Protein AF-0000000085753564 (afdb_homodimer)

Radius of gyration: 23.54 Å; Cα contacts (8 Å, |Δi|>4): 814; chains: 2; bounding box: 68×68×61 Å

Structure (mmCIF, N/CA/C/O backbone):
data_AF-0000000085753564-model_v1
#
loop_
_entity.id
_entity.type
_entity.pdbx_description
1 polymer 'Sterol 24-C-methyltransferase'
#
loop_
_atom_site.group_PDB
_atom_site.id
_atom_site.type_symbol
_atom_site.label_atom_id
_atom_site.label_alt_id
_atom_site.label_comp_id
_atom_site.label_asym_id
_atom_site.label_entity_id
_atom_site.label_seq_id
_atom_site.pdbx_PDB_ins_code
_atom_site.Cartn_x
_atom_site.Cartn_y
_atom_site.Cartn_z
_atom_site.occupancy
_atom_site.B_iso_or_equiv
_atom_site.auth_seq_id
_atom_site.auth_comp_id
_atom_site.auth_asym_id
_atom_site.auth_atom_id
_atom_site.pdbx_PDB_model_num
ATOM 1 N N . MET A 1 1 ? 31.875 -12.172 -30.953 1 32.84 1 MET A N 1
ATOM 2 C CA . MET A 1 1 ? 31.484 -10.766 -31 1 32.84 1 MET A CA 1
ATOM 3 C C . MET A 1 1 ? 29.969 -10.633 -31.016 1 32.84 1 MET A C 1
ATOM 5 O O . MET A 1 1 ? 29.422 -9.602 -30.609 1 32.84 1 MET A O 1
ATOM 9 N N . SER A 1 2 ? 29.219 -11.531 -31.719 1 37.88 2 SER A N 1
ATOM 10 C CA . SER A 1 2 ? 27.766 -11.594 -31.875 1 37.88 2 SER A CA 1
ATOM 11 C C . SER A 1 2 ? 27.078 -11.992 -30.578 1 37.88 2 SER A C 1
ATOM 13 O O . SER A 1 2 ? 25.906 -11.695 -30.391 1 37.88 2 SER A O 1
ATOM 15 N N . SER A 1 3 ? 27.625 -12.836 -29.781 1 43.25 3 SER A N 1
ATOM 16 C CA . SER A 1 3 ? 27.031 -13.406 -28.578 1 43.25 3 SER A CA 1
ATOM 17 C C . SER A 1 3 ? 26.922 -12.359 -27.469 1 43.25 3 SER A C 1
ATOM 19 O O . SER A 1 3 ? 26.016 -12.43 -26.625 1 43.25 3 SER A O 1
ATOM 21 N N . THR A 1 4 ? 27.844 -11.43 -27.359 1 41.12 4 THR A N 1
ATOM 22 C CA . THR A 1 4 ? 27.859 -10.398 -26.328 1 41.12 4 THR A CA 1
ATOM 23 C C . THR A 1 4 ? 26.766 -9.375 -26.578 1 41.12 4 THR A C 1
ATOM 25 O O . THR A 1 4 ? 26.141 -8.891 -25.625 1 41.12 4 THR A O 1
ATOM 28 N N . ILE A 1 5 ? 26.5 -9.016 -27.844 1 38.34 5 ILE A N 1
ATOM 29 C CA . ILE A 1 5 ? 25.469 -8.031 -28.172 1 38.34 5 ILE A CA 1
ATOM 30 C C . ILE A 1 5 ? 24.094 -8.594 -27.859 1 38.34 5 ILE A C 1
ATOM 32 O O . ILE A 1 5 ? 23.219 -7.867 -27.359 1 38.34 5 ILE A O 1
ATOM 36 N N . MET A 1 6 ? 23.875 -9.867 -28.094 1 36.28 6 MET A N 1
ATOM 37 C CA . MET A 1 6 ? 22.578 -10.469 -27.797 1 36.28 6 MET A CA 1
ATOM 38 C C . MET A 1 6 ? 22.297 -10.469 -26.297 1 36.28 6 MET A C 1
ATOM 40 O O . MET A 1 6 ? 21.156 -10.359 -25.875 1 36.28 6 MET A O 1
ATOM 44 N N . SER A 1 7 ? 23.344 -10.617 -25.531 1 43.12 7 SER A N 1
ATOM 45 C CA . SER A 1 7 ? 23.172 -10.648 -24.078 1 43.12 7 SER A CA 1
ATOM 46 C C . SER A 1 7 ? 22.781 -9.273 -23.547 1 43.12 7 SER A C 1
ATOM 48 O O . SER A 1 7 ? 21.953 -9.172 -22.625 1 43.12 7 SER A O 1
ATOM 50 N N . SER A 1 8 ? 23.375 -8.25 -24.156 1 41.47 8 SER A N 1
ATOM 51 C CA . SER A 1 8 ? 23.031 -6.906 -23.703 1 41.47 8 SER A CA 1
ATOM 52 C C . SER A 1 8 ? 21.594 -6.543 -24.094 1 41.47 8 SER A C 1
ATOM 54 O O . SER A 1 8 ? 20.875 -5.918 -23.328 1 41.47 8 SER A O 1
ATOM 56 N N . TYR A 1 9 ? 21.172 -6.906 -25.281 1 37.84 9 TYR A N 1
ATOM 57 C CA . TYR A 1 9 ? 19.828 -6.629 -25.766 1 37.84 9 TYR A CA 1
ATOM 58 C C . TYR A 1 9 ? 18.781 -7.445 -25.016 1 37.84 9 TYR A C 1
ATOM 60 O O . TYR A 1 9 ? 17.734 -6.93 -24.641 1 37.84 9 TYR A O 1
ATOM 68 N N . ALA A 1 10 ? 19.078 -8.727 -24.703 1 33.72 10 ALA A N 1
ATOM 69 C CA . ALA A 1 10 ? 18.156 -9.531 -23.906 1 33.72 10 ALA A CA 1
ATOM 70 C C . ALA A 1 10 ? 18 -8.953 -22.516 1 33.72 10 ALA A C 1
ATOM 72 O O . ALA A 1 10 ? 16.891 -8.953 -21.953 1 33.72 10 ALA A O 1
ATOM 73 N N . ARG A 1 11 ? 19.062 -8.445 -21.984 1 41.88 11 ARG A N 1
ATOM 74 C CA . ARG A 1 11 ? 18.953 -7.809 -20.672 1 41.88 11 ARG A CA 1
ATOM 75 C C . ARG A 1 11 ? 18.109 -6.543 -20.75 1 41.88 11 ARG A C 1
ATOM 77 O O . ARG A 1 11 ? 17.312 -6.27 -19.844 1 41.88 11 ARG A O 1
ATOM 84 N N . SER A 1 12 ? 18.344 -5.883 -21.906 1 41.09 12 SER A N 1
ATOM 85 C CA . SER A 1 12 ? 17.516 -4.695 -22.109 1 41.09 12 SER A CA 1
ATOM 86 C C . SER A 1 12 ? 16.047 -5.066 -22.312 1 41.09 12 SER A C 1
ATOM 88 O O . SER A 1 12 ? 15.164 -4.414 -21.766 1 41.09 12 SER A O 1
ATOM 90 N N . ILE A 1 13 ? 15.773 -6.133 -23.047 1 41.16 13 ILE A N 1
ATOM 91 C CA . ILE A 1 13 ? 14.398 -6.59 -23.25 1 41.16 13 ILE A CA 1
ATOM 92 C C . ILE A 1 13 ? 13.836 -7.117 -21.922 1 41.16 13 ILE A C 1
ATOM 94 O O . ILE A 1 13 ? 12.695 -6.816 -21.562 1 41.16 13 ILE A O 1
ATOM 98 N N . GLY A 1 14 ? 14.469 -7.992 -21.281 1 40.22 14 GLY A N 1
ATOM 99 C CA . GLY A 1 14 ? 14.078 -8.438 -19.953 1 40.22 14 GLY A CA 1
ATOM 100 C C . GLY A 1 14 ? 13.828 -7.289 -19 1 40.22 14 GLY A C 1
ATOM 101 O O . GLY A 1 14 ? 12.867 -7.32 -18.219 1 40.22 14 GLY A O 1
ATOM 102 N N . ASP A 1 15 ? 14.711 -6.285 -19.141 1 41.31 15 ASP A N 1
ATOM 103 C CA . ASP A 1 15 ? 14.469 -5.047 -18.406 1 41.31 15 ASP A CA 1
ATOM 104 C C . ASP A 1 15 ? 13.188 -4.363 -18.875 1 41.31 15 ASP A C 1
ATOM 106 O O . ASP A 1 15 ? 12.477 -3.748 -18.094 1 41.31 15 ASP A O 1
ATOM 110 N N . HIS A 1 16 ? 12.961 -4.438 -20.219 1 40.84 16 HIS A N 1
ATOM 111 C CA . HIS A 1 16 ? 11.758 -3.832 -20.797 1 40.84 16 HIS A CA 1
ATOM 112 C C . HIS A 1 16 ? 10.516 -4.637 -20.453 1 40.84 16 HIS A C 1
ATOM 114 O O . HIS A 1 16 ? 9.438 -4.066 -20.281 1 40.84 16 HIS A O 1
ATOM 120 N N . LEU A 1 17 ? 10.539 -5.938 -20.578 1 43.28 17 LEU A N 1
ATOM 121 C CA . LEU A 1 17 ? 9.438 -6.73 -20.047 1 43.28 17 LEU A CA 1
ATOM 122 C C . LEU A 1 17 ? 9.156 -6.359 -18.594 1 43.28 17 LEU A C 1
ATOM 124 O O . LEU A 1 17 ? 8.016 -6.445 -18.141 1 43.28 17 LEU A O 1
ATOM 128 N N . ARG A 1 18 ? 10.156 -5.953 -17.812 1 41.66 18 ARG A N 1
ATOM 129 C CA . ARG A 1 18 ? 10.078 -5.371 -16.484 1 41.66 18 ARG A CA 1
ATOM 130 C C . ARG A 1 18 ? 9.523 -3.951 -16.531 1 41.66 18 ARG A C 1
ATOM 132 O O . ARG A 1 18 ? 8.875 -3.496 -15.594 1 41.66 18 ARG A O 1
ATOM 139 N N . LYS A 1 19 ? 9.938 -3.027 -17.719 1 40.69 19 LYS A N 1
ATOM 140 C CA . LYS A 1 19 ? 9.383 -1.695 -17.953 1 40.69 19 LYS A CA 1
ATOM 141 C C . LYS A 1 19 ? 8.812 -1.58 -19.359 1 40.69 19 LYS A C 1
ATOM 143 O O . LYS A 1 19 ? 9.531 -1.268 -20.312 1 40.69 19 LYS A O 1
ATOM 148 N N . PRO A 1 20 ? 7.621 -2.041 -19.75 1 42.22 20 PRO A N 1
ATOM 149 C CA . PRO A 1 20 ? 7.051 -1.981 -21.094 1 42.22 20 PRO A CA 1
ATOM 150 C C . PRO A 1 20 ? 7.168 -0.594 -21.734 1 42.22 20 PRO A C 1
ATOM 152 O O . PRO A 1 20 ? 6.867 0.409 -21.078 1 42.22 20 PRO A O 1
ATOM 155 N N . GLY A 1 21 ? 8.016 -0.386 -22.656 1 43.03 21 GLY A N 1
ATOM 156 C CA . GLY A 1 21 ? 8.172 0.875 -23.359 1 43.03 21 GLY A CA 1
ATOM 157 C C . GLY A 1 21 ? 6.918 1.304 -24.094 1 43.03 21 GLY A C 1
ATOM 158 O O . GLY A 1 21 ? 5.973 0.524 -24.234 1 43.03 21 GLY A O 1
ATOM 159 N N . GLY A 1 22 ? 6.742 2.58 -24.484 1 48.38 22 GLY A N 1
ATOM 160 C CA . GLY A 1 22 ? 5.867 3.436 -25.266 1 48.38 22 GLY A CA 1
ATOM 161 C C . GLY A 1 22 ? 5.875 3.1 -26.75 1 48.38 22 GLY A C 1
ATOM 162 O O . GLY A 1 22 ? 6.707 2.318 -27.219 1 48.38 22 GLY A O 1
ATOM 163 N N . GLY A 1 23 ? 4.848 2.736 -27.484 1 51.34 23 GLY A N 1
ATOM 164 C CA . GLY A 1 23 ? 4.434 2.656 -28.875 1 51.34 23 GLY A CA 1
ATOM 165 C C . GLY A 1 23 ? 3.348 1.628 -29.109 1 51.34 23 GLY A C 1
ATOM 166 O O . GLY A 1 23 ? 2.912 0.946 -28.188 1 51.34 23 GLY A O 1
ATOM 167 N N . ILE A 1 24 ? 2.898 1.66 -30.359 1 52 24 ILE A N 1
ATOM 168 C CA . ILE A 1 24 ? 1.771 0.832 -30.766 1 52 24 ILE A CA 1
ATOM 169 C C . ILE A 1 24 ? 2.131 -0.645 -30.625 1 52 24 ILE A C 1
ATOM 171 O O . ILE A 1 24 ? 1.3 -1.451 -30.203 1 52 24 ILE A O 1
ATOM 175 N N . TYR A 1 25 ? 3.318 -0.95 -30.984 1 48.97 25 TYR A N 1
ATOM 176 C CA . TYR A 1 25 ? 3.766 -2.334 -30.875 1 48.97 25 TYR A CA 1
ATOM 177 C C . TYR A 1 25 ? 3.869 -2.758 -29.406 1 48.97 25 TYR A C 1
ATOM 179 O O . TYR A 1 25 ? 3.488 -3.875 -29.047 1 48.97 25 TYR A O 1
ATOM 187 N N . GLY A 1 26 ? 4.387 -1.974 -28.594 1 56.22 26 GLY A N 1
ATOM 188 C CA . GLY A 1 26 ? 4.473 -2.244 -27.172 1 56.22 26 GLY A CA 1
ATOM 189 C C . GLY A 1 26 ? 3.117 -2.434 -26.516 1 56.22 26 GLY A C 1
ATOM 190 O O . GLY A 1 26 ? 2.941 -3.328 -25.688 1 56.22 26 GLY A O 1
ATOM 191 N N . TRP A 1 27 ? 2.227 -1.659 -27.125 1 56.72 27 TRP A N 1
ATOM 192 C CA . TRP A 1 27 ? 0.856 -1.768 -26.641 1 56.72 27 TRP A CA 1
ATOM 193 C C . TRP A 1 27 ? 0.25 -3.115 -27.016 1 56.72 27 TRP A C 1
ATOM 195 O O . TRP A 1 27 ? -0.379 -3.773 -26.188 1 56.72 27 TRP A O 1
ATOM 205 N N . MET A 1 28 ? 0.503 -3.537 -28.266 1 51.75 28 MET A N 1
ATOM 206 C CA . MET A 1 28 ? -0.034 -4.816 -28.734 1 51.75 28 MET A CA 1
ATOM 207 C C . MET A 1 28 ? 0.563 -5.973 -27.938 1 51.75 28 MET A C 1
ATOM 209 O O . MET A 1 28 ? -0.151 -6.898 -27.547 1 51.75 28 MET A O 1
ATOM 213 N N . VAL A 1 29 ? 1.79 -5.984 -27.766 1 57.38 29 VAL A N 1
ATOM 214 C CA . VAL A 1 29 ? 2.467 -7.027 -27 1 57.38 29 VAL A CA 1
ATOM 215 C C . VAL A 1 29 ? 1.932 -7.051 -25.562 1 57.38 29 VAL A C 1
ATOM 217 O O . VAL A 1 29 ? 1.662 -8.117 -25.016 1 57.38 29 VAL A O 1
ATOM 220 N N . LYS A 1 30 ? 1.688 -5.848 -25.156 1 62.5 30 LYS A N 1
ATOM 221 C CA . LYS A 1 30 ? 1.134 -5.754 -23.797 1 62.5 30 LYS A CA 1
ATOM 222 C C . LYS A 1 30 ? -0.265 -6.359 -23.734 1 62.5 30 LYS A C 1
ATOM 224 O O . LYS A 1 30 ? -0.587 -7.098 -22.812 1 62.5 30 LYS A O 1
ATOM 229 N N . ARG A 1 31 ? -1.043 -6.02 -24.719 1 59.53 31 ARG A N 1
ATOM 230 C CA . ARG A 1 31 ? -2.412 -6.523 -24.766 1 59.53 31 ARG A CA 1
ATOM 231 C C . ARG A 1 31 ? -2.432 -8.039 -24.922 1 59.53 31 ARG A C 1
ATOM 233 O O . ARG A 1 31 ? -3.252 -8.727 -24.312 1 59.53 31 ARG A O 1
ATOM 240 N N . PHE A 1 32 ? -1.509 -8.523 -25.812 1 56.34 32 PHE A N 1
ATOM 241 C CA . PHE A 1 32 ? -1.398 -9.961 -26.031 1 56.34 32 PHE A CA 1
ATOM 242 C C . PHE A 1 32 ? -0.993 -10.68 -24.766 1 56.34 32 PHE A C 1
ATOM 244 O O . PHE A 1 32 ? -1.576 -11.703 -24.406 1 56.34 32 PHE A O 1
ATOM 251 N N . PHE A 1 33 ? -0.117 -10.086 -24.094 1 63.22 33 PHE A N 1
ATOM 252 C CA . PHE A 1 33 ? 0.328 -10.695 -22.844 1 63.22 33 PHE A CA 1
ATOM 253 C C . PHE A 1 33 ? -0.775 -10.641 -21.797 1 63.22 33 PHE A C 1
ATOM 255 O O . PHE A 1 33 ? -0.967 -11.602 -21.047 1 63.22 33 PHE A O 1
ATOM 262 N N . LYS A 1 34 ? -1.556 -9.586 -22.016 1 66.06 34 LYS A N 1
ATOM 263 C CA . LYS A 1 34 ? -2.684 -9.445 -21.094 1 66.06 34 LYS A CA 1
ATOM 264 C C . LYS A 1 34 ? -3.729 -10.531 -21.344 1 66.06 34 LYS A C 1
ATOM 266 O O . LYS A 1 34 ? -4.234 -11.141 -20.391 1 66.06 34 LYS A O 1
ATOM 271 N N . LYS A 1 35 ? -3.982 -10.75 -22.531 1 63.03 35 LYS A N 1
ATOM 272 C CA . LYS A 1 35 ? -4.988 -11.742 -22.906 1 63.03 35 LYS A CA 1
ATOM 273 C C . LYS A 1 35 ? -4.539 -13.148 -22.5 1 63.03 35 LYS A C 1
ATOM 275 O O . LYS A 1 35 ? -5.359 -13.977 -22.109 1 63.03 35 LYS A O 1
ATOM 280 N N . GLN A 1 36 ? -3.41 -13.352 -22.562 1 68.31 36 GLN A N 1
ATOM 281 C CA . GLN A 1 36 ? -2.906 -14.688 -22.266 1 68.31 36 GLN A CA 1
ATOM 282 C C . GLN A 1 36 ? -2.807 -14.93 -20.766 1 68.31 36 GLN A C 1
ATOM 284 O O . GLN A 1 36 ? -2.809 -16.078 -20.312 1 68.31 36 GLN A O 1
ATOM 289 N N . SER A 1 37 ? -2.955 -13.859 -20.109 1 83.75 37 SER A N 1
ATOM 290 C CA . SER A 1 37 ? -2.732 -14.016 -18.672 1 83.75 37 SER A CA 1
ATOM 291 C C . SER A 1 37 ? -4.047 -14.227 -17.938 1 83.75 37 SER A C 1
ATOM 293 O O . SER A 1 37 ? -4.062 -14.805 -16.844 1 83.75 37 SER A O 1
ATOM 295 N N . ARG A 1 38 ? -5.18 -13.906 -18.562 1 89.62 38 ARG A N 1
ATOM 296 C CA . ARG A 1 38 ? -6.449 -13.852 -17.844 1 89.62 38 ARG A CA 1
ATOM 297 C C . ARG A 1 38 ? -6.887 -15.25 -17.406 1 89.62 38 ARG A C 1
ATOM 299 O O . ARG A 1 38 ? -7.227 -15.453 -16.234 1 89.62 38 ARG A O 1
ATOM 306 N N . PRO A 1 39 ? -6.766 -16.328 -18.328 1 89.56 39 PRO A N 1
ATOM 307 C CA . PRO A 1 39 ? -7.176 -17.656 -17.875 1 89.56 39 PRO A CA 1
ATOM 308 C C . PRO A 1 39 ? -6.297 -18.203 -16.75 1 89.56 39 PRO A C 1
ATOM 310 O O . PRO A 1 39 ? -6.793 -18.891 -15.852 1 89.56 39 PRO A O 1
ATOM 313 N N . LEU A 1 40 ? -5.082 -17.906 -16.844 1 92.88 40 LEU A N 1
ATOM 314 C CA . LEU A 1 40 ? -4.168 -18.375 -15.805 1 92.88 40 LEU A CA 1
ATOM 315 C C . LEU A 1 40 ? -4.477 -17.703 -14.469 1 92.88 40 LEU A C 1
ATOM 317 O O . LEU A 1 40 ? -4.449 -18.359 -13.422 1 92.88 40 LEU A O 1
ATOM 321 N N . GLU A 1 41 ? -4.75 -16.422 -14.477 1 95.25 41 GLU A N 1
ATOM 322 C CA . GLU A 1 41 ? -5.117 -15.688 -13.273 1 95.25 41 GLU A CA 1
ATOM 323 C C . GLU A 1 41 ? -6.41 -16.219 -12.664 1 95.25 41 GLU A C 1
ATOM 325 O O . GLU A 1 41 ? -6.52 -16.375 -11.445 1 95.25 41 GLU A O 1
ATOM 330 N N . LYS A 1 42 ? -7.371 -16.469 -13.523 1 95.19 42 LYS A N 1
ATOM 331 C CA . LYS A 1 42 ? -8.625 -17.047 -13.047 1 95.19 42 LYS A CA 1
ATOM 332 C C . LYS A 1 42 ? -8.398 -18.406 -12.375 1 95.19 42 LYS A C 1
ATOM 334 O O . LYS A 1 42 ? -8.938 -18.656 -11.297 1 95.19 42 LYS A O 1
ATOM 339 N N . ALA A 1 43 ? -7.602 -19.25 -13.055 1 94.5 43 ALA A N 1
ATOM 340 C CA . ALA A 1 43 ? -7.281 -20.547 -12.484 1 94.5 43 ALA A CA 1
ATOM 341 C C . ALA A 1 43 ? -6.602 -20.422 -11.125 1 94.5 43 ALA A C 1
ATOM 343 O O . ALA A 1 43 ? -6.914 -21.156 -10.195 1 94.5 43 ALA A O 1
ATOM 344 N N . THR A 1 44 ? -5.691 -19.469 -11.016 1 96.75 44 THR A N 1
ATOM 345 C CA . THR A 1 44 ? -4.977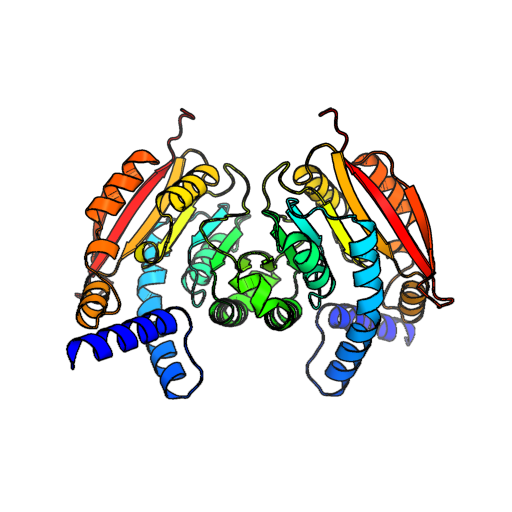 -19.25 -9.766 1 96.75 44 THR A CA 1
ATOM 346 C C . THR A 1 44 ? -5.953 -18.922 -8.641 1 96.75 44 THR A C 1
ATOM 348 O O . THR A 1 44 ? -5.887 -19.531 -7.566 1 96.75 44 THR A O 1
ATOM 351 N N . VAL A 1 45 ? -6.875 -18.031 -8.883 1 98.25 45 VAL A N 1
ATOM 352 C CA . VAL A 1 45 ? -7.832 -17.594 -7.871 1 98.25 45 VAL A CA 1
ATOM 353 C C . VAL A 1 45 ? -8.758 -18.75 -7.496 1 98.25 45 VAL A C 1
ATOM 355 O O . VAL A 1 45 ? -9.094 -18.922 -6.324 1 98.25 45 VAL A O 1
ATOM 358 N N . MET A 1 46 ? -9.109 -19.547 -8.477 1 97.12 46 MET A N 1
ATOM 359 C CA . MET A 1 46 ? -9.938 -20.719 -8.203 1 97.12 46 MET A CA 1
ATOM 360 C C . MET A 1 46 ? -9.25 -21.656 -7.23 1 97.12 46 MET A C 1
ATOM 362 O O . MET A 1 46 ? -9.883 -22.203 -6.32 1 97.12 46 MET A O 1
ATOM 366 N N . HIS A 1 47 ? -7.98 -21.859 -7.383 1 97.62 47 HIS A N 1
ATOM 367 C CA . HIS A 1 47 ? -7.234 -22.797 -6.539 1 97.62 47 HIS A CA 1
ATOM 368 C C . HIS A 1 47 ? -7.066 -22.234 -5.129 1 97.62 47 HIS A C 1
ATOM 370 O O . HIS A 1 47 ? -6.777 -22.984 -4.191 1 97.62 47 HIS A O 1
ATOM 376 N N . CYS A 1 48 ? -7.203 -20.938 -4.961 1 98.38 48 CYS A N 1
ATOM 377 C CA . CYS A 1 48 ? -7.066 -20.328 -3.643 1 98.38 48 CYS A CA 1
ATOM 378 C C . CYS A 1 48 ? -8.266 -20.641 -2.764 1 98.38 48 CYS A C 1
ATOM 380 O O . CYS A 1 48 ? -8.188 -20.562 -1.537 1 98.38 48 CYS A O 1
ATOM 382 N N . LYS A 1 49 ? -9.43 -20.938 -3.367 1 98.25 49 LYS A N 1
ATOM 383 C CA . LYS A 1 49 ? -10.656 -21.234 -2.635 1 98.25 49 LYS A CA 1
ATOM 384 C C . LYS A 1 49 ? -10.969 -20.125 -1.619 1 98.25 49 LYS A C 1
ATOM 386 O O . LYS A 1 49 ? -11.203 -20.422 -0.443 1 98.25 49 LYS A O 1
ATOM 391 N N . ILE A 1 50 ? -10.992 -18.953 -2.082 1 98.75 50 ILE A N 1
ATOM 392 C CA . ILE A 1 50 ? -11.164 -17.781 -1.239 1 98.75 50 ILE A CA 1
ATOM 393 C C . ILE A 1 50 ? -12.578 -17.75 -0.666 1 98.75 50 ILE A C 1
ATOM 395 O O . ILE A 1 50 ? -13.555 -18 -1.387 1 98.75 50 ILE A O 1
ATOM 399 N N . GLN A 1 51 ? -12.656 -17.484 0.627 1 98.69 51 GLN A N 1
ATOM 400 C CA . GLN A 1 51 ? -13.938 -17.312 1.293 1 98.69 51 GLN A CA 1
ATOM 401 C C . GLN A 1 51 ? -14.297 -15.828 1.417 1 98.69 51 GLN A C 1
ATOM 403 O O . GLN A 1 51 ? -13.406 -14.977 1.452 1 98.69 51 GLN A O 1
ATOM 408 N N . PRO A 1 52 ? -15.562 -15.492 1.55 1 98.44 52 PRO A N 1
ATOM 409 C CA . PRO A 1 52 ? -16.047 -14.117 1.441 1 98.44 52 PRO A CA 1
ATOM 410 C C . PRO A 1 52 ? -15.461 -13.203 2.521 1 98.44 52 PRO A C 1
ATOM 412 O O . PRO A 1 52 ? -15.383 -11.984 2.33 1 98.44 52 PRO A O 1
ATOM 415 N N . ASN A 1 53 ? -15.055 -13.781 3.637 1 98.62 53 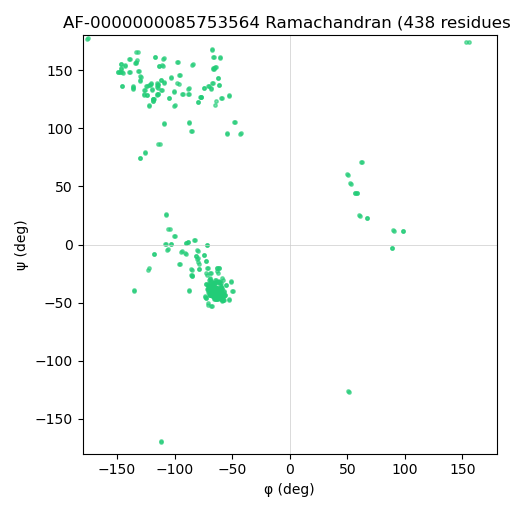ASN A N 1
ATOM 416 C CA . ASN A 1 53 ? -14.617 -12.93 4.742 1 98.62 53 ASN A CA 1
ATOM 417 C C . ASN A 1 53 ? -13.102 -12.922 4.875 1 98.62 53 ASN A C 1
ATOM 419 O O . ASN A 1 53 ? -12.562 -12.391 5.852 1 98.62 53 ASN A O 1
ATOM 423 N N . GLU A 1 54 ? -12.383 -13.422 3.873 1 98.81 54 GLU A N 1
ATOM 424 C CA . GLU A 1 54 ? -10.938 -13.609 3.975 1 98.81 54 GLU A CA 1
ATOM 425 C C . GLU A 1 54 ? -10.188 -12.414 3.383 1 98.81 54 GLU A C 1
ATOM 427 O O . GLU A 1 54 ? -10.672 -11.773 2.451 1 98.81 54 GLU A O 1
ATOM 432 N N . SER A 1 55 ? -9.07 -12.133 3.994 1 98.69 55 SER A N 1
ATOM 433 C CA . SER A 1 55 ? -8.102 -11.203 3.43 1 98.69 55 SER A CA 1
ATOM 434 C C . SER A 1 55 ? -7.121 -11.914 2.502 1 98.69 55 SER A C 1
ATOM 436 O O . SER A 1 55 ? -6.492 -12.898 2.893 1 98.69 55 SER A O 1
ATOM 438 N N . VAL A 1 56 ? -6.961 -11.367 1.3 1 98.88 56 VAL A N 1
ATOM 439 C CA . VAL A 1 56 ? -6.188 -12.023 0.252 1 98.88 56 VAL A CA 1
ATOM 440 C C . VAL A 1 56 ? -5.172 -11.047 -0.332 1 98.88 56 VAL A C 1
ATOM 442 O O . VAL A 1 56 ? -5.457 -9.859 -0.486 1 98.88 56 VAL A O 1
ATOM 445 N N . LEU A 1 57 ? -3.971 -11.578 -0.629 1 98.81 57 LEU A N 1
ATOM 446 C CA . LEU A 1 57 ? -2.932 -10.742 -1.218 1 98.81 57 LEU A CA 1
ATOM 447 C C . LEU A 1 57 ? -2.389 -11.367 -2.498 1 98.81 57 LEU A C 1
ATOM 449 O O . LEU A 1 57 ? -2.021 -12.547 -2.51 1 98.81 57 LEU A O 1
ATOM 453 N N . GLU A 1 58 ? -2.344 -10.594 -3.561 1 98.81 58 GLU A N 1
ATOM 454 C CA . GLU A 1 58 ? -1.592 -10.992 -4.746 1 98.81 58 GLU A CA 1
ATOM 455 C C . GLU A 1 58 ? -0.242 -10.289 -4.809 1 98.81 58 GLU A C 1
ATOM 457 O O . GLU A 1 58 ? -0.16 -9.07 -4.598 1 98.81 58 GLU A O 1
ATOM 462 N N . LEU A 1 59 ? 0.783 -11.055 -5.039 1 98 59 LEU A N 1
ATOM 463 C CA . LEU A 1 59 ? 2.115 -10.523 -5.305 1 98 59 LEU A CA 1
ATOM 464 C C . LEU A 1 59 ? 2.35 -10.367 -6.805 1 98 59 LEU A C 1
ATOM 466 O O . LEU A 1 59 ? 2.166 -11.32 -7.566 1 98 59 LEU A O 1
ATOM 470 N N . GLY A 1 60 ? 2.803 -9.18 -7.199 1 96.31 60 GLY A N 1
ATOM 471 C CA . GLY A 1 60 ? 2.912 -8.938 -8.625 1 96.31 60 GLY A CA 1
ATOM 472 C C . GLY A 1 60 ? 1.576 -8.992 -9.344 1 96.31 60 GLY A C 1
ATOM 473 O O . GLY A 1 60 ? 1.37 -9.844 -10.219 1 96.31 60 GLY A O 1
ATOM 474 N N . PHE A 1 61 ? 0.753 -7.961 -9.086 1 96.31 61 PHE A N 1
ATOM 475 C CA . PHE A 1 61 ? -0.627 -8.086 -9.539 1 96.31 61 PHE A CA 1
ATOM 476 C C . PHE A 1 61 ? -0.747 -7.727 -11.016 1 96.31 61 PHE A C 1
ATOM 478 O O . PHE A 1 61 ? -1.781 -7.977 -11.641 1 96.31 61 PHE A O 1
ATOM 485 N N . GLY A 1 62 ? 0.272 -7.18 -11.664 1 93.44 62 GLY A N 1
ATOM 486 C CA . GLY A 1 62 ? 0.218 -6.863 -13.078 1 93.44 62 GLY A CA 1
ATOM 487 C C . GLY A 1 62 ? -1.005 -6.055 -13.469 1 93.44 62 GLY A C 1
ATOM 488 O O . GLY A 1 62 ? -1.299 -5.031 -12.852 1 93.44 62 GLY A O 1
ATOM 489 N N . SER A 1 63 ? -1.738 -6.531 -14.438 1 93.44 63 SER A N 1
ATOM 490 C CA . SER A 1 63 ? -2.895 -5.797 -14.945 1 93.44 63 SER A CA 1
ATOM 491 C C . SER A 1 63 ? -4.051 -5.836 -13.945 1 93.44 63 SER A C 1
ATOM 493 O O . SER A 1 63 ? -5.023 -5.09 -14.086 1 93.44 63 SER A O 1
ATOM 495 N N . GLY A 1 64 ? -4.016 -6.684 -12.977 1 96.88 64 GLY A N 1
ATOM 496 C CA . GLY A 1 64 ? -5.008 -6.68 -11.914 1 96.88 64 GLY A CA 1
ATOM 497 C C . GLY A 1 64 ? -6.109 -7.703 -12.117 1 96.88 64 GLY A C 1
ATOM 498 O O . GLY A 1 64 ? -7.07 -7.754 -11.344 1 96.88 64 GLY A O 1
ATOM 499 N N . PHE A 1 65 ? -5.949 -8.641 -13.086 1 97.25 65 PHE A N 1
ATOM 500 C CA . PHE A 1 65 ? -7.004 -9.609 -13.375 1 97.25 65 PHE A CA 1
ATOM 501 C C . PHE A 1 65 ? -7.223 -10.539 -12.195 1 97.25 65 PHE A C 1
ATOM 503 O O . PHE A 1 65 ? -8.359 -10.844 -11.836 1 97.25 65 PHE A O 1
ATOM 510 N N . GLY A 1 66 ? -6.117 -11.055 -11.641 1 97.94 66 GLY A N 1
ATOM 511 C CA . GLY A 1 66 ? -6.254 -11.898 -10.469 1 97.94 66 GLY A CA 1
ATOM 512 C C . GLY A 1 66 ? -6.988 -11.219 -9.328 1 97.94 66 GLY A C 1
ATOM 513 O O . GLY A 1 66 ? -7.863 -11.82 -8.703 1 97.94 66 GLY A O 1
ATOM 514 N N . ILE A 1 67 ? -6.656 -9.969 -9.086 1 98.62 67 ILE A N 1
ATOM 515 C CA . ILE A 1 67 ? -7.305 -9.18 -8.039 1 98.62 67 ILE A CA 1
ATOM 516 C C . ILE A 1 67 ? -8.789 -9.031 -8.352 1 98.62 67 ILE A C 1
ATOM 518 O O . ILE A 1 67 ? -9.633 -9.117 -7.457 1 98.62 67 ILE A O 1
ATOM 522 N N . GLN A 1 68 ? -9.117 -8.797 -9.578 1 98.31 68 GLN A N 1
ATOM 523 C CA . GLN A 1 68 ? -10.516 -8.648 -9.984 1 98.31 68 GLN A CA 1
ATOM 524 C C . GLN A 1 68 ? -11.32 -9.898 -9.648 1 98.31 68 GLN A C 1
ATOM 526 O O . GLN A 1 68 ? -12.406 -9.812 -9.062 1 98.31 68 GLN A O 1
ATOM 531 N N . TYR A 1 69 ? -10.773 -11.062 -10.023 1 98.31 69 TYR A N 1
ATOM 532 C CA . TYR A 1 69 ? -11.461 -12.32 -9.742 1 98.31 69 TYR A CA 1
ATOM 533 C C . TYR A 1 69 ? -11.578 -12.555 -8.242 1 98.31 69 TYR A C 1
ATOM 535 O O . TYR A 1 69 ? -12.633 -12.969 -7.754 1 98.31 69 TYR A O 1
ATOM 543 N N . ALA A 1 70 ? -10.547 -12.289 -7.508 1 98.81 70 ALA A N 1
ATOM 544 C CA . ALA A 1 70 ? -10.57 -12.469 -6.059 1 98.81 70 ALA A CA 1
ATOM 545 C C . ALA A 1 70 ? -11.594 -11.539 -5.41 1 98.81 70 ALA A C 1
ATOM 547 O O . ALA A 1 70 ? -12.312 -11.945 -4.492 1 98.81 70 ALA A O 1
ATOM 548 N N . ALA A 1 71 ? -11.648 -10.297 -5.895 1 98.69 71 ALA A N 1
ATOM 549 C CA . ALA A 1 71 ? -12.555 -9.305 -5.324 1 98.69 71 ALA A CA 1
ATOM 550 C C . ALA A 1 71 ? -14.008 -9.734 -5.477 1 98.69 71 ALA A C 1
ATOM 552 O O . ALA A 1 71 ? -14.836 -9.461 -4.605 1 98.69 71 ALA A O 1
ATOM 553 N N . GLN A 1 72 ? -14.305 -10.438 -6.555 1 98.19 72 GLN A N 1
ATOM 554 C CA . GLN A 1 72 ? -15.656 -10.938 -6.77 1 98.19 72 GLN A CA 1
ATOM 555 C C . GLN A 1 72 ? -16.047 -11.938 -5.688 1 98.19 72 GLN A C 1
ATOM 557 O O . GLN A 1 72 ? -17.219 -11.992 -5.281 1 98.19 72 GLN A O 1
ATOM 562 N N . LEU A 1 73 ? -15.109 -12.648 -5.211 1 98.5 73 LEU A N 1
ATOM 563 C CA . LEU A 1 73 ? -15.391 -13.711 -4.25 1 98.5 73 LEU A CA 1
ATOM 564 C C . LEU A 1 73 ? -15.602 -13.133 -2.854 1 98.5 73 LEU A C 1
ATOM 566 O O . LEU A 1 73 ? -16.266 -13.75 -2.016 1 98.5 73 LEU A O 1
ATOM 570 N N . VAL A 1 74 ? -15.102 -11.945 -2.621 1 98.44 74 VAL A N 1
ATOM 571 C CA . VAL A 1 74 ? -15.219 -11.391 -1.278 1 98.44 74 VAL A CA 1
ATOM 572 C C . VAL A 1 74 ? -16.25 -10.258 -1.276 1 98.44 74 VAL A C 1
ATOM 574 O O . VAL A 1 74 ? -16.516 -9.656 -0.236 1 98.44 74 VAL A O 1
ATOM 577 N N . LYS A 1 75 ? -16.828 -9.969 -2.34 1 96.94 75 LYS A N 1
ATOM 578 C CA . LYS A 1 75 ? -17.656 -8.797 -2.568 1 96.94 75 LYS A CA 1
ATOM 579 C C . LYS A 1 75 ? -18.781 -8.719 -1.536 1 96.94 75 LYS A C 1
ATOM 581 O O . LYS A 1 75 ? -19.125 -7.629 -1.062 1 96.94 75 LYS A O 1
ATOM 586 N N . ASN A 1 76 ? -19.328 -9.82 -1.099 1 96.81 76 ASN A N 1
ATOM 587 C CA . ASN A 1 76 ? -20.5 -9.812 -0.223 1 96.81 76 ASN A CA 1
ATOM 588 C C . ASN A 1 76 ? -20.109 -10.109 1.224 1 96.81 76 ASN A C 1
ATOM 590 O O . ASN A 1 76 ? -20.984 -10.258 2.084 1 96.81 76 ASN A O 1
ATOM 594 N N . GLY A 1 77 ? -18.875 -10.305 1.438 1 98 77 GLY A N 1
ATOM 595 C CA . GLY A 1 77 ? -18.391 -10.531 2.787 1 98 77 GLY A CA 1
ATOM 596 C C . GLY A 1 77 ? -17.531 -9.398 3.314 1 98 77 GLY A C 1
ATOM 597 O O . GLY A 1 77 ? -17.516 -8.305 2.74 1 98 77 GLY A O 1
ATOM 598 N N . SER A 1 78 ? -16.891 -9.609 4.418 1 97.38 78 SER A N 1
ATOM 599 C CA . SER A 1 78 ? -16.062 -8.594 5.047 1 97.38 78 SER A CA 1
ATOM 600 C C . SER A 1 78 ? -14.617 -8.68 4.547 1 97.38 78 SER A C 1
ATOM 602 O O . SER A 1 78 ? -13.758 -7.922 4.996 1 97.38 78 SER A O 1
ATOM 604 N N . GLY A 1 79 ? -14.422 -9.609 3.646 1 97.88 79 GLY A N 1
ATOM 605 C CA . GLY A 1 79 ? -13.07 -9.82 3.146 1 97.88 79 GLY A CA 1
ATOM 606 C C . GLY A 1 79 ? -12.555 -8.656 2.318 1 97.88 79 GLY A C 1
ATOM 607 O O . GLY A 1 79 ? -13.32 -7.754 1.962 1 97.88 79 GLY A O 1
ATOM 608 N N . LYS A 1 80 ? -11.281 -8.688 2.059 1 98.12 80 LYS A N 1
ATOM 609 C CA . LYS A 1 80 ? -10.586 -7.645 1.31 1 98.12 80 LYS A CA 1
ATOM 610 C C . LYS A 1 80 ? -9.43 -8.234 0.497 1 98.12 80 LYS A C 1
ATOM 612 O O . LYS A 1 80 ? -8.828 -9.227 0.896 1 98.12 80 LYS A O 1
ATOM 617 N N . VAL A 1 81 ? -9.188 -7.59 -0.634 1 98.81 81 VAL A N 1
ATOM 618 C CA . VAL A 1 81 ? -8.109 -8.039 -1.51 1 98.81 81 VAL A CA 1
ATOM 619 C C . VAL A 1 81 ? -7.023 -6.965 -1.582 1 98.81 81 VAL A C 1
ATOM 621 O O . VAL A 1 81 ? -7.316 -5.789 -1.814 1 98.81 81 VAL A O 1
ATOM 624 N N . TYR A 1 82 ? -5.844 -7.43 -1.35 1 98.75 82 TYR A N 1
ATOM 625 C CA . TYR A 1 82 ? -4.664 -6.578 -1.45 1 98.75 82 TYR A CA 1
ATOM 626 C C . TYR A 1 82 ? -3.807 -6.977 -2.646 1 98.75 82 TYR A C 1
ATOM 628 O O . TYR A 1 82 ? -3.861 -8.117 -3.107 1 98.75 82 TYR A O 1
ATOM 636 N N . GLY A 1 83 ? -3.068 -6.031 -3.141 1 98.62 83 GLY A N 1
ATOM 637 C CA . GLY A 1 83 ? -2.092 -6.281 -4.188 1 98.62 83 GLY A CA 1
ATOM 638 C C . GLY A 1 83 ? -0.85 -5.418 -4.066 1 98.62 83 GLY A C 1
ATOM 639 O O . GLY A 1 83 ? -0.931 -4.262 -3.646 1 98.62 83 GLY A O 1
ATOM 640 N N . ILE A 1 84 ? 0.213 -5.977 -4.484 1 97.94 84 ILE A N 1
ATOM 641 C CA . ILE A 1 84 ? 1.445 -5.195 -4.535 1 97.94 84 ILE A CA 1
ATOM 642 C C . ILE A 1 84 ? 2.174 -5.461 -5.848 1 97.94 84 ILE A C 1
ATOM 644 O O . ILE A 1 84 ? 2.229 -6.602 -6.316 1 97.94 84 ILE A O 1
ATOM 648 N N . ASP A 1 85 ? 2.637 -4.445 -6.504 1 96.31 85 ASP A N 1
ATOM 649 C CA . ASP A 1 85 ? 3.443 -4.48 -7.723 1 96.31 85 ASP A CA 1
ATOM 650 C C . ASP A 1 85 ? 4.445 -3.326 -7.75 1 96.31 85 ASP A C 1
ATOM 652 O O . ASP A 1 85 ? 4.176 -2.252 -7.207 1 96.31 85 ASP A O 1
ATOM 656 N N . PHE A 1 86 ? 5.52 -3.516 -8.383 1 93.06 86 PHE A N 1
ATOM 657 C CA . PHE A 1 86 ? 6.578 -2.512 -8.352 1 93.06 86 PHE A CA 1
ATOM 658 C C . PHE A 1 86 ? 6.465 -1.569 -9.539 1 93.06 86 PHE A C 1
ATOM 660 O O . PHE A 1 86 ? 7.141 -0.542 -9.594 1 93.06 86 PHE A O 1
ATOM 667 N N . SER A 1 87 ? 5.547 -1.826 -10.469 1 92.31 87 SER A N 1
ATOM 668 C CA . SER A 1 87 ? 5.492 -1.11 -11.742 1 92.31 87 SER A CA 1
ATOM 669 C C . SER A 1 87 ? 4.418 -0.03 -11.719 1 92.31 87 SER A C 1
ATOM 671 O O . SER A 1 87 ? 3.225 -0.336 -11.664 1 92.31 87 SER A O 1
ATOM 673 N N . PRO A 1 88 ? 4.824 1.273 -11.914 1 93.31 88 PRO A N 1
ATOM 674 C CA . PRO A 1 88 ? 3.826 2.34 -12.016 1 93.31 88 PRO A CA 1
ATOM 675 C C . PRO A 1 88 ? 2.877 2.15 -13.195 1 93.31 88 PRO A C 1
ATOM 677 O O . PRO A 1 88 ? 1.705 2.529 -13.117 1 93.31 88 PRO A O 1
ATOM 680 N N . VAL A 1 89 ? 3.363 1.582 -14.25 1 91.06 89 VAL A N 1
ATOM 681 C CA . VAL A 1 89 ? 2.537 1.32 -15.422 1 91.06 89 VAL A CA 1
ATOM 682 C C . VAL A 1 89 ? 1.451 0.304 -15.078 1 91.06 89 VAL A C 1
ATOM 684 O O . VAL A 1 89 ? 0.278 0.505 -15.398 1 91.06 89 VAL A O 1
ATOM 687 N N . MET A 1 90 ? 1.857 -0.78 -14.359 1 93.38 90 MET A N 1
ATOM 688 C CA . MET A 1 90 ? 0.886 -1.79 -13.953 1 93.38 90 MET A CA 1
ATOM 689 C C . MET A 1 90 ? -0.092 -1.222 -12.93 1 93.38 90 MET A C 1
ATOM 691 O O . MET A 1 90 ? -1.282 -1.538 -12.961 1 93.38 90 MET A O 1
ATOM 695 N N . MET A 1 91 ? 0.381 -0.382 -12.062 1 96.75 91 MET A N 1
ATOM 696 C CA . MET A 1 91 ? -0.483 0.296 -11.102 1 96.75 91 MET A CA 1
ATOM 697 C C . MET A 1 91 ? -1.576 1.085 -11.812 1 96.75 91 MET A C 1
ATOM 699 O O . MET A 1 91 ? -2.752 0.983 -11.461 1 96.75 91 MET A O 1
ATOM 703 N N . THR A 1 92 ? -1.188 1.836 -12.789 1 94.94 92 THR A N 1
ATOM 704 C CA . THR A 1 92 ? -2.141 2.652 -13.531 1 94.94 92 THR A CA 1
ATOM 705 C C . THR A 1 92 ? -3.178 1.776 -14.227 1 94.94 92 THR A C 1
ATOM 707 O O . THR A 1 92 ? -4.379 2.045 -14.148 1 94.94 92 THR A O 1
ATOM 710 N N . GLU A 1 93 ? -2.678 0.722 -14.844 1 93.81 93 GLU A N 1
ATOM 711 C CA . GLU A 1 93 ? -3.576 -0.2 -15.531 1 93.81 93 GLU A CA 1
ATOM 712 C C . GLU A 1 93 ? -4.543 -0.864 -14.555 1 93.81 93 GLU A C 1
ATOM 714 O O . GLU A 1 93 ? -5.742 -0.946 -14.82 1 93.81 93 GLU A O 1
ATOM 719 N N . ALA A 1 94 ? -4.039 -1.337 -13.477 1 96.88 94 ALA A N 1
ATOM 720 C CA . ALA A 1 94 ? -4.863 -2.021 -12.484 1 96.88 94 ALA A CA 1
ATOM 721 C C . ALA A 1 94 ? -5.895 -1.073 -11.875 1 96.88 94 ALA A C 1
ATOM 723 O O . ALA A 1 94 ? -7.039 -1.462 -11.641 1 96.88 94 ALA A O 1
ATOM 724 N N . MET A 1 95 ? -5.516 0.163 -11.641 1 97.19 95 MET A N 1
ATOM 725 C CA . MET A 1 95 ? -6.438 1.149 -11.086 1 97.19 95 MET A CA 1
ATOM 726 C C . MET A 1 95 ? -7.633 1.361 -12.008 1 97.19 95 MET A C 1
ATOM 728 O O . MET A 1 95 ? -8.758 1.53 -11.539 1 97.19 95 MET A O 1
ATOM 732 N N . GLU A 1 96 ? -7.375 1.361 -13.242 1 95.88 96 GLU A N 1
ATOM 733 C CA . GLU A 1 96 ? -8.445 1.536 -14.211 1 95.88 96 GLU A CA 1
ATOM 734 C C . GLU A 1 96 ? -9.375 0.329 -14.234 1 95.88 96 GLU A C 1
ATOM 736 O O . GLU A 1 96 ? -10.602 0.483 -14.266 1 95.88 96 GLU A O 1
ATOM 741 N N . LEU A 1 97 ? -8.812 -0.845 -14.18 1 95.81 97 LEU A N 1
ATOM 742 C CA . LEU A 1 97 ? -9.602 -2.074 -14.227 1 95.81 97 LEU A CA 1
ATOM 743 C C . LEU A 1 97 ? -10.438 -2.236 -12.961 1 95.81 97 LEU A C 1
ATOM 745 O O . LEU A 1 97 ? -11.562 -2.73 -13.016 1 95.81 97 LEU A O 1
ATOM 749 N N . LEU A 1 98 ? -9.875 -1.799 -11.844 1 97.94 98 LEU A N 1
ATOM 750 C CA . LEU A 1 98 ? -10.43 -2.139 -10.539 1 97.94 98 LEU A CA 1
ATOM 751 C C . LEU A 1 98 ? -11.109 -0.93 -9.906 1 97.94 98 LEU A C 1
ATOM 753 O O . LEU A 1 98 ? -11.172 -0.82 -8.68 1 97.94 98 LEU A O 1
ATOM 757 N N . LYS A 1 99 ? -11.547 -0.039 -10.672 1 95.56 99 LYS A N 1
ATOM 758 C CA . LYS A 1 99 ? -12.117 1.219 -10.195 1 95.56 99 LYS A CA 1
ATOM 759 C C . LYS A 1 99 ? -13.219 0.971 -9.164 1 95.56 99 LYS A C 1
ATOM 761 O O . LYS A 1 99 ? -13.211 1.567 -8.086 1 95.56 99 LYS A O 1
ATOM 766 N N . GLU A 1 100 ? -14.125 0.091 -9.414 1 95.88 100 GLU A N 1
ATOM 767 C CA . GLU A 1 100 ? -15.266 -0.168 -8.539 1 95.88 100 GLU A CA 1
ATOM 768 C C . GLU A 1 100 ? -14.82 -0.827 -7.234 1 95.88 100 GLU A C 1
ATOM 770 O O . GLU A 1 100 ? -15.266 -0.441 -6.152 1 95.88 100 GLU A O 1
ATOM 775 N N . GLU A 1 101 ? -13.938 -1.777 -7.363 1 97.25 101 GLU A N 1
ATOM 776 C CA . GLU A 1 101 ? -13.484 -2.525 -6.195 1 97.25 101 GLU A CA 1
ATOM 777 C C . GLU A 1 101 ? -12.648 -1.645 -5.27 1 97.25 101 GLU A C 1
ATOM 779 O O . GLU A 1 101 ? -12.688 -1.812 -4.047 1 97.25 101 GLU A O 1
ATOM 784 N N . ILE A 1 102 ? -11.945 -0.701 -5.848 1 96.31 102 ILE A N 1
ATOM 785 C CA . ILE A 1 102 ? -11.148 0.247 -5.07 1 96.31 102 ILE A CA 1
ATOM 786 C C . ILE A 1 102 ? -12.078 1.248 -4.379 1 96.31 102 ILE A C 1
ATOM 788 O O . ILE A 1 102 ? -11.945 1.498 -3.18 1 96.31 102 ILE A O 1
ATOM 792 N N . SER A 1 103 ? -13.023 1.745 -5.098 1 92.62 103 SER A N 1
ATOM 793 C CA . SER A 1 103 ? -13.945 2.744 -4.562 1 92.62 103 SER A CA 1
ATOM 794 C C . SER A 1 103 ? -14.781 2.17 -3.428 1 92.62 103 SER A C 1
ATOM 796 O O . SER A 1 103 ? -15.141 2.885 -2.488 1 92.62 103 SER A O 1
ATOM 798 N N . SER A 1 104 ? -15.055 0.888 -3.486 1 93.56 104 SER A N 1
ATOM 799 C CA . SER A 1 104 ? -15.859 0.246 -2.451 1 93.56 104 SER A CA 1
ATOM 800 C C . SER A 1 104 ? -14.992 -0.239 -1.296 1 93.56 104 SER A C 1
ATOM 802 O O . SER A 1 104 ? -15.477 -0.921 -0.391 1 93.56 104 SER A O 1
ATOM 804 N N . ASN A 1 105 ? -13.703 0.021 -1.386 1 93.44 105 ASN A N 1
ATOM 805 C CA . ASN A 1 105 ? -12.727 -0.316 -0.359 1 93.44 105 ASN A CA 1
ATOM 806 C C . ASN A 1 105 ? -12.555 -1.826 -0.221 1 93.44 105 ASN A C 1
ATOM 808 O O . ASN A 1 105 ? -12.156 -2.316 0.837 1 93.44 105 ASN A O 1
ATOM 812 N N . LYS A 1 106 ? -12.891 -2.559 -1.268 1 97.25 106 LYS A N 1
ATOM 813 C CA . LYS A 1 106 ? -12.688 -4.004 -1.29 1 97.25 106 LYS A CA 1
ATOM 814 C C . LYS A 1 106 ? -11.273 -4.352 -1.757 1 97.25 106 LYS A C 1
ATOM 816 O O . LYS A 1 106 ? -10.789 -5.453 -1.5 1 97.25 106 LYS A O 1
ATOM 821 N N . VAL A 1 107 ? -10.672 -3.402 -2.451 1 98.38 107 VAL A N 1
ATOM 822 C CA . VAL A 1 107 ? -9.328 -3.613 -2.982 1 98.38 107 VAL A CA 1
ATOM 823 C C . VAL A 1 107 ? -8.406 -2.482 -2.529 1 98.38 107 VAL A C 1
ATOM 825 O O . VAL A 1 107 ? -8.797 -1.312 -2.549 1 98.38 107 VAL A O 1
ATOM 828 N N . GLN A 1 108 ? -7.324 -2.812 -2.084 1 98.56 108 GLN A N 1
ATOM 829 C CA . GLN A 1 108 ? -6.238 -1.886 -1.777 1 98.56 108 GLN A CA 1
ATOM 830 C C . GLN A 1 108 ? -4.961 -2.271 -2.516 1 98.56 108 GLN A C 1
ATOM 832 O O . GLN A 1 108 ? -4.527 -3.424 -2.455 1 98.56 108 GLN A O 1
ATOM 837 N N . LEU A 1 109 ? -4.324 -1.313 -3.234 1 98.69 109 LEU A N 1
ATOM 838 C CA . LEU A 1 109 ? -3.146 -1.582 -4.055 1 98.69 109 LEU A CA 1
ATOM 839 C C . LEU A 1 109 ? -1.926 -0.846 -3.514 1 98.69 109 LEU A C 1
ATOM 841 O O . LEU A 1 109 ? -2.027 0.31 -3.098 1 98.69 109 LEU A O 1
ATOM 845 N N . THR A 1 110 ? -0.87 -1.497 -3.52 1 98.38 110 THR A N 1
ATOM 846 C CA . THR A 1 110 ? 0.402 -0.931 -3.086 1 98.38 110 THR A CA 1
ATOM 847 C C . THR A 1 110 ? 1.412 -0.929 -4.23 1 98.38 110 THR A C 1
ATOM 849 O O . THR A 1 110 ? 1.601 -1.946 -4.902 1 98.38 110 THR A O 1
ATOM 852 N N . LEU A 1 111 ? 1.93 0.232 -4.488 1 97.94 111 LEU A N 1
ATOM 853 C CA . LEU A 1 111 ? 3.098 0.348 -5.352 1 97.94 111 LEU A CA 1
ATOM 854 C C . LEU A 1 111 ? 4.387 0.201 -4.547 1 97.94 111 LEU A C 1
ATOM 856 O O . LEU A 1 111 ? 4.777 1.118 -3.82 1 97.94 111 LEU A O 1
ATOM 860 N N . GLY A 1 112 ? 5.043 -1.019 -4.695 1 95 112 GLY A N 1
ATOM 861 C CA . GLY A 1 112 ? 6.219 -1.32 -3.895 1 95 112 GLY A CA 1
ATOM 862 C C . GLY A 1 112 ? 6.859 -2.646 -4.258 1 95 112 GLY A C 1
ATOM 863 O O . GLY A 1 112 ? 6.355 -3.373 -5.117 1 95 112 GLY A O 1
ATOM 864 N N . ASP A 1 113 ? 7.949 -2.914 -3.602 1 92.81 113 ASP A N 1
ATOM 865 C CA . ASP A 1 113 ? 8.719 -4.145 -3.795 1 92.81 113 ASP A CA 1
ATOM 866 C C . ASP A 1 113 ? 8.195 -5.262 -2.893 1 92.81 113 ASP A C 1
ATOM 868 O O . ASP A 1 113 ? 7.926 -5.035 -1.712 1 92.81 113 ASP A O 1
ATOM 872 N N . VAL A 1 114 ? 8.023 -6.441 -3.406 1 94.38 114 VAL A N 1
ATOM 873 C CA . VAL A 1 114 ? 7.488 -7.578 -2.664 1 94.38 114 VAL A CA 1
ATOM 874 C C . VAL A 1 114 ? 8.438 -7.941 -1.523 1 94.38 114 VAL A C 1
ATOM 876 O O . VAL A 1 114 ? 8.055 -8.648 -0.587 1 94.38 114 VAL A O 1
ATOM 879 N N . SER A 1 115 ? 9.664 -7.527 -1.606 1 92.81 115 SER A N 1
ATOM 880 C CA . SER A 1 115 ? 10.609 -7.816 -0.537 1 92.81 115 SER A CA 1
ATOM 881 C C . SER A 1 115 ? 10.344 -6.949 0.688 1 92.81 115 SER A C 1
ATOM 883 O O . SER A 1 115 ? 10.906 -7.184 1.76 1 92.81 115 SER A O 1
ATOM 885 N N . ASP A 1 116 ? 9.461 -5.973 0.555 1 91.88 116 ASP A N 1
ATOM 886 C CA . ASP A 1 116 ? 9.094 -5.062 1.635 1 91.88 116 ASP A CA 1
ATOM 887 C C . ASP A 1 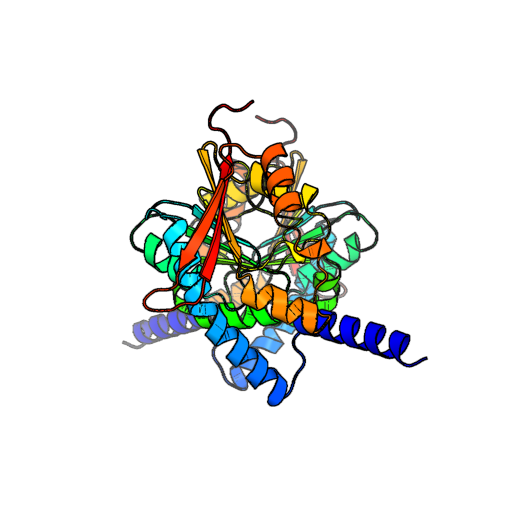116 ? 7.574 -4.973 1.776 1 91.88 116 ASP A C 1
ATOM 889 O O . ASP A 1 116 ? 6.98 -3.932 1.483 1 91.88 116 ASP A O 1
ATOM 893 N N . LEU A 1 117 ? 7.023 -6 2.316 1 95.81 117 LEU A N 1
ATOM 894 C CA . LEU A 1 117 ? 5.57 -6.051 2.465 1 95.81 117 LEU A CA 1
ATOM 895 C C . LEU A 1 117 ? 5.121 -5.234 3.672 1 95.81 117 LEU A C 1
ATOM 897 O O . LEU A 1 117 ? 5.5 -5.535 4.805 1 95.81 117 LEU A O 1
ATOM 901 N N . PRO A 1 118 ? 4.285 -4.297 3.451 1 94.5 118 PRO A N 1
ATOM 902 C CA . PRO A 1 118 ? 3.906 -3.406 4.551 1 94.5 118 PRO A CA 1
ATOM 903 C C . PRO A 1 118 ? 2.818 -4 5.441 1 94.5 118 PRO A C 1
ATOM 905 O O . PRO A 1 118 ? 2.434 -3.393 6.445 1 94.5 118 PRO A O 1
ATOM 908 N N . TYR A 1 119 ? 2.383 -5.152 5.27 1 96.44 119 TYR A N 1
ATOM 909 C CA . TYR A 1 119 ? 1.174 -5.691 5.879 1 96.44 119 TYR A CA 1
ATOM 910 C C . TYR A 1 119 ? 1.462 -6.227 7.277 1 96.44 119 TYR A C 1
ATOM 912 O O . TYR A 1 119 ? 2.582 -6.656 7.566 1 96.44 119 TYR A O 1
ATOM 920 N N . ARG A 1 120 ? 0.457 -6.25 8.094 1 95.75 120 ARG A N 1
ATOM 921 C CA . ARG A 1 120 ? 0.538 -6.699 9.484 1 95.75 120 ARG A CA 1
ATOM 922 C C . ARG A 1 120 ? 0.86 -8.188 9.555 1 95.75 120 ARG A C 1
ATOM 924 O O . ARG A 1 120 ? 0.448 -8.961 8.695 1 95.75 120 ARG A O 1
ATOM 931 N N . ASP A 1 121 ? 1.527 -8.5 10.656 1 96.38 121 ASP A N 1
ATOM 932 C CA . ASP A 1 121 ? 1.758 -9.922 10.914 1 96.38 121 ASP A CA 1
ATOM 933 C C . ASP A 1 121 ? 0.438 -10.672 11.07 1 96.38 121 ASP A C 1
ATOM 935 O O . ASP A 1 121 ? -0.51 -10.156 11.664 1 96.38 121 ASP A O 1
ATOM 939 N N . ASP A 1 122 ? 0.423 -11.859 10.438 1 97.56 122 ASP A N 1
ATOM 940 C CA . ASP A 1 122 ? -0.701 -12.773 10.617 1 97.56 122 ASP A CA 1
ATOM 941 C C . ASP A 1 122 ? -2.02 -12.102 10.242 1 97.56 122 ASP A C 1
ATOM 943 O O . ASP A 1 122 ? -3.008 -12.211 10.969 1 97.56 122 ASP A O 1
ATOM 947 N N . SER A 1 123 ? -2.047 -11.398 9.141 1 97.06 123 SER A N 1
ATOM 948 C CA . SER A 1 123 ? -3.232 -10.625 8.797 1 97.06 123 SER A CA 1
ATOM 949 C C . SER A 1 123 ? -3.84 -11.109 7.48 1 97.06 123 SER A C 1
ATOM 951 O O . SER A 1 123 ? -4.934 -10.68 7.102 1 97.06 123 SER A O 1
ATOM 953 N N . ILE A 1 124 ? -3.184 -11.992 6.742 1 98.5 124 ILE A N 1
ATOM 954 C CA . ILE A 1 124 ? -3.609 -12.43 5.422 1 98.5 124 ILE A CA 1
ATOM 955 C C . ILE A 1 124 ? -3.969 -13.914 5.465 1 98.5 124 ILE A C 1
ATOM 957 O O . ILE A 1 124 ? -3.217 -14.727 6.012 1 98.5 124 ILE A O 1
ATOM 961 N N . ASP A 1 125 ? -5.086 -14.258 4.855 1 98.81 125 ASP A N 1
ATOM 962 C CA . ASP A 1 125 ? -5.547 -15.648 4.836 1 98.81 125 ASP A CA 1
ATOM 963 C C . ASP A 1 125 ? -4.945 -16.406 3.656 1 98.81 125 ASP A C 1
ATOM 965 O O . ASP A 1 125 ? -4.609 -17.594 3.779 1 98.81 125 ASP A O 1
ATOM 969 N N . LYS A 1 126 ? -4.875 -15.734 2.547 1 98.75 126 LYS A N 1
ATOM 970 C CA . LYS A 1 126 ? -4.375 -16.328 1.31 1 98.75 126 LYS A CA 1
ATOM 971 C C . LYS A 1 126 ? -3.426 -15.375 0.586 1 98.75 126 LYS A C 1
ATOM 973 O O . LYS A 1 126 ? -3.674 -14.172 0.521 1 98.75 126 LYS A O 1
ATOM 978 N N . VAL A 1 127 ? -2.342 -15.953 0.125 1 98.88 127 VAL A N 1
ATOM 979 C CA . VAL A 1 127 ? -1.433 -15.25 -0.77 1 98.88 127 VAL A CA 1
ATOM 980 C C . VAL A 1 127 ? -1.313 -16 -2.092 1 98.88 127 VAL A C 1
ATOM 982 O O . VAL A 1 127 ? -1.239 -17.234 -2.104 1 98.88 127 VAL A O 1
ATOM 985 N N . PHE A 1 128 ? -1.314 -15.234 -3.211 1 98.69 128 PHE A N 1
ATOM 986 C CA . PHE A 1 128 ? -1.076 -15.922 -4.473 1 98.69 128 PHE A CA 1
ATOM 987 C C . PHE A 1 128 ? -0.236 -15.062 -5.41 1 98.69 128 PHE A C 1
ATOM 989 O O . PHE A 1 128 ? -0.151 -13.844 -5.238 1 98.69 128 PHE A O 1
ATOM 996 N N . HIS A 1 129 ? 0.432 -15.719 -6.25 1 96.31 129 HIS A N 1
ATOM 997 C CA . HIS A 1 129 ? 1.126 -15.078 -7.363 1 96.31 129 HIS A CA 1
ATOM 998 C C . HIS A 1 129 ? 1.202 -16 -8.57 1 96.31 129 HIS A C 1
ATOM 1000 O O . HIS A 1 129 ? 1.208 -17.234 -8.422 1 96.31 129 HIS A O 1
ATOM 1006 N N . CYS A 1 130 ? 1.183 -15.352 -9.719 1 93.12 130 CYS A N 1
ATOM 1007 C CA . CYS A 1 130 ? 1.243 -16.047 -11 1 93.12 130 CYS A CA 1
ATOM 1008 C C . CYS A 1 130 ? 2.441 -15.578 -11.82 1 93.12 130 CYS A C 1
ATOM 1010 O O . CYS A 1 130 ? 2.561 -14.391 -12.133 1 93.12 130 CYS A O 1
ATOM 1012 N N . ASN A 1 131 ? 3.422 -16.625 -12.172 1 86.25 131 ASN A N 1
ATOM 1013 C CA . ASN A 1 131 ? 4.586 -16.281 -12.977 1 86.25 131 ASN A CA 1
ATOM 1014 C C . ASN A 1 131 ? 5.32 -15.07 -12.422 1 86.25 131 ASN A C 1
ATOM 1016 O O . ASN A 1 131 ? 5.598 -14.117 -13.156 1 86.25 131 ASN A O 1
ATOM 1020 N N . CYS A 1 132 ? 5.773 -15.227 -11.18 1 87.25 132 CYS A N 1
ATOM 1021 C CA . CYS A 1 132 ? 6.234 -14.016 -10.516 1 87.25 132 CYS A CA 1
ATOM 1022 C C . CYS A 1 132 ? 7.562 -14.258 -9.805 1 87.25 132 CYS A C 1
ATOM 1024 O O . CYS A 1 132 ? 8.469 -13.422 -9.875 1 87.25 132 CYS A O 1
ATOM 1026 N N . TYR A 1 133 ? 7.836 -15.375 -9.148 1 88.88 133 TYR A N 1
ATOM 1027 C CA . TYR A 1 133 ? 8.906 -15.539 -8.172 1 88.88 133 TYR A CA 1
ATOM 1028 C C . TYR A 1 133 ? 10.273 -15.469 -8.844 1 88.88 133 TYR A C 1
ATOM 1030 O O . TYR A 1 133 ? 11.281 -15.211 -8.188 1 88.88 133 TYR A O 1
ATOM 1038 N N . TYR A 1 134 ? 10.359 -15.773 -10.109 1 86.06 134 TYR A N 1
ATOM 1039 C CA . TYR A 1 134 ? 11.641 -15.766 -10.805 1 86.06 134 TYR A CA 1
ATOM 1040 C C . TYR A 1 134 ? 12.141 -14.344 -11.023 1 86.06 134 TYR A C 1
ATOM 1042 O O . TYR A 1 134 ? 13.258 -14.133 -11.492 1 86.06 134 TYR A O 1
ATOM 1050 N N . PHE A 1 135 ? 11.383 -13.352 -10.586 1 85.5 135 PHE A N 1
ATOM 1051 C CA . PHE A 1 135 ? 11.789 -11.953 -10.672 1 85.5 135 PHE A CA 1
ATOM 1052 C C . PHE A 1 135 ? 12.188 -11.414 -9.305 1 85.5 135 PHE A C 1
ATOM 1054 O O . PHE A 1 135 ? 12.617 -10.266 -9.188 1 85.5 135 PHE A O 1
ATOM 1061 N N . TRP A 1 136 ? 12.016 -12.258 -8.297 1 88.88 136 TRP A N 1
ATOM 1062 C CA . TRP A 1 136 ? 12.344 -11.797 -6.953 1 88.88 136 TRP A CA 1
ATOM 1063 C C . TRP A 1 136 ? 13.852 -11.797 -6.73 1 88.88 136 TRP A C 1
ATOM 1065 O O . TRP A 1 136 ? 14.508 -12.828 -6.895 1 88.88 136 TRP A O 1
ATOM 1075 N N . ASP A 1 137 ? 14.422 -10.703 -6.312 1 83.62 137 ASP A N 1
ATOM 1076 C CA . ASP A 1 137 ? 15.859 -10.594 -6.113 1 83.62 137 ASP A CA 1
ATOM 1077 C C . ASP A 1 137 ? 16.312 -11.398 -4.895 1 83.62 137 ASP A C 1
ATOM 1079 O O . ASP A 1 137 ? 17.281 -12.148 -4.965 1 83.62 137 ASP A O 1
ATOM 1083 N N . ASP A 1 138 ? 15.672 -11.211 -3.814 1 89.5 138 ASP A N 1
ATOM 1084 C CA . ASP A 1 138 ? 15.93 -11.938 -2.576 1 89.5 138 ASP A CA 1
ATOM 1085 C C . ASP A 1 138 ? 14.734 -12.812 -2.195 1 89.5 138 ASP A C 1
ATOM 1087 O O . ASP A 1 138 ? 13.898 -12.406 -1.38 1 89.5 138 ASP A O 1
ATOM 1091 N N . ARG A 1 139 ? 14.766 -14 -2.758 1 93.25 139 ARG A N 1
ATOM 1092 C CA . ARG A 1 139 ? 13.617 -14.891 -2.602 1 93.25 139 ARG A CA 1
ATOM 1093 C C . ARG A 1 139 ? 13.406 -15.266 -1.138 1 93.25 139 ARG A C 1
ATOM 1095 O O . ARG A 1 139 ? 12.273 -15.352 -0.668 1 93.25 139 ARG A O 1
ATOM 1102 N N . GLN A 1 140 ? 14.508 -15.461 -0.427 1 94.69 140 GLN A N 1
ATOM 1103 C CA . GLN A 1 140 ? 14.398 -15.828 0.981 1 94.69 140 GLN A CA 1
ATOM 1104 C C . GLN A 1 140 ? 13.719 -14.727 1.787 1 94.69 140 GLN A C 1
ATOM 1106 O O . GLN A 1 140 ? 12.867 -15 2.627 1 94.69 140 GLN A O 1
ATOM 1111 N N . LYS A 1 141 ? 14.094 -13.492 1.519 1 95.44 141 LYS A N 1
ATOM 1112 C CA . LYS A 1 141 ? 13.477 -12.359 2.197 1 95.44 141 LYS A CA 1
ATOM 1113 C C . LYS A 1 141 ? 11.984 -12.273 1.886 1 95.44 141 LYS A C 1
ATOM 1115 O O . LYS A 1 141 ? 11.172 -12.031 2.779 1 95.44 141 LYS A O 1
ATOM 1120 N N . VAL A 1 142 ? 11.648 -12.484 0.628 1 96.88 142 VAL A N 1
ATOM 1121 C CA . VAL A 1 142 ? 10.258 -12.438 0.203 1 96.88 142 VAL A CA 1
ATOM 1122 C C . VAL A 1 142 ? 9.461 -13.531 0.905 1 96.88 142 VAL A C 1
ATOM 1124 O O . VAL A 1 142 ? 8.391 -13.273 1.467 1 96.88 142 VAL A O 1
ATOM 1127 N N . LEU A 1 143 ? 9.992 -14.75 0.951 1 97.5 143 LEU A N 1
ATOM 1128 C CA . LEU A 1 143 ? 9.297 -15.883 1.564 1 97.5 143 LEU A CA 1
ATOM 1129 C C . LEU A 1 143 ? 9.148 -15.672 3.068 1 97.5 143 LEU A C 1
ATOM 1131 O O . LEU A 1 143 ? 8.125 -16.031 3.652 1 97.5 143 LEU A O 1
ATOM 1135 N N . ASN A 1 144 ? 10.156 -15.078 3.662 1 96.94 144 ASN A N 1
ATOM 1136 C CA . ASN A 1 144 ? 10.062 -14.727 5.074 1 96.94 144 ASN A CA 1
ATOM 1137 C C . ASN A 1 144 ? 8.922 -13.742 5.332 1 96.94 144 ASN A C 1
ATOM 1139 O O . ASN A 1 144 ? 8.172 -13.898 6.293 1 96.94 144 ASN A O 1
ATOM 1143 N N . ASN A 1 145 ? 8.844 -12.789 4.5 1 97.12 145 ASN A N 1
ATOM 1144 C CA . ASN A 1 145 ? 7.793 -11.781 4.633 1 97.12 145 ASN A CA 1
ATOM 1145 C C . ASN A 1 145 ? 6.406 -12.383 4.402 1 97.12 145 ASN A C 1
ATOM 1147 O O . ASN A 1 145 ? 5.457 -12.055 5.109 1 97.12 145 ASN A O 1
ATOM 1151 N N . ILE A 1 146 ? 6.312 -13.258 3.422 1 98.19 146 ILE A N 1
ATOM 1152 C CA . ILE A 1 146 ? 5.039 -13.914 3.15 1 98.19 146 ILE A CA 1
ATOM 1153 C C . ILE A 1 146 ? 4.621 -14.742 4.363 1 98.19 146 ILE A C 1
ATOM 1155 O O . ILE A 1 146 ? 3.463 -14.695 4.785 1 98.19 146 ILE A O 1
ATOM 1159 N N . HIS A 1 147 ? 5.578 -15.461 4.875 1 98.12 147 HIS A N 1
ATOM 1160 C CA . HIS A 1 147 ? 5.293 -16.25 6.062 1 98.12 147 HIS A CA 1
ATOM 1161 C C . HIS A 1 147 ? 4.809 -15.375 7.211 1 98.12 147 HIS A C 1
ATOM 1163 O O . HIS A 1 147 ? 3.844 -15.719 7.898 1 98.12 147 HIS A O 1
ATOM 1169 N N . ARG A 1 148 ? 5.453 -14.273 7.438 1 96.75 148 ARG A N 1
ATOM 1170 C CA . ARG A 1 148 ? 5.129 -13.352 8.516 1 96.75 148 ARG A CA 1
ATOM 1171 C C . ARG A 1 148 ? 3.695 -12.844 8.391 1 96.75 148 ARG A C 1
ATOM 1173 O O . ARG A 1 148 ? 2.963 -12.781 9.375 1 96.75 148 ARG A O 1
ATOM 1180 N N . ILE A 1 149 ? 3.264 -12.531 7.23 1 98 149 ILE A N 1
ATOM 1181 C CA . ILE A 1 149 ? 1.98 -11.852 7.074 1 98 149 ILE A CA 1
ATOM 1182 C C . ILE A 1 149 ? 0.854 -12.883 7.035 1 98 149 ILE A C 1
ATOM 1184 O O . ILE A 1 149 ? -0.303 -12.555 7.312 1 98 149 ILE A O 1
ATOM 1188 N N . LEU A 1 150 ? 1.135 -14.094 6.629 1 98.5 150 LEU A N 1
ATOM 1189 C CA . LEU A 1 150 ? 0.108 -15.125 6.578 1 98.5 150 LEU A CA 1
ATOM 1190 C C . LEU A 1 150 ? -0.355 -15.5 7.98 1 98.5 150 LEU A C 1
ATOM 1192 O O . LEU A 1 150 ? 0.463 -15.633 8.898 1 98.5 150 LEU A O 1
ATOM 1196 N N . ARG A 1 151 ? -1.637 -15.688 8.117 1 98.25 151 ARG A N 1
ATOM 1197 C CA . ARG A 1 151 ? -2.168 -16.266 9.352 1 98.25 151 ARG A CA 1
ATOM 1198 C C . ARG A 1 151 ? -1.715 -17.719 9.516 1 98.25 151 ARG A C 1
ATOM 1200 O O . ARG A 1 151 ? -1.498 -18.422 8.523 1 98.25 151 ARG A O 1
ATOM 1207 N N . PRO A 1 152 ? -1.634 -18.125 10.812 1 97.88 152 PRO A N 1
ATOM 1208 C CA . PRO A 1 152 ? -1.444 -19.562 10.977 1 97.88 152 PRO A CA 1
ATOM 1209 C C . PRO A 1 152 ? -2.49 -20.391 10.219 1 97.88 152 PRO A C 1
ATOM 1211 O O . PRO A 1 152 ? -3.688 -20.109 10.328 1 97.88 152 PRO A O 1
ATOM 1214 N N . GLY A 1 153 ? -2.051 -21.328 9.414 1 97.88 153 GLY A N 1
ATOM 1215 C CA . GLY A 1 153 ? -2.949 -22.125 8.594 1 97.88 153 GLY A CA 1
ATOM 1216 C C . GLY A 1 153 ? -3.229 -21.5 7.238 1 97.88 153 GLY A C 1
ATOM 1217 O O . GLY A 1 153 ? -3.926 -22.078 6.41 1 97.88 153 GLY A O 1
ATOM 1218 N N . GLY A 1 154 ? -2.658 -20.281 7.043 1 98.5 154 GLY A N 1
ATOM 1219 C CA . GLY A 1 154 ? -2.863 -19.594 5.781 1 98.5 154 GLY A CA 1
ATOM 1220 C C . GLY A 1 154 ? -2.232 -20.312 4.602 1 98.5 154 GLY A C 1
ATOM 1221 O O . GLY A 1 154 ? -1.333 -21.125 4.773 1 98.5 154 GLY A O 1
ATOM 1222 N N . LEU A 1 155 ? -2.691 -19.984 3.367 1 98.56 155 LEU A N 1
ATOM 1223 C CA . LEU A 1 155 ? -2.336 -20.688 2.143 1 98.56 155 LEU A CA 1
ATOM 1224 C C . LEU A 1 155 ? -1.637 -19.75 1.158 1 98.56 155 LEU A C 1
ATOM 1226 O O . LEU A 1 155 ? -2.072 -18.625 0.956 1 98.56 155 LEU A O 1
ATOM 1230 N N . MET A 1 156 ? -0.582 -20.266 0.638 1 98.44 156 MET A N 1
ATOM 1231 C CA . MET A 1 156 ? 0.046 -19.625 -0.513 1 98.44 156 MET A CA 1
ATOM 1232 C C . MET A 1 156 ? -0.109 -20.484 -1.766 1 98.44 156 MET A C 1
ATOM 1234 O O . MET A 1 156 ? 0.15 -21.688 -1.736 1 98.44 156 MET A O 1
ATOM 1238 N N . ILE A 1 157 ? -0.515 -19.844 -2.871 1 98.56 157 ILE A N 1
ATOM 1239 C CA . ILE A 1 157 ? -0.676 -20.5 -4.16 1 98.56 157 ILE A CA 1
ATOM 1240 C C . ILE A 1 157 ? 0.258 -19.859 -5.188 1 98.56 157 ILE A C 1
ATOM 1242 O O . ILE A 1 157 ? 0.257 -18.641 -5.363 1 98.56 157 ILE A O 1
ATOM 1246 N N . THR A 1 158 ? 1.049 -20.688 -5.797 1 96.44 158 THR A N 1
ATOM 1247 C CA . THR A 1 158 ? 1.871 -20.312 -6.941 1 96.44 158 THR A CA 1
ATOM 1248 C C . THR A 1 158 ? 1.42 -21.047 -8.203 1 96.44 158 THR A C 1
ATOM 1250 O O . THR A 1 158 ? 1.27 -22.266 -8.188 1 96.44 158 THR A O 1
ATOM 1253 N N . VAL A 1 159 ? 1.223 -20.266 -9.234 1 95.44 159 VAL A N 1
ATOM 1254 C CA . VAL A 1 159 ? 0.861 -20.891 -10.492 1 95.44 159 VAL A CA 1
ATOM 1255 C C . VAL A 1 159 ? 1.879 -20.516 -11.57 1 95.44 159 VAL A C 1
ATOM 1257 O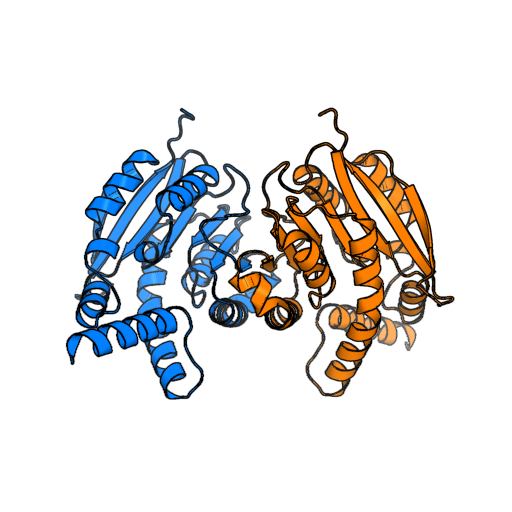 O . VAL A 1 159 ? 2.316 -19.375 -11.648 1 95.44 159 VAL A O 1
ATOM 1260 N N . LEU A 1 160 ? 2.197 -21.562 -12.305 1 90.56 160 LEU A N 1
ATOM 1261 C CA . LEU A 1 160 ? 3.17 -21.422 -13.383 1 90.56 160 LEU A CA 1
ATOM 1262 C C . LEU A 1 160 ? 2.631 -22 -14.688 1 90.56 160 LEU A C 1
ATOM 1264 O O . LEU A 1 160 ? 1.914 -23.016 -14.672 1 90.56 160 LEU A O 1
ATOM 1268 N N . ASN A 1 161 ? 3.033 -21.312 -15.664 1 88.81 161 ASN A N 1
ATOM 1269 C CA . ASN A 1 161 ? 2.844 -21.859 -17 1 88.81 161 ASN A CA 1
ATOM 1270 C C . ASN A 1 161 ? 4.172 -22.281 -17.641 1 88.81 161 ASN A C 1
ATOM 1272 O O . ASN A 1 161 ? 4.895 -21.453 -18.188 1 88.81 161 ASN A O 1
ATOM 1276 N N . ARG A 1 162 ? 4.375 -23.531 -17.672 1 84.31 162 ARG A N 1
ATOM 1277 C CA . ARG A 1 162 ? 5.664 -24.062 -18.094 1 84.31 162 ARG A CA 1
ATOM 1278 C C . ARG A 1 162 ? 5.922 -23.75 -19.562 1 84.31 162 ARG A C 1
ATOM 1280 O O . ARG A 1 162 ? 7.047 -23.422 -19.953 1 84.31 162 ARG A O 1
ATOM 1287 N N . THR A 1 163 ? 4.93 -23.938 -20.375 1 83.88 163 THR A N 1
ATOM 1288 C CA . THR A 1 163 ? 5.09 -23.641 -21.797 1 83.88 163 THR A CA 1
ATOM 1289 C C . THR A 1 163 ? 5.516 -22.203 -22 1 83.88 163 THR A C 1
ATOM 1291 O O . THR A 1 163 ? 6.422 -21.922 -22.797 1 83.88 163 THR A O 1
ATOM 1294 N N . PHE A 1 164 ? 4.863 -21.438 -21.297 1 82.25 164 PHE A N 1
ATOM 1295 C CA . PHE A 1 164 ? 5.207 -20.016 -21.375 1 82.25 164 PHE A CA 1
ATOM 1296 C C . PHE A 1 164 ? 6.633 -19.781 -20.891 1 82.25 164 PHE A C 1
ATOM 1298 O O . PHE A 1 164 ? 7.395 -19.062 -21.547 1 82.25 164 PHE A O 1
ATOM 1305 N N . LEU A 1 165 ? 7.043 -20.375 -19.828 1 85.5 165 LEU A N 1
ATOM 1306 C CA . LEU A 1 165 ? 8.367 -20.156 -19.25 1 85.5 165 LEU A CA 1
ATOM 1307 C C . LEU A 1 165 ? 9.461 -20.688 -20.172 1 85.5 165 LEU A C 1
ATOM 1309 O O . LEU A 1 165 ? 10.508 -20.062 -20.328 1 85.5 165 LEU A O 1
ATOM 1313 N N . GLN A 1 166 ? 9.148 -21.719 -20.797 1 86.06 166 GLN A N 1
ATOM 1314 C CA . GLN A 1 166 ? 10.109 -22.281 -21.734 1 86.06 166 GLN A CA 1
ATOM 1315 C C . GLN A 1 166 ? 10.297 -21.391 -22.938 1 86.06 166 GLN A C 1
ATOM 1317 O O . GLN A 1 166 ? 11.406 -21.25 -23.469 1 86.06 166 GLN A O 1
ATOM 1322 N N . LYS A 1 167 ? 9.195 -20.891 -23.375 1 83.31 167 LYS A N 1
ATOM 1323 C CA . LYS A 1 167 ? 9.281 -19.938 -24.484 1 83.31 167 LYS A CA 1
ATOM 1324 C C . LYS A 1 167 ? 10.133 -18.734 -24.094 1 83.31 167 LYS A C 1
ATOM 1326 O O . LYS A 1 167 ? 10.922 -18.234 -24.906 1 83.31 167 LYS A O 1
ATOM 1331 N N . MET A 1 168 ? 10.008 -18.281 -22.891 1 81.81 168 MET A N 1
ATOM 1332 C CA . MET A 1 168 ? 10.766 -17.125 -22.406 1 81.81 168 MET A CA 1
ATOM 1333 C C . MET A 1 168 ? 12.25 -17.469 -22.281 1 81.81 168 MET A C 1
ATOM 1335 O O . MET A 1 168 ? 13.109 -16.609 -22.547 1 81.81 168 MET A O 1
ATOM 1339 N N . ILE A 1 169 ? 12.578 -18.641 -21.891 1 83.31 169 ILE A N 1
ATOM 1340 C CA . ILE A 1 169 ? 13.961 -19.109 -21.828 1 83.31 169 ILE A CA 1
ATOM 1341 C C . ILE A 1 169 ? 14.547 -19.156 -23.234 1 83.31 169 ILE A C 1
ATOM 1343 O O . ILE A 1 169 ? 15.664 -18.688 -23.469 1 83.31 169 ILE A O 1
ATOM 1347 N N . GLY A 1 170 ? 13.758 -19.719 -24.109 1 85.38 170 GLY A N 1
ATOM 1348 C CA . GLY A 1 170 ? 14.203 -19.797 -25.5 1 85.38 170 GLY A CA 1
ATOM 1349 C C . GLY A 1 170 ? 14.508 -18.453 -26.109 1 85.38 170 GLY A C 1
ATOM 1350 O O . GLY A 1 170 ? 15.422 -18.328 -26.938 1 85.38 170 GLY A O 1
ATOM 1351 N N . LYS A 1 171 ? 13.836 -17.484 -25.656 1 82.56 171 LYS A N 1
ATOM 1352 C CA . LYS A 1 171 ? 14.016 -16.141 -26.172 1 82.56 171 LYS A CA 1
ATOM 1353 C C . LYS A 1 171 ? 15.086 -15.375 -25.391 1 82.56 171 LYS A C 1
ATOM 1355 O O . LYS A 1 171 ? 15.414 -14.242 -25.734 1 82.56 171 LYS A O 1
ATOM 1360 N N . GLY A 1 172 ? 15.547 -15.938 -24.328 1 79.69 172 GLY A N 1
ATOM 1361 C CA . GLY A 1 172 ? 16.641 -15.336 -23.578 1 79.69 172 GLY A CA 1
ATOM 1362 C C . GLY A 1 172 ? 16.156 -14.383 -22.484 1 79.69 172 GLY A C 1
ATOM 1363 O O . GLY A 1 172 ? 16.953 -13.648 -21.906 1 79.69 172 GLY A O 1
ATOM 1364 N N . PHE A 1 173 ? 14.867 -14.445 -22.234 1 77.75 173 PHE A N 1
ATOM 1365 C CA . PHE A 1 173 ? 14.32 -13.516 -21.25 1 77.75 173 PHE A CA 1
ATOM 1366 C C . PHE A 1 173 ? 14.469 -14.062 -19.844 1 77.75 173 PHE A C 1
ATOM 1368 O O . PHE A 1 173 ? 14.492 -13.305 -18.875 1 77.75 173 PHE A O 1
ATOM 1375 N N . LEU A 1 174 ? 14.508 -15.32 -19.766 1 81.75 174 LEU A N 1
ATOM 1376 C CA . LEU A 1 174 ? 14.688 -16.016 -18.484 1 81.75 174 LEU A CA 1
ATOM 1377 C C . LEU A 1 174 ? 15.75 -17.094 -18.609 1 81.75 174 LEU A C 1
ATOM 1379 O O . LEU A 1 174 ? 16.094 -17.516 -19.719 1 81.75 174 LEU A O 1
ATOM 1383 N N . THR A 1 175 ? 16.281 -17.453 -17.484 1 86.38 175 THR A N 1
ATOM 1384 C CA . THR A 1 175 ? 17.219 -18.578 -17.453 1 86.38 175 THR A CA 1
ATOM 1385 C C . THR A 1 175 ? 16.594 -19.781 -16.75 1 86.38 175 THR A C 1
ATOM 1387 O O . THR A 1 175 ? 15.648 -19.625 -15.961 1 86.38 175 THR A O 1
ATOM 1390 N N . GLU A 1 176 ? 17.109 -20.875 -17 1 86.69 176 GLU A N 1
ATOM 1391 C CA . GLU A 1 176 ? 16.641 -22.094 -16.344 1 86.69 176 GLU A CA 1
ATOM 1392 C C . GLU A 1 176 ? 16.812 -22 -14.82 1 86.69 176 GLU A C 1
ATOM 1394 O O . GLU A 1 176 ? 15.977 -22.516 -14.07 1 86.69 176 GLU A O 1
ATOM 1399 N N . ASP A 1 177 ? 17.859 -21.344 -14.422 1 84.75 177 ASP A N 1
ATOM 1400 C CA . ASP A 1 177 ? 18.141 -21.219 -13 1 84.75 177 ASP A CA 1
ATOM 1401 C C . ASP A 1 177 ? 17.078 -20.359 -12.305 1 84.75 177 ASP A C 1
ATOM 1403 O O . ASP A 1 177 ? 16.719 -20.625 -11.156 1 84.75 177 ASP A O 1
ATOM 1407 N N . GLN A 1 178 ? 16.609 -19.375 -12.969 1 84.25 178 GLN A N 1
ATOM 1408 C CA . GLN A 1 178 ? 15.602 -18.469 -12.406 1 84.25 178 GLN A CA 1
ATOM 1409 C C . GLN A 1 178 ? 14.273 -19.203 -12.18 1 84.25 178 GLN A C 1
ATOM 1411 O O . GLN A 1 178 ? 13.586 -18.938 -11.188 1 84.25 178 GLN A O 1
ATOM 1416 N N . ILE A 1 179 ? 14.008 -20.125 -13.039 1 85.12 179 ILE A N 1
ATOM 1417 C CA . ILE A 1 179 ? 12.68 -20.734 -12.984 1 85.12 179 ILE A CA 1
ATOM 1418 C C . ILE A 1 179 ? 12.758 -22.078 -12.266 1 85.12 179 ILE A C 1
ATOM 1420 O O . ILE A 1 179 ? 11.781 -22.828 -12.234 1 85.12 179 ILE A O 1
ATOM 1424 N N . ASP A 1 180 ? 13.859 -22.453 -11.688 1 87.31 180 ASP A N 1
ATOM 1425 C CA . ASP A 1 180 ? 14.062 -23.75 -11.047 1 87.31 180 ASP A CA 1
ATOM 1426 C C . ASP A 1 180 ? 12.992 -24.016 -9.992 1 87.31 180 ASP A C 1
ATOM 1428 O O . ASP A 1 180 ? 13.141 -23.625 -8.836 1 87.31 180 ASP A O 1
ATOM 1432 N N . HIS A 1 181 ? 11.977 -24.719 -10.422 1 86.75 181 HIS A N 1
ATOM 1433 C CA . HIS A 1 181 ? 10.82 -24.938 -9.555 1 86.75 181 HIS A CA 1
ATOM 1434 C C . HIS A 1 181 ? 11.172 -25.875 -8.398 1 86.75 181 HIS A C 1
ATOM 1436 O O . HIS A 1 181 ? 10.602 -25.766 -7.312 1 86.75 181 HIS A O 1
ATOM 1442 N N . GLU A 1 182 ? 12.086 -26.781 -8.641 1 89.38 182 GLU A N 1
ATOM 1443 C CA . GLU A 1 182 ? 12.5 -27.672 -7.551 1 89.38 182 GLU A CA 1
ATOM 1444 C C . GLU A 1 182 ? 13.18 -26.875 -6.43 1 89.38 182 GLU A C 1
ATOM 1446 O O . GLU A 1 182 ? 12.906 -27.109 -5.25 1 89.38 182 GLU A O 1
ATOM 1451 N N . ARG A 1 183 ? 14.016 -26.016 -6.914 1 92.06 183 ARG A N 1
ATOM 1452 C CA . ARG A 1 183 ? 14.656 -25.156 -5.926 1 92.06 183 ARG A CA 1
ATOM 1453 C C . ARG A 1 183 ? 13.633 -24.312 -5.188 1 92.06 183 ARG A C 1
ATOM 1455 O O . ARG A 1 183 ? 13.719 -24.141 -3.969 1 92.06 183 ARG A O 1
ATOM 1462 N N . TYR A 1 184 ? 12.742 -23.797 -5.934 1 94.25 184 TYR A N 1
ATOM 1463 C CA . TYR A 1 184 ? 11.703 -22.984 -5.328 1 94.25 184 TYR A CA 1
ATOM 1464 C C . TYR A 1 184 ? 10.906 -23.781 -4.309 1 94.25 184 TYR A C 1
ATOM 1466 O O . TYR A 1 184 ? 10.648 -23.312 -3.197 1 94.25 184 TYR A O 1
ATOM 1474 N N . ILE A 1 185 ? 10.523 -25 -4.582 1 94.81 185 ILE A N 1
ATOM 1475 C CA . ILE A 1 185 ? 9.742 -25.859 -3.701 1 94.81 185 ILE A CA 1
ATOM 1476 C C . ILE A 1 185 ? 10.547 -26.156 -2.439 1 94.81 185 ILE A C 1
ATOM 1478 O O . ILE A 1 185 ? 10.008 -26.156 -1.332 1 94.81 185 ILE A O 1
ATOM 1482 N N . ASN A 1 186 ? 11.789 -26.406 -2.641 1 94.88 186 ASN A N 1
ATOM 1483 C CA . ASN A 1 186 ? 12.656 -26.656 -1.494 1 94.88 186 ASN A CA 1
ATOM 1484 C C . ASN A 1 186 ? 12.727 -25.453 -0.566 1 94.88 186 ASN A C 1
ATOM 1486 O O . ASN A 1 186 ? 12.688 -25.594 0.656 1 94.88 186 ASN A O 1
ATOM 1490 N N . GLU A 1 187 ? 12.875 -24.328 -1.183 1 95.56 187 GLU A N 1
ATOM 1491 C CA . GLU A 1 187 ? 12.906 -23.109 -0.397 1 95.56 187 GLU A CA 1
ATOM 1492 C C . GLU A 1 187 ? 11.594 -22.891 0.353 1 95.56 187 GLU A C 1
ATOM 1494 O O . GLU A 1 187 ? 11.594 -22.469 1.51 1 95.56 187 GLU A O 1
ATOM 1499 N N . LEU A 1 188 ? 10.508 -23.172 -0.3 1 96.88 188 LEU A N 1
ATOM 1500 C CA . LEU A 1 188 ? 9.211 -23.109 0.364 1 96.88 188 LEU A CA 1
ATOM 1501 C C . LEU A 1 188 ? 9.172 -24.016 1.584 1 96.88 188 LEU A C 1
ATOM 1503 O O . LEU A 1 188 ? 8.625 -23.641 2.625 1 96.88 188 LEU A O 1
ATOM 1507 N N . GLY A 1 189 ? 9.727 -25.156 1.457 1 96.12 189 GLY A N 1
ATOM 1508 C CA . GLY A 1 189 ? 9.727 -26.125 2.531 1 96.12 189 GLY A CA 1
ATOM 1509 C C . GLY A 1 189 ? 10.438 -25.641 3.781 1 96.12 189 GLY A C 1
ATOM 1510 O O . GLY A 1 189 ? 10.203 -26.156 4.875 1 96.12 189 GLY A O 1
ATOM 1511 N N . ASN A 1 190 ? 11.297 -24.641 3.629 1 95.81 190 ASN A N 1
ATOM 1512 C CA . ASN A 1 190 ? 12 -24.078 4.77 1 95.81 190 ASN A CA 1
ATOM 1513 C C . ASN A 1 190 ? 11.117 -23.109 5.555 1 95.81 190 ASN A C 1
ATOM 1515 O O . ASN A 1 190 ? 11.43 -22.766 6.691 1 95.81 190 ASN A O 1
ATOM 1519 N N . HIS A 1 191 ? 10.008 -22.688 4.961 1 96 191 HIS A N 1
ATOM 1520 C CA . HIS A 1 191 ? 9.188 -21.656 5.57 1 96 191 HIS A CA 1
ATOM 1521 C C . HIS A 1 191 ? 7.758 -22.141 5.789 1 96 191 HIS A C 1
ATOM 1523 O O . HIS A 1 191 ? 7.031 -21.578 6.621 1 96 191 HIS A O 1
ATOM 1529 N N . PHE A 1 192 ? 7.414 -23.156 5.023 1 97.88 192 PHE A N 1
ATOM 1530 C CA . PHE A 1 192 ? 6.02 -23.594 4.996 1 97.88 192 PHE A CA 1
ATOM 1531 C C . PHE A 1 192 ? 5.91 -25.094 5.16 1 97.88 192 PHE A C 1
ATOM 1533 O O . PHE A 1 192 ? 6.914 -25.812 5.082 1 97.88 192 PHE A O 1
ATOM 1540 N N . CYS A 1 193 ? 4.707 -25.547 5.438 1 97.31 193 CYS A N 1
ATOM 1541 C CA . CYS A 1 193 ? 4.434 -26.969 5.527 1 97.31 193 CYS A CA 1
ATOM 1542 C C . CYS A 1 193 ? 3.438 -27.406 4.457 1 97.31 193 CYS A C 1
ATOM 1544 O O . CYS A 1 193 ? 2.85 -26.562 3.773 1 97.31 193 CYS A O 1
ATOM 1546 N N . ASP A 1 194 ? 3.359 -28.734 4.133 1 96.81 194 ASP A N 1
ATOM 1547 C CA . ASP A 1 194 ? 2.439 -29.328 3.17 1 96.81 194 ASP A CA 1
ATOM 1548 C C . ASP A 1 194 ? 2.619 -28.719 1.784 1 96.81 194 ASP A C 1
ATOM 1550 O O . ASP A 1 194 ? 1.646 -28.312 1.148 1 96.81 194 ASP A O 1
ATOM 1554 N N . VAL A 1 195 ? 3.865 -28.609 1.481 1 97.56 195 VAL A N 1
ATOM 1555 C CA . VAL A 1 195 ? 4.188 -28.078 0.164 1 97.56 195 VAL A CA 1
ATOM 1556 C C . VAL A 1 195 ? 3.982 -29.156 -0.898 1 97.56 195 VAL A C 1
ATOM 1558 O O . VAL A 1 195 ? 4.531 -30.25 -0.792 1 97.56 195 VAL A O 1
ATOM 1561 N N . ASP A 1 196 ? 3.207 -28.859 -1.947 1 95.38 196 ASP A N 1
ATOM 1562 C CA . ASP A 1 196 ? 2.975 -29.828 -3.012 1 95.38 196 ASP A CA 1
ATOM 1563 C C . ASP A 1 196 ? 2.824 -29.141 -4.363 1 95.38 196 ASP A C 1
ATOM 1565 O O . ASP A 1 196 ? 2.521 -27.953 -4.426 1 95.38 196 ASP A O 1
ATOM 1569 N N . ILE A 1 197 ? 3.096 -29.859 -5.371 1 95.25 197 ILE A N 1
ATOM 1570 C CA . ILE A 1 197 ? 2.977 -29.391 -6.742 1 95.25 197 ILE A CA 1
ATOM 1571 C C . ILE A 1 197 ? 2.07 -30.328 -7.539 1 95.25 197 ILE A C 1
ATOM 1573 O O . ILE A 1 197 ? 2.141 -31.547 -7.383 1 95.25 197 ILE A O 1
ATOM 1577 N N . SER A 1 198 ? 1.184 -29.781 -8.328 1 95.94 198 SER A N 1
ATOM 1578 C CA . SER A 1 198 ? 0.272 -30.547 -9.156 1 95.94 198 SER A CA 1
ATOM 1579 C C . SER A 1 198 ? 0.119 -29.922 -10.539 1 95.94 198 SER A C 1
ATOM 1581 O O . SER A 1 198 ? 0.215 -28.703 -10.695 1 95.94 198 SER A O 1
ATOM 1583 N N . ASP A 1 199 ? -0.096 -30.766 -11.461 1 94.44 199 ASP A N 1
ATOM 1584 C CA . ASP A 1 199 ? -0.359 -30.328 -12.828 1 94.44 199 ASP A CA 1
ATOM 1585 C C . ASP A 1 199 ? -1.858 -30.297 -13.117 1 94.44 199 ASP A C 1
ATOM 1587 O O . ASP A 1 199 ? -2.602 -31.172 -12.688 1 94.44 199 ASP A O 1
ATOM 1591 N N . PHE A 1 200 ? -2.217 -29.25 -13.812 1 94.69 200 PHE A N 1
ATOM 1592 C CA . PHE A 1 200 ? -3.609 -29.094 -14.211 1 94.69 200 PHE A CA 1
ATOM 1593 C C . PHE A 1 200 ? -3.709 -28.688 -15.68 1 94.69 200 PHE A C 1
ATOM 1595 O O . PHE A 1 200 ? -2.75 -28.156 -16.25 1 94.69 200 PHE A O 1
ATOM 1602 N N . ASN A 1 201 ? -4.844 -28.984 -16.281 1 90.62 201 ASN A N 1
ATOM 1603 C CA . ASN A 1 201 ? -5.172 -28.516 -17.625 1 90.62 201 ASN A CA 1
ATOM 1604 C C . ASN A 1 201 ? -6.172 -27.359 -17.578 1 90.62 201 ASN A C 1
ATOM 1606 O O . ASN A 1 201 ? -7.035 -27.312 -16.703 1 90.62 201 ASN A O 1
ATOM 1610 N N . PHE A 1 202 ? -5.969 -26.422 -18.531 1 86.56 202 PHE A N 1
ATOM 1611 C CA . PHE A 1 202 ? -7.031 -25.438 -18.719 1 86.56 202 PHE A CA 1
ATOM 1612 C C . PHE A 1 202 ? -8.297 -26.125 -19.234 1 86.56 202 PHE A C 1
ATOM 1614 O O . PHE A 1 202 ? -8.227 -27.141 -19.906 1 86.56 202 PHE A O 1
ATOM 1621 N N . ARG A 1 203 ? -9.359 -25.469 -18.891 1 78.25 203 ARG A N 1
ATOM 1622 C CA . ARG A 1 203 ? -10.609 -26.047 -19.359 1 78.25 203 ARG A CA 1
ATOM 1623 C C . ARG A 1 203 ? -10.633 -26.141 -20.891 1 78.25 203 ARG A C 1
ATOM 1625 O O . ARG A 1 203 ? -10.359 -25.172 -21.578 1 78.25 203 ARG A O 1
ATOM 1632 N N . ASN A 1 204 ? -10.883 -27.312 -21.422 1 74.5 204 ASN A N 1
ATOM 1633 C CA . ASN A 1 204 ? -11.039 -27.625 -22.844 1 74.5 204 ASN A CA 1
ATOM 1634 C C . ASN A 1 204 ? -9.773 -27.297 -23.625 1 74.5 204 ASN A C 1
ATOM 1636 O O . ASN A 1 204 ? -9.852 -26.781 -24.75 1 74.5 204 ASN A O 1
ATOM 1640 N N . SER A 1 205 ? -8.719 -27.312 -22.906 1 75.94 205 SER A N 1
ATOM 1641 C CA . SER A 1 205 ? -7.453 -27.016 -23.578 1 75.94 205 SER A CA 1
ATOM 1642 C C . SER A 1 205 ? -6.387 -28.047 -23.219 1 75.94 205 SER A C 1
ATOM 1644 O O . SER A 1 205 ? -6.449 -28.672 -22.156 1 75.94 205 SER A O 1
ATOM 1646 N N . GLU A 1 206 ? -5.551 -28.266 -24.109 1 75.38 206 GLU A N 1
ATOM 1647 C CA . GLU A 1 206 ? -4.387 -29.109 -23.859 1 75.38 206 GLU A CA 1
ATOM 1648 C C . GLU A 1 206 ? -3.291 -28.344 -23.125 1 75.38 206 GLU A C 1
ATOM 1650 O O . GLU A 1 206 ? -2.303 -28.922 -22.688 1 75.38 206 GLU A O 1
ATOM 1655 N N . LYS A 1 207 ? -3.541 -27.141 -22.969 1 84.25 207 LYS A N 1
ATOM 1656 C CA . LYS A 1 207 ? -2.551 -26.328 -22.266 1 84.25 207 LYS A CA 1
ATOM 1657 C C . LYS A 1 207 ? -2.58 -26.609 -20.766 1 84.25 207 LYS A C 1
ATOM 1659 O O . LYS A 1 207 ? -3.652 -26.797 -20.188 1 84.25 207 LYS A O 1
ATOM 1664 N N . LYS A 1 208 ? -1.371 -26.75 -20.266 1 89.81 208 LYS A N 1
ATOM 1665 C CA . LYS A 1 208 ? -1.248 -27.141 -18.859 1 89.81 208 LYS A CA 1
ATOM 1666 C C . LYS A 1 208 ? -0.633 -26.016 -18.031 1 89.81 208 LYS A C 1
ATOM 1668 O O . LYS A 1 208 ? -0.001 -25.109 -18.578 1 89.81 208 LYS A O 1
ATOM 1673 N N . TYR A 1 209 ? -0.964 -26.047 -16.797 1 92.75 209 TYR A N 1
ATOM 1674 C CA . TYR A 1 209 ? -0.3 -25.203 -15.812 1 92.75 209 TYR A CA 1
ATOM 1675 C C . TYR A 1 209 ? -0.037 -25.953 -14.523 1 92.75 209 TYR A C 1
ATOM 1677 O O . TYR A 1 209 ? -0.587 -27.047 -14.305 1 92.75 209 TYR A O 1
ATOM 1685 N N . GLN A 1 210 ? 0.859 -25.453 -13.797 1 94.56 210 GLN A N 1
ATOM 1686 C CA . GLN A 1 210 ? 1.238 -26.078 -12.531 1 94.56 210 GLN A CA 1
ATOM 1687 C C . GLN A 1 210 ? 0.836 -25.219 -11.344 1 94.56 210 GLN A C 1
ATOM 1689 O O . GLN A 1 210 ? 0.91 -23.984 -11.414 1 94.56 210 GLN A O 1
ATOM 1694 N N . VAL A 1 211 ? 0.391 -25.938 -10.297 1 96.88 211 VAL A N 1
ATOM 1695 C CA . VAL A 1 211 ? 0.006 -25.266 -9.055 1 96.88 211 VAL A CA 1
ATOM 1696 C C . VAL A 1 211 ? 0.886 -25.75 -7.906 1 96.88 211 VAL A C 1
ATOM 1698 O O . VAL A 1 211 ? 1.016 -26.953 -7.684 1 96.88 211 VAL A O 1
ATOM 1701 N N . ILE A 1 212 ? 1.53 -24.859 -7.258 1 97.19 212 ILE A N 1
ATOM 1702 C CA . ILE A 1 212 ? 2.25 -25.156 -6.023 1 97.19 212 ILE A CA 1
ATOM 1703 C C . ILE A 1 212 ? 1.47 -24.609 -4.828 1 97.19 212 ILE A C 1
ATOM 1705 O O . ILE A 1 212 ? 1.112 -23.438 -4.793 1 97.19 212 ILE A O 1
ATOM 1709 N N . ARG A 1 213 ? 1.193 -25.484 -3.861 1 98 213 ARG A N 1
ATOM 1710 C CA . ARG A 1 213 ? 0.532 -25.094 -2.617 1 98 213 ARG A CA 1
ATOM 1711 C C . ARG A 1 213 ? 1.502 -25.156 -1.442 1 98 213 ARG A C 1
ATOM 1713 O O . ARG A 1 213 ? 2.35 -26.047 -1.37 1 98 213 ARG A O 1
ATOM 1720 N N . ALA A 1 214 ? 1.413 -24.188 -0.558 1 98.25 214 ALA A N 1
ATOM 1721 C CA . ALA A 1 214 ? 2.205 -24.141 0.668 1 98.25 214 ALA A CA 1
ATOM 1722 C C . ALA A 1 214 ? 1.41 -23.516 1.811 1 98.25 214 ALA A C 1
ATOM 1724 O O . ALA A 1 214 ? 0.755 -22.484 1.629 1 98.25 214 ALA A O 1
ATOM 1725 N N . PHE A 1 215 ? 1.47 -24.125 3.049 1 98.31 215 PHE A N 1
ATOM 1726 C CA . PHE A 1 215 ? 0.7 -23.641 4.184 1 98.31 215 PHE A CA 1
ATOM 1727 C C . PHE A 1 215 ? 1.623 -23.109 5.281 1 98.31 215 PHE A C 1
ATOM 1729 O O . PHE A 1 215 ? 2.693 -23.688 5.52 1 98.31 215 PHE A O 1
ATOM 1736 N N . LYS A 1 216 ? 1.237 -22 5.828 1 97.94 216 LYS A N 1
ATOM 1737 C CA . LYS A 1 216 ? 1.848 -21.688 7.117 1 97.94 216 LYS A CA 1
ATOM 1738 C C . LYS A 1 216 ? 1.343 -22.625 8.211 1 97.94 216 LYS A C 1
ATOM 1740 O O . LYS A 1 216 ? 0.139 -22.859 8.328 1 97.94 216 LYS A O 1
ATOM 1745 N N . SER A 1 217 ? 2.205 -23.094 9.008 1 94.81 217 SER A N 1
ATOM 1746 C CA . SER A 1 217 ? 1.831 -24.031 10.062 1 94.81 217 SER A CA 1
ATOM 1747 C C . SER A 1 217 ? 0.851 -23.391 11.047 1 94.81 217 SER A C 1
ATOM 1749 O O . SER A 1 217 ? 0.951 -22.203 11.344 1 94.81 217 SER A O 1
ATOM 1751 N N . LYS A 1 218 ? -0.088 -24.188 11.523 1 89.75 218 LYS A N 1
ATOM 1752 C CA . LYS A 1 218 ? -1.057 -23.719 12.516 1 89.75 218 LYS A CA 1
ATOM 1753 C C . LYS A 1 218 ? -0.407 -23.547 13.883 1 89.75 218 LYS A C 1
ATOM 1755 O O . LYS A 1 218 ? -0.904 -22.797 14.727 1 89.75 218 LYS A O 1
ATOM 1760 N N . ILE A 1 219 ? 0.519 -24.391 14.156 1 71.69 219 ILE A N 1
ATOM 1761 C CA . ILE A 1 219 ? 1.162 -24.406 15.461 1 71.69 219 ILE A CA 1
ATOM 1762 C C . ILE A 1 219 ? 2.303 -23.391 15.484 1 71.69 219 ILE A C 1
ATOM 1764 O O . ILE A 1 219 ? 3.107 -23.328 14.555 1 71.69 219 ILE A O 1
ATOM 1768 N N . SER A 1 220 ? 2.18 -22.203 15.969 1 52.91 220 SER A N 1
ATOM 1769 C CA . SER A 1 220 ? 3.303 -21.281 16.078 1 52.91 220 SER A CA 1
ATOM 1770 C C . SER A 1 220 ? 4.551 -21.984 16.594 1 52.91 220 SER A C 1
ATOM 1772 O O . SER A 1 220 ? 4.516 -22.641 17.641 1 52.91 220 SER A O 1
ATOM 1774 N N . ILE A 1 221 ? 5.422 -22.422 15.68 1 39.41 221 ILE A N 1
ATOM 1775 C CA . ILE A 1 221 ? 6.637 -22.922 16.297 1 39.41 221 ILE A CA 1
ATOM 1776 C C . ILE A 1 221 ? 7.305 -21.812 17.109 1 39.41 221 ILE A C 1
ATOM 1778 O O . ILE A 1 221 ? 7.379 -20.672 16.656 1 39.41 221 ILE A O 1
ATOM 1782 N N . MET B 1 1 ? -36.219 27.828 -1.746 1 32.62 1 MET B N 1
ATOM 1783 C CA . MET B 1 1 ? -36 27 -2.934 1 32.62 1 MET B CA 1
ATOM 1784 C C . MET B 1 1 ? -34.531 27.094 -3.383 1 32.62 1 MET B C 1
ATOM 1786 O O . MET B 1 1 ? -34.031 26.188 -4.047 1 32.62 1 MET B O 1
ATOM 1790 N N . SER B 1 2 ? -33.906 28.281 -3.262 1 37.59 2 SER B N 1
ATOM 1791 C CA . SER B 1 2 ? -32.531 28.609 -3.627 1 37.59 2 SER B CA 1
ATOM 1792 C C . SER B 1 2 ? -31.531 27.938 -2.691 1 37.59 2 SER B C 1
ATOM 1794 O O . SER B 1 2 ? -30.375 27.688 -3.07 1 37.59 2 SER B O 1
ATOM 1796 N N . SER B 1 3 ? -31.781 27.781 -1.438 1 43 3 SER B N 1
ATOM 1797 C CA . SER B 1 3 ? -30.891 27.266 -0.411 1 43 3 SER B CA 1
ATOM 1798 C C . SER B 1 3 ? -30.656 25.766 -0.585 1 43 3 SER B C 1
ATOM 1800 O O . SER B 1 3 ? -29.609 25.234 -0.226 1 43 3 SER B O 1
ATOM 1802 N N . THR B 1 4 ? -31.641 25.016 -1.031 1 40.56 4 THR B N 1
ATOM 1803 C CA . THR B 1 4 ? -31.562 23.562 -1.213 1 40.56 4 THR B CA 1
ATOM 1804 C C . THR B 1 4 ? -30.672 23.219 -2.395 1 40.56 4 THR B C 1
ATOM 1806 O O . THR B 1 4 ? -29.922 22.234 -2.346 1 40.56 4 THR B O 1
ATOM 1809 N N . ILE B 1 5 ? -30.734 23.984 -3.488 1 38.03 5 ILE B N 1
ATOM 1810 C CA . ILE B 1 5 ? -29.922 23.734 -4.68 1 38.03 5 ILE B CA 1
ATOM 1811 C C . ILE B 1 5 ? -28.453 23.984 -4.367 1 38.03 5 ILE B C 1
ATOM 1813 O O . ILE B 1 5 ? -27.578 23.234 -4.805 1 38.03 5 ILE B O 1
ATOM 1817 N N . MET B 1 6 ? -28.141 25 -3.572 1 36.5 6 MET B N 1
ATOM 1818 C CA . MET B 1 6 ? -26.75 25.281 -3.217 1 36.5 6 MET B CA 1
ATOM 1819 C C . MET B 1 6 ? -26.156 24.156 -2.381 1 36.5 6 MET B C 1
ATOM 1821 O O . MET B 1 6 ? -24.969 23.859 -2.477 1 36.5 6 MET B O 1
ATOM 1825 N N . SER B 1 7 ? -26.984 23.531 -1.568 1 42.84 7 SER B N 1
ATOM 1826 C CA . SER B 1 7 ? -26.484 22.453 -0.721 1 42.84 7 SER B CA 1
ATOM 1827 C C . SER B 1 7 ? -26.156 21.203 -1.544 1 42.84 7 SER B C 1
ATOM 1829 O O . SER B 1 7 ? -25.172 20.531 -1.269 1 42.84 7 SER B O 1
ATOM 1831 N N . SER B 1 8 ? -26.969 20.984 -2.557 1 41.59 8 SER B N 1
ATOM 1832 C CA . SER B 1 8 ? -26.688 19.828 -3.404 1 41.59 8 SER B CA 1
ATOM 1833 C C . SER B 1 8 ? -25.438 20.047 -4.246 1 41.59 8 SER B C 1
ATOM 1835 O O . SER B 1 8 ? -24.641 19.125 -4.43 1 41.59 8 SER B O 1
ATOM 1837 N N . TYR B 1 9 ? -25.25 21.219 -4.781 1 37.34 9 TYR B N 1
ATOM 1838 C CA . TYR B 1 9 ? -24.094 21.562 -5.59 1 37.34 9 TYR B CA 1
ATOM 1839 C C . TYR B 1 9 ? -22.828 21.609 -4.738 1 37.34 9 TYR B C 1
ATOM 1841 O O . TYR B 1 9 ? -21.781 21.125 -5.152 1 37.34 9 TYR B O 1
ATOM 1849 N N . ALA B 1 10 ? -22.906 22.156 -3.523 1 33.84 10 ALA B N 1
ATOM 1850 C CA . ALA B 1 10 ? -21.75 22.156 -2.635 1 33.84 10 ALA B CA 1
ATOM 1851 C C . ALA B 1 10 ? -21.344 20.719 -2.275 1 33.84 10 ALA B C 1
ATOM 1853 O O . ALA B 1 10 ? -20.141 20.422 -2.189 1 33.84 10 ALA B O 1
ATOM 1854 N N . ARG B 1 11 ? -22.297 19.875 -2.1 1 41.91 11 ARG B N 1
ATOM 1855 C CA . ARG B 1 11 ? -21.969 18.484 -1.83 1 41.91 11 ARG B CA 1
ATOM 1856 C C . ARG B 1 11 ? -21.312 17.828 -3.041 1 41.91 11 ARG B C 1
ATOM 1858 O O . ARG B 1 11 ? -20.375 17.047 -2.895 1 41.91 11 ARG B O 1
ATOM 1865 N N . SER B 1 12 ? -21.875 18.312 -4.184 1 41.06 12 SER B N 1
ATOM 1866 C CA . SER B 1 12 ? -21.25 17.812 -5.402 1 41.06 12 SER B CA 1
ATOM 1867 C C . SER B 1 12 ? -19.844 18.344 -5.57 1 41.06 12 SER B C 1
ATOM 1869 O O . SER B 1 12 ? -18.922 17.609 -5.949 1 41.06 12 SER B O 1
ATOM 1871 N N . ILE B 1 13 ? -19.609 19.625 -5.258 1 40.88 13 ILE B N 1
ATOM 1872 C CA . ILE B 1 13 ? -18.266 20.203 -5.324 1 40.88 13 ILE B CA 1
ATOM 1873 C C . ILE B 1 13 ? -17.375 19.578 -4.25 1 40.88 13 ILE B C 1
ATOM 1875 O O . ILE B 1 13 ? -16.234 19.234 -4.516 1 40.88 13 ILE B O 1
ATOM 1879 N N . GLY B 1 14 ? -17.75 19.562 -3.064 1 40.38 14 GLY B N 1
ATOM 1880 C CA . GLY B 1 14 ? -17.031 18.859 -2.018 1 40.38 14 GLY B CA 1
ATOM 1881 C C . GLY B 1 14 ? -16.703 17.422 -2.383 1 40.38 14 GLY B C 1
ATOM 1882 O O . GLY B 1 14 ? -15.586 16.938 -2.121 1 40.38 14 GLY B O 1
ATOM 1883 N N . ASP B 1 15 ? -17.703 16.812 -3.029 1 41.38 15 ASP B N 1
ATOM 1884 C CA . ASP B 1 15 ? -17.453 15.484 -3.598 1 41.38 15 ASP B CA 1
ATOM 1885 C C . ASP B 1 15 ? -16.406 15.555 -4.707 1 41.38 15 ASP B C 1
ATOM 1887 O O . ASP B 1 15 ? -15.609 14.633 -4.875 1 41.38 15 ASP B O 1
ATOM 1891 N N . HIS B 1 16 ? -16.484 16.656 -5.488 1 40.84 16 HIS B N 1
ATOM 1892 C CA . HIS B 1 16 ? -15.531 16.844 -6.574 1 40.84 16 HIS B CA 1
ATOM 1893 C C . HIS B 1 16 ? -14.148 17.219 -6.035 1 40.84 16 HIS B C 1
ATOM 1895 O O . HIS B 1 16 ? -13.133 16.828 -6.617 1 40.84 16 HIS B O 1
ATOM 1901 N N . LEU B 1 17 ? -14.047 18.125 -5.117 1 43.66 17 LEU B N 1
ATOM 1902 C CA . LEU B 1 17 ? -12.773 18.344 -4.441 1 43.66 17 LEU B CA 1
ATOM 1903 C C . LEU B 1 17 ? -12.211 17.031 -3.918 1 43.66 17 LEU B C 1
ATOM 1905 O O . LEU B 1 17 ? -10.992 16.844 -3.846 1 43.66 17 LEU B O 1
ATOM 1909 N N . ARG B 1 18 ? -13.031 16.078 -3.521 1 41.94 18 ARG B N 1
ATOM 1910 C CA . ARG B 1 18 ? -12.727 14.688 -3.191 1 41.94 18 ARG B CA 1
ATOM 1911 C C . ARG B 1 18 ? -12.375 13.891 -4.441 1 41.94 18 ARG B C 1
ATOM 1913 O O . ARG B 1 18 ? -11.586 12.938 -4.379 1 41.94 18 ARG B O 1
ATOM 1920 N N . LYS B 1 19 ? -13.164 14.172 -5.754 1 41.03 19 LYS B N 1
ATOM 1921 C CA . LYS B 1 19 ? -12.859 13.57 -7.051 1 41.03 19 LYS B CA 1
ATOM 1922 C C . LYS B 1 19 ? -12.656 14.641 -8.117 1 41.03 19 LYS B C 1
ATOM 1924 O O . LYS B 1 19 ? -13.625 15.094 -8.742 1 41.03 19 LYS B O 1
ATOM 1929 N N . PRO B 1 20 ? -11.555 15.359 -8.289 1 42.41 20 PRO B N 1
ATOM 1930 C CA . PRO B 1 20 ? -11.344 16.422 -9.281 1 42.41 20 PRO B CA 1
ATOM 1931 C C . PRO B 1 20 ? -11.773 16.016 -10.688 1 42.41 20 PRO B C 1
ATOM 1933 O O . PRO B 1 20 ? -11.438 14.914 -11.141 1 42.41 20 PRO B O 1
ATOM 1936 N N . GLY B 1 21 ? -12.844 16.484 -11.164 1 42.94 21 GLY B N 1
ATOM 1937 C CA . GLY B 1 21 ? -13.312 16.219 -12.516 1 42.94 21 GLY B CA 1
ATOM 1938 C C . GLY B 1 21 ? -12.352 16.688 -13.586 1 42.94 21 GLY B C 1
ATOM 1939 O O . GLY B 1 21 ? -11.383 17.391 -13.297 1 42.94 21 GLY B O 1
ATOM 1940 N N . GLY B 1 22 ? -12.422 16.203 -14.844 1 48.88 22 GLY B N 1
ATOM 1941 C CA . GLY B 1 22 ? -11.875 16.375 -16.172 1 48.88 22 GLY B CA 1
ATOM 1942 C C . GLY B 1 22 ? -12.203 17.734 -16.781 1 48.88 22 GLY B C 1
ATOM 1943 O O . GLY B 1 22 ? -13.023 18.469 -16.25 1 48.88 22 GLY B O 1
ATOM 1944 N N . GLY B 1 23 ? -11.359 18.625 -17.234 1 51.78 23 GLY B N 1
ATOM 1945 C CA . GLY B 1 23 ? -11.305 19.781 -18.094 1 51.78 23 GLY B CA 1
ATOM 1946 C C . GLY B 1 23 ? -10.203 20.75 -17.719 1 51.78 23 GLY B C 1
ATOM 1947 O O . GLY B 1 23 ? -9.461 20.531 -16.75 1 51.78 23 GLY B O 1
ATOM 1948 N N . ILE B 1 24 ? -10.086 21.75 -18.594 1 51.78 24 ILE B N 1
ATOM 1949 C CA . ILE B 1 24 ? -9.008 22.734 -18.484 1 51.78 24 ILE B CA 1
ATOM 1950 C C . ILE B 1 24 ? -9.133 23.5 -17.188 1 51.78 24 ILE B C 1
ATOM 1952 O O . ILE B 1 24 ? -8.133 23.781 -16.516 1 51.78 24 ILE B O 1
ATOM 1956 N N . TYR B 1 25 ? -10.32 23.828 -16.859 1 49.06 25 TYR B N 1
ATOM 1957 C CA . TYR B 1 25 ? -10.555 24.578 -15.633 1 49.06 25 TYR B CA 1
ATOM 1958 C C . TYR B 1 25 ? -10.25 23.719 -14.414 1 49.06 25 TYR B C 1
ATOM 1960 O O . TYR B 1 25 ? -9.656 24.203 -13.445 1 49.06 25 TYR B O 1
ATOM 1968 N N . GLY B 1 26 ? -10.633 22.531 -14.391 1 56.31 26 GLY B N 1
ATOM 1969 C CA . GLY B 1 26 ? -10.336 21.609 -13.312 1 56.31 26 GLY B CA 1
ATOM 1970 C C . GLY B 1 26 ? -8.844 21.375 -13.117 1 56.31 26 GLY B C 1
ATOM 1971 O O . GLY B 1 26 ? -8.367 21.328 -11.984 1 56.31 26 GLY B O 1
ATOM 1972 N N . TRP B 1 27 ? -8.227 21.453 -14.297 1 56.62 27 TRP B N 1
ATOM 1973 C CA . TRP B 1 27 ? -6.777 21.312 -14.258 1 56.62 27 TRP B CA 1
ATOM 1974 C C . TRP B 1 27 ? -6.121 22.516 -13.609 1 56.62 27 TRP B C 1
ATOM 1976 O O . TRP B 1 27 ? -5.23 22.375 -12.766 1 56.62 27 TRP B O 1
ATOM 1986 N N . MET B 1 28 ? -6.633 23.719 -13.969 1 51.97 28 MET B N 1
ATOM 1987 C CA . MET B 1 28 ? -6.07 24.938 -13.398 1 51.97 28 MET B CA 1
ATOM 1988 C C . MET B 1 28 ? -6.312 25 -11.898 1 51.97 28 MET B C 1
ATOM 1990 O O . MET B 1 28 ? -5.414 25.359 -11.133 1 51.97 28 MET B O 1
ATOM 1994 N N . VAL B 1 29 ? -7.453 24.75 -11.477 1 57.84 29 VAL B N 1
ATOM 1995 C CA . VAL B 1 29 ? -7.793 24.75 -10.055 1 57.84 29 VAL B CA 1
ATOM 1996 C C . VAL B 1 29 ? -6.93 23.734 -9.312 1 57.84 29 VAL B C 1
ATOM 1998 O O . VAL B 1 29 ? -6.406 24.031 -8.234 1 57.84 29 VAL B O 1
ATOM 2001 N N . LYS B 1 30 ? -6.75 22.672 -10.047 1 62.72 30 LYS B N 1
ATOM 2002 C CA . LYS B 1 30 ? -5.902 21.656 -9.445 1 62.72 30 LYS B CA 1
ATOM 2003 C C . LYS B 1 30 ? -4.465 22.141 -9.297 1 62.72 30 LYS B C 1
ATOM 2005 O O . LYS B 1 30 ? -3.84 21.938 -8.258 1 62.72 30 LYS B O 1
ATOM 2010 N N . ARG B 1 31 ? -3.984 22.75 -10.32 1 59.72 31 ARG B N 1
ATOM 2011 C CA . ARG B 1 31 ? -2.619 23.266 -10.312 1 59.72 31 ARG B CA 1
ATOM 2012 C C . ARG B 1 31 ? -2.449 24.344 -9.25 1 59.72 31 ARG B C 1
ATOM 2014 O O . ARG B 1 31 ? -1.425 24.391 -8.57 1 59.72 31 ARG B O 1
ATOM 2021 N N . PHE B 1 32 ? -3.498 25.219 -9.188 1 57 32 PHE B N 1
ATOM 2022 C CA . PHE B 1 32 ? -3.48 26.297 -8.195 1 57 32 PHE B CA 1
ATOM 2023 C C . PHE B 1 32 ? -3.469 25.719 -6.785 1 57 32 PHE B C 1
ATOM 2025 O O . PHE B 1 32 ? -2.691 26.156 -5.938 1 57 32 PHE B O 1
ATOM 2032 N N . PHE B 1 33 ? -4.219 24.75 -6.621 1 63.53 33 PHE B N 1
ATOM 2033 C CA . PHE B 1 33 ? -4.27 24.125 -5.305 1 63.53 33 PHE B CA 1
ATOM 2034 C C . PHE B 1 33 ? -2.961 23.406 -4.992 1 63.53 33 PHE B C 1
ATOM 2036 O O . PHE B 1 33 ? -2.475 23.469 -3.861 1 63.53 33 PHE B O 1
ATOM 2043 N N . LYS B 1 34 ? -2.395 22.984 -6.117 1 66.38 34 LYS B N 1
ATOM 2044 C CA . LYS B 1 34 ? -1.105 22.328 -5.957 1 66.38 34 LYS B CA 1
ATOM 2045 C C . LYS B 1 34 ? -0.024 23.312 -5.531 1 66.38 34 LYS B C 1
ATOM 2047 O O . LYS B 1 34 ? 0.765 23.031 -4.629 1 66.38 34 LYS B O 1
ATOM 2052 N N . LYS B 1 35 ? -0.041 24.391 -6.141 1 63.62 35 LYS B N 1
ATOM 2053 C CA . LYS B 1 35 ? 0.965 25.406 -5.84 1 63.62 35 LYS B CA 1
ATOM 2054 C C . LYS B 1 35 ? 0.803 25.938 -4.418 1 63.62 35 LYS B C 1
ATOM 2056 O O . LYS B 1 35 ? 1.791 26.25 -3.75 1 63.62 35 LYS B O 1
ATOM 2061 N N . GLN B 1 36 ? -0.266 25.984 -4.023 1 69.06 36 GLN B N 1
ATOM 2062 C CA . GLN B 1 36 ? -0.518 26.562 -2.705 1 69.06 36 GLN B CA 1
ATOM 2063 C C . GLN B 1 36 ? -0.217 25.547 -1.602 1 69.06 36 GLN B C 1
ATOM 2065 O O . GLN B 1 36 ? 0.041 25.922 -0.457 1 69.06 36 GLN B O 1
ATOM 2070 N N . SER B 1 37 ? -0.062 24.375 -2.076 1 84.19 37 SER B N 1
ATOM 2071 C CA . SER B 1 37 ? 0.098 23.359 -1.051 1 84.19 37 SER B CA 1
ATOM 2072 C C . SER B 1 37 ? 1.571 23.078 -0.776 1 84.19 37 SER B C 1
ATOM 2074 O O . SER B 1 37 ? 1.926 22.594 0.304 1 84.19 37 SER B O 1
ATOM 2076 N N . ARG B 1 38 ? 2.471 23.484 -1.68 1 89.75 38 ARG B N 1
ATOM 2077 C CA . ARG B 1 38 ? 3.865 23.062 -1.612 1 89.75 38 ARG B CA 1
ATOM 2078 C C . ARG B 1 38 ? 4.559 23.656 -0.387 1 89.75 38 ARG B C 1
ATOM 2080 O O . ARG B 1 38 ? 5.199 22.922 0.376 1 89.75 38 ARG B O 1
ATOM 2087 N N . PRO B 1 39 ? 4.355 25.031 -0.075 1 89.5 39 PRO B N 1
ATOM 2088 C CA . PRO B 1 39 ? 5.012 25.562 1.114 1 89.5 39 PRO B CA 1
ATOM 2089 C C . PRO B 1 39 ? 4.516 24.938 2.41 1 89.5 39 PRO B C 1
ATOM 2091 O O . PRO B 1 39 ? 5.293 24.734 3.346 1 89.5 39 PRO B O 1
ATOM 2094 N N . LEU B 1 40 ? 3.283 24.656 2.441 1 92.88 40 LEU B N 1
ATOM 2095 C CA . LEU B 1 40 ? 2.715 24.047 3.635 1 92.88 40 LEU B CA 1
ATOM 2096 C C . LEU B 1 40 ? 3.264 22.625 3.832 1 92.88 40 LEU B C 1
ATOM 2098 O O . LEU B 1 40 ? 3.574 22.234 4.957 1 92.88 40 LEU B O 1
ATOM 2102 N N . GLU B 1 41 ? 3.371 21.875 2.762 1 95.25 41 GLU B N 1
ATOM 2103 C CA . GLU B 1 41 ? 3.936 20.531 2.824 1 95.25 41 GLU B CA 1
ATOM 2104 C C . GLU B 1 41 ? 5.395 20.562 3.273 1 95.25 41 GLU B C 1
ATOM 2106 O O . GLU B 1 41 ? 5.82 19.734 4.082 1 95.25 41 GLU B O 1
ATOM 2111 N N . LYS B 1 42 ? 6.145 21.484 2.721 1 95.19 42 LYS B N 1
ATOM 2112 C CA . LYS B 1 42 ? 7.539 21.641 3.129 1 95.19 42 LYS B CA 1
ATOM 2113 C C . LYS B 1 42 ? 7.645 21.938 4.621 1 95.19 42 LYS B C 1
ATOM 2115 O O . LYS B 1 42 ? 8.461 21.344 5.324 1 95.19 42 LYS B O 1
ATOM 2120 N N . ALA B 1 43 ? 6.809 22.891 5.07 1 94.56 43 ALA B N 1
ATOM 2121 C CA . ALA B 1 43 ? 6.797 23.25 6.488 1 94.56 43 ALA B CA 1
ATOM 2122 C C . ALA B 1 43 ? 6.469 22.031 7.352 1 94.56 43 ALA B C 1
ATOM 2124 O O . ALA B 1 43 ? 7.086 21.812 8.398 1 94.56 43 ALA B O 1
ATOM 2125 N N . THR B 1 44 ? 5.508 21.25 6.926 1 96.81 44 THR B N 1
ATOM 2126 C CA . THR B 1 44 ? 5.105 20.047 7.66 1 96.81 44 THR B CA 1
ATOM 2127 C C . THR B 1 44 ? 6.285 19.094 7.84 1 96.81 44 THR B C 1
ATOM 2129 O O . THR B 1 44 ? 6.562 18.641 8.953 1 96.81 44 THR B O 1
ATOM 2132 N N . VAL B 1 45 ? 7.008 18.844 6.773 1 98.25 45 VAL B N 1
ATOM 2133 C CA . VAL B 1 45 ? 8.125 17.906 6.797 1 98.25 45 VAL B CA 1
ATOM 2134 C C . VAL B 1 45 ? 9.242 18.453 7.684 1 98.25 45 VAL B C 1
ATOM 2136 O O . VAL B 1 45 ? 9.883 17.703 8.43 1 98.25 45 VAL B O 1
ATOM 2139 N N . MET B 1 46 ? 9.438 19.75 7.633 1 97.12 46 MET B N 1
ATOM 2140 C CA . MET B 1 46 ? 10.445 20.375 8.484 1 97.12 46 MET B CA 1
ATOM 2141 C C . MET B 1 46 ? 10.133 20.141 9.961 1 97.12 46 MET B C 1
ATOM 2143 O O . MET B 1 46 ? 11.031 19.859 10.75 1 97.12 46 MET B O 1
ATOM 2147 N N . HIS B 1 47 ? 8.898 20.234 10.336 1 97.62 47 HIS B N 1
ATOM 2148 C CA . HIS B 1 47 ? 8.5 20.078 11.734 1 97.62 47 HIS B CA 1
ATOM 2149 C C . HIS B 1 47 ? 8.625 18.625 12.18 1 97.62 47 HIS B C 1
ATOM 2151 O O . HIS B 1 47 ? 8.672 18.328 13.383 1 97.62 47 HIS B O 1
ATOM 2157 N N . CYS B 1 48 ? 8.648 17.688 11.242 1 98.38 48 CYS B N 1
ATOM 2158 C CA . CYS B 1 48 ? 8.773 16.281 11.578 1 98.38 48 CYS B CA 1
ATOM 2159 C C . CYS B 1 48 ? 10.18 15.953 12.055 1 98.38 48 CYS B C 1
ATOM 2161 O O . CYS B 1 48 ? 10.398 14.953 12.734 1 98.38 48 CYS B O 1
ATOM 2163 N N . LYS B 1 49 ? 11.188 16.734 11.617 1 98.25 49 LYS B N 1
ATOM 2164 C CA . LYS B 1 49 ? 12.586 16.5 11.969 1 98.25 49 LYS B CA 1
ATOM 2165 C C . LYS B 1 49 ? 13.008 15.078 11.648 1 98.25 49 LYS B C 1
ATOM 2167 O O . LYS B 1 49 ? 13.562 14.383 12.508 1 98.25 49 LYS B O 1
ATOM 2172 N N . ILE B 1 50 ? 12.773 14.703 10.477 1 98.75 50 ILE B N 1
ATOM 2173 C CA . ILE B 1 50 ? 13.008 13.336 10.031 1 98.75 50 ILE B CA 1
ATOM 2174 C C . ILE B 1 50 ? 14.508 13.047 10 1 98.75 50 ILE B C 1
ATOM 2176 O O . ILE B 1 50 ? 15.289 13.875 9.516 1 98.75 50 ILE B O 1
ATOM 2180 N N . GLN B 1 51 ? 14.867 11.898 10.523 1 98.69 51 GLN B N 1
ATOM 2181 C CA . GLN B 1 51 ? 16.25 11.43 10.461 1 98.69 51 GLN B CA 1
ATOM 2182 C C . GLN B 1 51 ? 16.438 10.453 9.312 1 98.69 51 GLN B C 1
ATOM 2184 O O . GLN B 1 51 ? 15.5 9.781 8.891 1 98.69 51 GLN B O 1
ATOM 2189 N N . PRO B 1 52 ? 17.656 10.281 8.82 1 98.44 52 PRO B N 1
ATOM 2190 C CA . PRO B 1 52 ? 17.922 9.547 7.574 1 98.44 52 PRO B CA 1
ATOM 2191 C C . PRO B 1 52 ? 17.531 8.078 7.66 1 98.44 52 PRO B C 1
ATOM 2193 O O . PRO B 1 52 ? 17.266 7.445 6.633 1 98.44 52 PRO B O 1
ATOM 2196 N N . ASN B 1 53 ? 17.469 7.539 8.867 1 98.62 53 ASN B N 1
ATOM 2197 C CA . ASN B 1 53 ? 17.234 6.105 8.977 1 98.62 53 ASN B CA 1
ATOM 2198 C C . ASN B 1 53 ? 15.805 5.812 9.43 1 98.62 53 ASN B C 1
ATOM 2200 O O . ASN B 1 53 ? 15.469 4.668 9.734 1 98.62 53 ASN B O 1
ATOM 2204 N N . GLU B 1 54 ? 14.93 6.809 9.391 1 98.81 54 GLU B N 1
ATOM 2205 C CA . GLU B 1 54 ? 13.586 6.676 9.953 1 98.81 54 GLU B CA 1
ATOM 2206 C C . GLU B 1 54 ? 12.57 6.293 8.875 1 98.81 54 GLU B C 1
ATOM 2208 O O . GLU B 1 54 ? 12.734 6.656 7.703 1 98.81 54 GLU B O 1
ATOM 2213 N N . SER B 1 55 ? 11.617 5.512 9.297 1 98.69 55 SER B N 1
ATOM 2214 C CA . SER B 1 55 ? 10.438 5.242 8.492 1 98.69 55 SER B CA 1
ATOM 2215 C C . SER B 1 55 ? 9.352 6.285 8.734 1 98.69 55 SER B C 1
ATOM 2217 O O . SER B 1 55 ? 8.961 6.527 9.875 1 98.69 55 SER B O 1
ATOM 2219 N N . VAL B 1 56 ? 8.828 6.844 7.641 1 98.88 56 VAL B N 1
ATOM 2220 C CA . VAL B 1 56 ? 7.906 7.969 7.723 1 98.88 56 VAL B CA 1
ATOM 2221 C C . VAL B 1 56 ? 6.664 7.684 6.883 1 98.88 56 VAL B C 1
ATOM 2223 O O . VAL B 1 56 ? 6.762 7.09 5.805 1 98.88 56 VAL B O 1
ATOM 2226 N N . LEU B 1 57 ? 5.5 8.094 7.41 1 98.81 57 LEU B N 1
ATOM 2227 C CA . LEU B 1 57 ? 4.254 7.891 6.68 1 98.81 57 LEU B CA 1
ATOM 2228 C C . LEU B 1 57 ? 3.486 9.203 6.543 1 98.81 57 LEU B C 1
ATOM 2230 O O . LEU B 1 57 ? 3.271 9.906 7.531 1 98.81 57 LEU B O 1
ATOM 2234 N N . GLU B 1 58 ? 3.096 9.523 5.328 1 98.81 58 GLU B N 1
ATOM 2235 C CA . GLU B 1 58 ? 2.125 10.602 5.125 1 98.81 58 GLU B CA 1
ATOM 2236 C C . GLU B 1 58 ? 0.727 10.039 4.879 1 98.81 58 GLU B C 1
ATOM 2238 O O . GLU B 1 58 ? 0.556 9.109 4.09 1 98.81 58 GLU B O 1
ATOM 2243 N N . LEU B 1 59 ? -0.222 10.586 5.586 1 98.06 59 LEU B N 1
ATOM 2244 C CA . LEU B 1 59 ? -1.632 10.297 5.352 1 98.06 59 LEU B CA 1
ATOM 2245 C C . LEU B 1 59 ? -2.25 11.32 4.41 1 98.06 59 LEU B C 1
ATOM 2247 O O . LEU B 1 59 ? -2.148 12.531 4.645 1 98.06 59 LEU B O 1
ATOM 2251 N N . GLY B 1 60 ? -2.928 10.828 3.379 1 96.38 60 GLY B N 1
ATOM 2252 C CA . GLY B 1 60 ? -3.42 11.758 2.375 1 96.38 60 GLY B CA 1
ATOM 2253 C C . GLY B 1 60 ? -2.311 12.508 1.662 1 96.38 60 GLY B C 1
ATOM 2254 O O . GLY B 1 60 ? -2.23 13.734 1.748 1 96.38 60 GLY B O 1
ATOM 2255 N N . PHE B 1 61 ? -1.573 11.766 0.82 1 96.31 61 PHE B N 1
ATOM 2256 C CA . PHE B 1 61 ? -0.344 12.359 0.309 1 96.31 61 PHE B CA 1
ATOM 2257 C C . PHE B 1 61 ? -0.638 13.281 -0.865 1 96.31 61 PHE B C 1
ATOM 2259 O O . PHE B 1 61 ? 0.231 14.047 -1.295 1 96.31 61 PHE B O 1
ATOM 2266 N N . GLY B 1 62 ? -1.856 13.305 -1.416 1 93.56 62 GLY B N 1
ATOM 2267 C CA . GLY B 1 62 ? -2.191 14.211 -2.506 1 93.56 62 GLY B CA 1
ATOM 2268 C C . GLY B 1 62 ? -1.21 14.141 -3.66 1 93.56 62 GLY B C 1
ATOM 2269 O O . GLY B 1 62 ? -0.899 13.055 -4.156 1 93.56 62 GLY B O 1
ATOM 2270 N N . SER B 1 63 ? -0.677 15.281 -4.047 1 93.56 63 SER B N 1
ATOM 2271 C CA . SER B 1 63 ? 0.221 15.344 -5.195 1 93.56 63 SER B CA 1
ATOM 2272 C C . SER B 1 63 ? 1.582 14.742 -4.867 1 93.56 63 SER B C 1
ATOM 2274 O O . SER B 1 63 ? 2.393 14.492 -5.766 1 93.56 63 SER B O 1
ATOM 2276 N N . GLY B 1 64 ? 1.89 14.516 -3.639 1 96.94 64 GLY B N 1
ATOM 2277 C CA . GLY B 1 64 ? 3.107 13.812 -3.264 1 96.94 64 GLY B CA 1
ATOM 2278 C C . GLY B 1 64 ? 4.238 14.75 -2.871 1 96.94 64 GLY B C 1
ATOM 2279 O O . GLY B 1 64 ? 5.359 14.305 -2.621 1 96.94 64 GLY B O 1
ATOM 2280 N N . PHE B 1 65 ? 3.953 16.062 -2.682 1 97.25 65 PHE B N 1
ATOM 2281 C CA . PHE B 1 65 ? 5.008 17.016 -2.373 1 97.25 65 PHE B CA 1
ATOM 2282 C C . PHE B 1 65 ? 5.629 16.719 -1.012 1 97.25 65 PHE B C 1
ATOM 2284 O O . PHE B 1 65 ? 6.848 16.781 -0.853 1 97.25 65 PHE B O 1
ATOM 2291 N N . GLY B 1 66 ? 4.758 16.484 -0.02 1 97.94 66 GLY B N 1
ATOM 2292 C CA . GLY B 1 66 ? 5.285 16.125 1.288 1 97.94 66 GLY B CA 1
ATOM 2293 C C . GLY B 1 66 ? 6.195 14.914 1.256 1 97.94 66 GLY B C 1
ATOM 2294 O O . GLY B 1 66 ? 7.262 14.922 1.869 1 97.94 66 GLY B O 1
ATOM 2295 N N . ILE B 1 67 ? 5.785 13.898 0.527 1 98.62 67 ILE B N 1
ATOM 2296 C CA . ILE B 1 67 ? 6.57 12.68 0.375 1 98.62 67 ILE B CA 1
ATOM 2297 C C . ILE B 1 67 ? 7.906 13.008 -0.291 1 98.62 67 ILE B C 1
ATOM 2299 O O . ILE B 1 67 ? 8.945 12.477 0.094 1 98.62 67 ILE B O 1
ATOM 2303 N N . GLN B 1 68 ? 7.895 13.844 -1.279 1 98.31 68 GLN B N 1
ATOM 2304 C CA . GLN B 1 68 ? 9.117 14.227 -1.978 1 98.31 68 GLN B CA 1
ATOM 2305 C C . GLN B 1 68 ? 10.125 14.859 -1.018 1 98.31 68 GLN B C 1
ATOM 2307 O O . GLN B 1 68 ? 11.297 14.484 -1.013 1 98.31 68 GLN B O 1
ATOM 2312 N N . TYR B 1 69 ? 9.641 15.805 -0.21 1 98.31 69 TYR B N 1
ATOM 2313 C CA . TYR B 1 69 ? 10.523 16.469 0.751 1 98.31 69 TYR B CA 1
ATOM 2314 C C . TYR B 1 69 ? 11.039 15.477 1.786 1 98.31 69 TYR B C 1
ATOM 2316 O O . TYR B 1 69 ? 12.227 15.484 2.131 1 98.31 69 TYR B O 1
ATOM 2324 N N . ALA B 1 70 ? 10.195 14.617 2.273 1 98.81 70 ALA B N 1
ATOM 2325 C CA . ALA B 1 70 ? 10.602 13.617 3.256 1 98.81 70 ALA B CA 1
ATOM 2326 C C . ALA B 1 70 ? 11.641 12.664 2.672 1 98.81 70 ALA B C 1
ATOM 2328 O O . ALA B 1 70 ? 12.602 12.297 3.348 1 98.81 70 ALA B O 1
ATOM 2329 N N . ALA B 1 71 ? 11.422 12.266 1.417 1 98.69 71 ALA B N 1
ATOM 23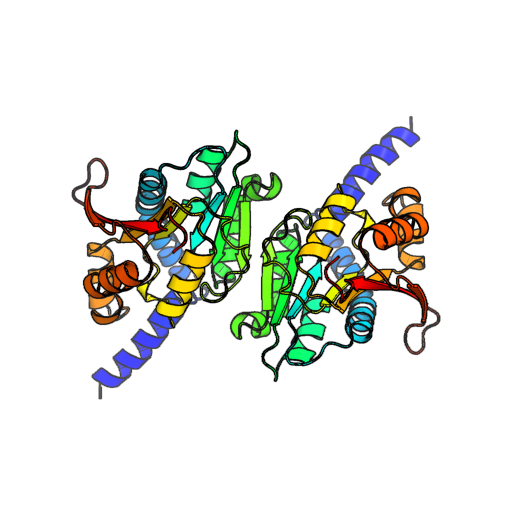30 C CA . ALA B 1 71 ? 12.312 11.312 0.76 1 98.69 71 ALA B CA 1
ATOM 2331 C C . ALA B 1 71 ? 13.727 11.875 0.638 1 98.69 71 ALA B C 1
ATOM 2333 O O . ALA B 1 71 ? 14.711 11.141 0.738 1 98.69 71 ALA B O 1
ATOM 2334 N N . GLN B 1 72 ? 13.82 13.18 0.475 1 98.19 72 GLN B N 1
ATOM 2335 C CA . GLN B 1 72 ? 15.125 13.828 0.398 1 98.19 72 GLN B CA 1
ATOM 2336 C C . GLN B 1 72 ? 15.891 13.672 1.709 1 98.19 72 GLN B C 1
ATOM 2338 O O . GLN B 1 72 ? 17.125 13.539 1.706 1 98.19 72 GLN B O 1
ATOM 2343 N N . LEU B 1 73 ? 15.188 13.641 2.764 1 98.5 73 LEU B N 1
ATOM 2344 C CA . LEU B 1 73 ? 15.82 13.602 4.078 1 98.5 73 LEU B CA 1
ATOM 2345 C C . LEU B 1 73 ? 16.297 12.195 4.41 1 98.5 73 LEU B C 1
ATOM 2347 O O . LEU B 1 73 ? 17.219 12.023 5.211 1 98.5 73 LEU B O 1
ATOM 2351 N N . VAL B 1 74 ? 15.75 11.203 3.756 1 98.44 74 VAL B N 1
ATOM 2352 C CA . VAL B 1 74 ? 16.125 9.836 4.094 1 98.44 74 VAL B CA 1
ATOM 2353 C C . VAL B 1 74 ? 16.984 9.25 2.973 1 98.44 74 VAL B C 1
ATOM 2355 O O . VAL B 1 74 ? 17.422 8.102 3.055 1 98.44 74 VAL B O 1
ATOM 2358 N N . LYS B 1 75 ? 17.25 9.953 1.977 1 96.88 75 LYS B N 1
ATOM 2359 C CA . LYS B 1 75 ? 17.859 9.492 0.731 1 96.88 75 LYS B CA 1
ATOM 2360 C C . LYS B 1 75 ? 19.172 8.781 0.995 1 96.88 75 LYS B C 1
ATOM 2362 O O . LYS B 1 75 ? 19.484 7.773 0.355 1 96.88 75 LYS B O 1
ATOM 2367 N N . ASN B 1 76 ? 19.938 9.203 1.969 1 96.81 76 ASN B N 1
ATOM 2368 C CA . ASN B 1 76 ? 21.281 8.664 2.188 1 96.81 76 ASN B CA 1
ATOM 2369 C C . ASN B 1 76 ? 21.312 7.691 3.363 1 96.81 76 ASN B C 1
ATOM 2371 O O . ASN B 1 76 ? 22.375 7.223 3.758 1 96.81 76 ASN B O 1
ATOM 2375 N N . GLY B 1 77 ? 20.188 7.504 3.947 1 98 77 GLY B N 1
ATOM 2376 C CA . GLY B 1 77 ? 20.078 6.555 5.043 1 98 77 GLY B CA 1
ATOM 2377 C C . GLY B 1 77 ? 19.25 5.328 4.695 1 98 77 GLY B C 1
ATOM 2378 O O . GLY B 1 77 ? 18.969 5.078 3.52 1 98 77 GLY B O 1
ATOM 2379 N N . SER B 1 78 ? 18.938 4.543 5.672 1 97.38 78 SER B N 1
ATOM 2380 C CA . SER B 1 78 ? 18.172 3.322 5.469 1 97.38 78 SER B CA 1
ATOM 2381 C C . SER B 1 78 ? 16.672 3.584 5.598 1 97.38 78 SER B C 1
ATOM 2383 O O . SER B 1 78 ? 15.867 2.66 5.496 1 97.38 78 SER B O 1
ATOM 2385 N N . GLY B 1 79 ? 16.375 4.836 5.828 1 97.88 79 GLY B N 1
ATOM 2386 C CA . GLY B 1 79 ? 14.977 5.184 6.023 1 97.88 79 GLY B CA 1
ATOM 2387 C C . GLY B 1 79 ? 14.133 5.027 4.77 1 97.88 79 GLY B C 1
ATOM 2388 O O . GLY B 1 79 ? 14.672 4.828 3.678 1 97.88 79 GLY B O 1
ATOM 2389 N N . LYS B 1 80 ? 12.844 5.086 4.965 1 98.12 80 LYS B N 1
ATOM 2390 C CA . LYS B 1 80 ? 11.867 4.926 3.895 1 98.12 80 LYS B CA 1
ATOM 2391 C C . LYS B 1 80 ? 10.625 5.777 4.148 1 98.12 80 LYS B C 1
ATOM 2393 O O . LYS B 1 80 ? 10.258 6.023 5.301 1 98.12 80 LYS B O 1
ATOM 2398 N N . VAL B 1 81 ? 10.031 6.215 3.045 1 98.81 81 VAL B N 1
ATOM 2399 C CA . VAL B 1 81 ? 8.828 7.039 3.139 1 98.81 81 VAL B CA 1
ATOM 2400 C C . VAL B 1 81 ? 7.641 6.293 2.539 1 98.81 81 VAL B C 1
ATOM 2402 O O . VAL B 1 81 ? 7.727 5.773 1.425 1 98.81 81 VAL B O 1
ATOM 2405 N N . TYR B 1 82 ? 6.621 6.258 3.328 1 98.75 82 TYR B N 1
ATOM 2406 C CA . TYR B 1 82 ? 5.355 5.66 2.91 1 98.75 82 TYR B CA 1
ATOM 2407 C C . TYR B 1 82 ? 4.281 6.727 2.723 1 98.75 82 TYR B C 1
ATOM 2409 O O . TYR B 1 82 ? 4.355 7.801 3.322 1 98.75 82 TYR B O 1
ATOM 2417 N N . GLY B 1 83 ? 3.348 6.43 1.883 1 98.62 83 GLY B N 1
ATOM 2418 C CA . GLY B 1 83 ? 2.18 7.277 1.699 1 98.62 83 GLY B CA 1
ATOM 2419 C C . GLY B 1 83 ? 0.913 6.492 1.415 1 98.62 83 GLY B C 1
ATOM 2420 O O . GLY B 1 83 ? 0.954 5.453 0.752 1 98.62 83 GLY B O 1
ATOM 2421 N N . ILE B 1 84 ? -0.152 7.031 1.868 1 98 84 ILE B N 1
ATOM 2422 C CA . ILE B 1 84 ? -1.442 6.43 1.548 1 98 84 ILE B CA 1
ATOM 2423 C C . ILE B 1 84 ? -2.438 7.523 1.16 1 98 84 ILE B C 1
ATOM 2425 O O . ILE B 1 84 ? -2.471 8.586 1.777 1 98 84 ILE B O 1
ATOM 2429 N N . ASP B 1 85 ? -3.164 7.332 0.11 1 96.44 85 ASP B N 1
ATOM 2430 C CA . ASP B 1 85 ? -4.238 8.195 -0.378 1 96.44 85 ASP B CA 1
ATOM 2431 C C . ASP B 1 85 ? -5.344 7.367 -1.034 1 96.44 85 ASP B C 1
ATOM 2433 O O . ASP B 1 85 ? -5.082 6.309 -1.603 1 96.44 85 ASP B O 1
ATOM 2437 N N . PHE B 1 86 ? -6.52 7.848 -1.004 1 93.19 86 PHE B N 1
ATOM 2438 C CA . PHE B 1 86 ? -7.648 7.07 -1.495 1 93.19 86 PHE B CA 1
ATOM 2439 C C . PHE B 1 86 ? -7.949 7.406 -2.951 1 93.19 86 PHE B C 1
ATOM 2441 O O . PHE B 1 86 ? -8.734 6.719 -3.604 1 93.19 86 PHE B O 1
ATOM 2448 N N . SER B 1 87 ? -7.27 8.398 -3.514 1 92.44 87 SER B N 1
ATOM 2449 C CA . SER B 1 87 ? -7.621 8.93 -4.828 1 92.44 87 SER B CA 1
ATOM 2450 C C . SER B 1 87 ? -6.711 8.359 -5.914 1 92.44 87 SER B C 1
ATOM 2452 O O . SER B 1 87 ? -5.516 8.656 -5.945 1 92.44 87 SER B O 1
ATOM 2454 N N . PRO B 1 88 ? -7.309 7.637 -6.938 1 93.44 88 PRO B N 1
ATOM 2455 C CA . PRO B 1 88 ? -6.504 7.164 -8.062 1 93.44 88 PRO B CA 1
ATOM 2456 C C . PRO B 1 88 ? -5.863 8.305 -8.852 1 93.44 88 PRO B C 1
ATOM 2458 O O . PRO B 1 88 ? -4.762 8.148 -9.391 1 93.44 88 PRO B O 1
ATOM 2461 N N . VAL B 1 89 ? -6.516 9.414 -8.906 1 91.19 89 VAL B N 1
ATOM 2462 C CA . VAL B 1 89 ? -5.98 10.578 -9.609 1 91.19 89 VAL B CA 1
ATOM 2463 C C . VAL B 1 89 ? -4.73 11.078 -8.891 1 91.19 89 VAL B C 1
ATOM 2465 O O . VAL B 1 89 ? -3.705 11.344 -9.523 1 91.19 89 VAL B O 1
ATOM 2468 N N . MET B 1 90 ? -4.824 11.172 -7.535 1 93.5 90 MET B N 1
ATOM 2469 C CA . MET B 1 90 ? -3.668 11.602 -6.758 1 93.5 90 MET B CA 1
ATOM 2470 C C . MET B 1 90 ? -2.543 10.578 -6.836 1 93.5 90 MET B C 1
ATOM 2472 O O . MET B 1 90 ? -1.368 10.945 -6.906 1 93.5 90 MET B O 1
ATOM 2476 N N . MET B 1 91 ? -2.883 9.328 -6.855 1 96.81 91 MET B N 1
ATOM 2477 C CA . MET B 1 91 ? -1.896 8.273 -7.023 1 96.81 91 MET B CA 1
ATOM 2478 C C . MET B 1 91 ? -1.116 8.453 -8.32 1 96.81 91 MET B C 1
ATOM 2480 O O . MET B 1 91 ? 0.115 8.391 -8.328 1 96.81 91 MET B O 1
ATOM 2484 N N . THR B 1 92 ? -1.814 8.68 -9.375 1 95 92 THR B N 1
ATOM 2485 C CA . THR B 1 92 ? -1.183 8.859 -10.68 1 95 92 THR B CA 1
ATOM 2486 C C . THR B 1 92 ? -0.255 10.07 -10.672 1 95 92 THR B C 1
ATOM 2488 O O . THR B 1 92 ? 0.886 9.984 -11.125 1 95 92 THR B O 1
ATOM 2491 N N . GLU B 1 93 ? -0.767 11.148 -10.102 1 93.88 93 GLU B N 1
ATOM 2492 C CA . GLU B 1 93 ? 0.034 12.359 -10.023 1 93.88 93 GLU B CA 1
ATOM 2493 C C . GLU B 1 93 ? 1.286 12.148 -9.18 1 93.88 93 GLU B C 1
ATOM 2495 O O . GLU B 1 93 ? 2.383 12.547 -9.57 1 93.88 93 GLU B O 1
ATOM 2500 N N . ALA B 1 94 ? 1.132 11.547 -8.047 1 96.88 94 ALA B N 1
ATOM 2501 C CA . ALA B 1 94 ? 2.256 11.312 -7.145 1 96.88 94 ALA B CA 1
ATOM 2502 C C . ALA B 1 94 ? 3.283 10.383 -7.773 1 96.88 94 ALA B C 1
ATOM 2504 O O . ALA B 1 94 ? 4.488 10.586 -7.625 1 96.88 94 ALA B O 1
ATOM 2505 N N . MET B 1 95 ? 2.834 9.375 -8.484 1 97.12 95 MET B N 1
ATOM 2506 C CA . MET B 1 95 ? 3.738 8.438 -9.148 1 97.12 95 MET B CA 1
ATOM 2507 C C . MET B 1 95 ? 4.629 9.156 -10.156 1 97.12 95 MET B C 1
ATOM 2509 O O . MET B 1 95 ? 5.805 8.828 -10.297 1 97.12 95 MET B O 1
ATOM 2513 N N . GLU B 1 96 ? 4.066 10.086 -10.812 1 95.81 96 GLU B N 1
ATOM 2514 C CA . GLU B 1 96 ? 4.828 10.859 -11.789 1 95.81 96 GLU B CA 1
ATOM 2515 C C . GLU B 1 96 ? 5.867 11.742 -11.109 1 95.81 96 GLU B C 1
ATOM 2517 O O . GLU B 1 96 ? 7.012 11.82 -11.555 1 95.81 96 GLU B O 1
ATOM 2522 N N . LEU B 1 97 ? 5.484 12.359 -10.031 1 95.81 97 LEU B N 1
ATOM 2523 C CA . LEU B 1 97 ? 6.375 13.266 -9.312 1 95.81 97 LEU B CA 1
ATOM 2524 C C . LEU B 1 97 ? 7.512 12.492 -8.648 1 95.81 97 LEU B C 1
ATOM 2526 O O . LEU B 1 97 ? 8.641 12.977 -8.578 1 95.81 97 LEU B O 1
ATOM 2530 N N . LEU B 1 98 ? 7.199 11.289 -8.188 1 97.94 98 LEU B N 1
ATOM 2531 C CA . LEU B 1 98 ? 8.102 10.562 -7.297 1 97.94 98 LEU B CA 1
ATOM 2532 C C . LEU B 1 98 ? 8.766 9.398 -8.023 1 97.94 98 LEU B C 1
ATOM 2534 O O . LEU B 1 98 ? 9.109 8.391 -7.402 1 97.94 98 LEU B O 1
ATOM 2538 N N . LYS B 1 99 ? 8.898 9.484 -9.258 1 95.44 99 LYS B N 1
ATOM 2539 C CA . LYS B 1 99 ? 9.414 8.398 -10.086 1 95.44 99 LYS B CA 1
ATOM 2540 C C . LYS B 1 99 ? 10.758 7.898 -9.562 1 95.44 99 LYS B C 1
ATOM 2542 O O . LYS B 1 99 ? 10.945 6.691 -9.383 1 95.44 99 LYS B O 1
ATOM 2547 N N . GLU B 1 100 ? 11.672 8.742 -9.266 1 95.75 100 GLU B N 1
ATOM 2548 C CA . GLU B 1 100 ? 13.016 8.367 -8.828 1 95.75 100 GLU B CA 1
ATOM 2549 C C . GLU B 1 100 ? 12.992 7.727 -7.445 1 95.75 100 GLU B C 1
ATOM 2551 O O . GLU B 1 100 ? 13.648 6.711 -7.219 1 95.75 100 GLU B O 1
ATOM 2556 N N . GLU B 1 101 ? 12.227 8.32 -6.574 1 97.19 101 GLU B N 1
ATOM 2557 C CA . GLU B 1 101 ? 12.164 7.836 -5.199 1 97.19 101 GLU B CA 1
ATOM 2558 C C . GLU B 1 101 ? 11.492 6.469 -5.125 1 97.19 101 GLU B C 1
ATOM 2560 O O . GLU B 1 101 ? 11.844 5.641 -4.285 1 97.19 101 GLU B O 1
ATOM 2565 N N . ILE B 1 102 ? 10.555 6.223 -6.02 1 96.25 102 ILE B N 1
ATOM 2566 C CA . ILE B 1 102 ? 9.875 4.934 -6.094 1 96.25 102 ILE B CA 1
ATOM 2567 C C . ILE B 1 102 ? 10.812 3.887 -6.684 1 96.25 102 ILE B C 1
ATOM 2569 O O . ILE B 1 102 ? 10.953 2.789 -6.141 1 96.25 102 ILE B O 1
ATOM 2573 N N . SER B 1 103 ? 11.492 4.25 -7.723 1 92.44 103 SER B N 1
ATOM 2574 C CA . SER B 1 103 ? 12.391 3.322 -8.406 1 92.44 103 SER B CA 1
ATOM 2575 C C . SER B 1 103 ? 13.547 2.908 -7.504 1 92.44 103 SER B C 1
ATOM 2577 O O . SER B 1 103 ? 14.039 1.78 -7.59 1 92.44 103 SER B O 1
ATOM 2579 N N . SER B 1 104 ? 13.938 3.787 -6.621 1 93.44 104 SER B N 1
ATOM 2580 C CA . SER B 1 104 ? 15.047 3.488 -5.719 1 93.44 104 SER B CA 1
ATOM 2581 C C . SER B 1 104 ? 14.555 2.799 -4.449 1 93.44 104 SER B C 1
ATOM 2583 O O . SER B 1 104 ? 15.328 2.586 -3.514 1 93.44 104 SER B O 1
ATOM 2585 N N . ASN B 1 105 ? 13.266 2.547 -4.375 1 93.31 105 ASN B N 1
ATOM 2586 C CA . ASN B 1 105 ? 12.617 1.854 -3.268 1 93.31 105 ASN B CA 1
ATOM 2587 C C . ASN B 1 105 ? 12.672 2.676 -1.982 1 93.31 105 ASN B C 1
ATOM 2589 O O . ASN B 1 105 ? 12.602 2.123 -0.883 1 93.31 105 ASN B O 1
ATOM 2593 N N . LYS B 1 106 ? 12.836 3.98 -2.117 1 97.19 106 LYS B N 1
ATOM 2594 C CA . LYS B 1 106 ? 12.805 4.883 -0.969 1 97.19 106 LYS B CA 1
ATOM 2595 C C . LYS B 1 106 ? 11.375 5.289 -0.625 1 97.19 106 LYS B C 1
ATOM 2597 O O . LYS B 1 106 ? 11.102 5.719 0.498 1 97.19 106 LYS B O 1
ATOM 2602 N N . VAL B 1 107 ? 10.5 5.16 -1.615 1 98.38 107 VAL B N 1
ATOM 2603 C CA . VAL B 1 107 ? 9.102 5.539 -1.431 1 98.38 107 VAL B CA 1
ATOM 2604 C C . VAL B 1 107 ? 8.195 4.371 -1.806 1 98.38 107 VAL B C 1
ATOM 2606 O O . VAL B 1 107 ? 8.43 3.695 -2.811 1 98.38 107 VAL B O 1
ATOM 2609 N N . GLN B 1 108 ? 7.301 4.105 -1.018 1 98.56 108 GLN B N 1
ATOM 2610 C CA . GLN B 1 108 ? 6.223 3.156 -1.282 1 98.56 108 GLN B CA 1
ATOM 2611 C C . GLN B 1 108 ? 4.855 3.814 -1.104 1 98.56 108 GLN B C 1
ATOM 2613 O O . GLN B 1 108 ? 4.59 4.438 -0.074 1 98.56 108 GLN B O 1
ATOM 2618 N N . LEU B 1 109 ? 3.953 3.695 -2.115 1 98.69 109 LEU B N 1
ATOM 2619 C CA . LEU B 1 109 ? 2.65 4.355 -2.104 1 98.69 109 LEU B CA 1
ATOM 2620 C C . LEU B 1 109 ? 1.524 3.328 -2.045 1 98.69 109 LEU B C 1
ATOM 2622 O O . LEU B 1 109 ? 1.585 2.295 -2.715 1 98.69 109 LEU B O 1
ATOM 2626 N N . THR B 1 110 ? 0.591 3.615 -1.274 1 98.44 110 THR B N 1
ATOM 2627 C CA . THR B 1 110 ? -0.592 2.773 -1.137 1 98.44 110 THR B CA 1
ATOM 2628 C C . THR B 1 110 ? -1.847 3.529 -1.563 1 98.44 110 THR B C 1
ATOM 2630 O O . THR B 1 110 ? -2.074 4.66 -1.129 1 98.44 110 THR B O 1
ATOM 2633 N N . LEU B 1 111 ? -2.545 2.93 -2.48 1 97.94 111 LEU B N 1
ATOM 2634 C CA . LEU B 1 111 ? -3.896 3.381 -2.789 1 97.94 111 LEU B CA 1
ATOM 2635 C C . LEU B 1 111 ? -4.918 2.699 -1.886 1 97.94 111 LEU B C 1
ATOM 2637 O O . LEU B 1 111 ? -5.23 1.521 -2.074 1 97.94 111 LEU B O 1
ATOM 2641 N N . GLY B 1 112 ? -5.438 3.492 -0.862 1 95.06 112 GLY B N 1
ATOM 2642 C CA . GLY B 1 112 ? -6.336 2.926 0.134 1 95.06 112 GLY B CA 1
ATOM 2643 C C . GLY B 1 112 ? -6.887 3.961 1.096 1 95.06 112 GLY B C 1
ATOM 2644 O O . GLY B 1 112 ? -6.531 5.141 1.021 1 95.06 112 GLY B O 1
ATOM 2645 N N . ASP B 1 113 ? -7.727 3.494 1.962 1 93 113 ASP B N 1
ATOM 2646 C CA . ASP B 1 113 ? -8.367 4.324 2.979 1 93 113 ASP B CA 1
ATOM 2647 C C . ASP B 1 113 ? -7.516 4.395 4.246 1 93 113 ASP B C 1
ATOM 2649 O O . ASP B 1 113 ? -6.992 3.377 4.703 1 93 113 ASP B O 1
ATOM 2653 N N . VAL B 1 114 ? -7.332 5.543 4.801 1 94.44 114 VAL B N 1
ATOM 2654 C CA . VAL B 1 114 ? -6.508 5.75 5.988 1 94.44 114 VAL B CA 1
ATOM 2655 C C . VAL B 1 114 ? -7.098 4.988 7.172 1 94.44 114 VAL B C 1
ATOM 2657 O O . VAL B 1 114 ? -6.414 4.754 8.172 1 94.44 114 VAL B O 1
ATOM 2660 N N . SER B 1 115 ? -8.336 4.648 7.113 1 92.94 115 SER B N 1
ATOM 2661 C CA . SER B 1 115 ? -8.953 3.891 8.195 1 92.94 115 SER B CA 1
ATOM 2662 C C . SER B 1 115 ? -8.5 2.436 8.18 1 92.94 115 SER B C 1
ATOM 2664 O O . SER B 1 115 ? -8.758 1.69 9.133 1 92.94 115 SER B O 1
ATOM 2666 N N . ASP B 1 116 ? -7.801 2.033 7.141 1 91.88 116 ASP B N 1
ATOM 2667 C CA . ASP B 1 116 ? -7.285 0.677 6.984 1 91.88 116 ASP B CA 1
ATOM 2668 C C . ASP B 1 116 ? -5.801 0.691 6.621 1 91.88 116 ASP B C 1
ATOM 2670 O O . ASP B 1 116 ? -5.426 0.324 5.504 1 91.88 116 ASP B O 1
ATOM 2674 N N . LEU B 1 117 ? -5.012 0.985 7.59 1 95.81 117 LEU B N 1
ATOM 2675 C CA . LEU B 1 117 ? -3.576 1.078 7.352 1 95.81 117 LEU B CA 1
ATOM 2676 C C . LEU B 1 117 ? -2.938 -0.307 7.328 1 95.81 117 LEU B C 1
ATOM 2678 O O . LEU B 1 117 ? -2.977 -1.032 8.32 1 95.81 117 LEU B O 1
ATOM 2682 N N . PRO B 1 118 ? -2.295 -0.629 6.277 1 94.62 118 PRO B N 1
ATOM 2683 C CA . PRO B 1 118 ? -1.763 -1.988 6.152 1 94.62 118 PRO B CA 1
ATOM 2684 C C . PRO B 1 118 ? -0.422 -2.166 6.859 1 94.62 118 PRO B C 1
ATOM 2686 O O . PRO B 1 118 ? 0.126 -3.271 6.887 1 94.62 118 PRO B O 1
ATOM 2689 N N . TYR B 1 119 ? 0.094 -1.258 7.523 1 96.44 119 TYR B N 1
ATOM 2690 C CA . TYR B 1 119 ? 1.473 -1.24 8 1 96.44 119 TYR B CA 1
ATOM 2691 C C . TYR B 1 119 ? 1.608 -2.016 9.305 1 96.44 119 TYR B C 1
ATOM 2693 O O . TYR B 1 119 ? 0.652 -2.117 10.078 1 96.44 119 TYR B O 1
ATOM 2701 N N . ARG B 1 120 ? 2.779 -2.49 9.57 1 95.94 120 ARG B N 1
ATOM 2702 C CA . ARG B 1 120 ? 3.102 -3.285 10.75 1 95.94 120 ARG B CA 1
ATOM 2703 C C . ARG B 1 120 ? 2.986 -2.447 12.023 1 95.94 120 ARG B C 1
ATOM 2705 O O . ARG B 1 120 ? 3.252 -1.244 12.008 1 95.94 120 ARG B O 1
ATOM 2712 N N . ASP B 1 121 ? 2.66 -3.176 13.062 1 96.44 121 ASP B N 1
ATOM 2713 C CA . ASP B 1 121 ? 2.674 -2.514 14.367 1 96.44 121 ASP B CA 1
ATOM 2714 C C . ASP B 1 121 ? 4.07 -1.999 14.703 1 96.44 121 ASP B C 1
ATOM 2716 O O . ASP B 1 121 ? 5.066 -2.666 14.43 1 96.44 121 ASP B O 1
ATOM 2720 N N . ASP B 1 122 ? 4.062 -0.759 15.242 1 97.56 122 ASP B N 1
ATOM 2721 C CA . ASP B 1 122 ? 5.297 -0.185 15.773 1 97.56 122 ASP B CA 1
ATOM 2722 C C . ASP B 1 122 ? 6.391 -0.161 14.703 1 97.56 122 ASP B C 1
ATOM 2724 O O . ASP B 1 122 ? 7.535 -0.53 14.977 1 97.56 122 ASP B O 1
ATOM 2728 N N . SER B 1 123 ? 6.062 0.235 13.5 1 97.06 123 SER B N 1
ATOM 2729 C CA . SER B 1 123 ? 7.023 0.159 12.406 1 97.06 123 SER B CA 1
ATOM 2730 C C . SER B 1 123 ? 7.336 1.544 11.852 1 97.06 123 SER B C 1
ATOM 2732 O O . SER B 1 123 ? 8.242 1.696 11.023 1 97.06 123 SER B O 1
ATOM 2734 N N . ILE B 1 124 ? 6.633 2.594 12.258 1 98.5 124 ILE B N 1
ATOM 2735 C CA . ILE B 1 124 ? 6.766 3.941 11.711 1 98.5 124 ILE B CA 1
ATOM 2736 C C . ILE B 1 124 ? 7.301 4.883 12.789 1 98.5 124 ILE B C 1
ATOM 2738 O O . ILE B 1 124 ? 6.812 4.879 13.922 1 98.5 124 ILE B O 1
ATOM 2742 N N . ASP B 1 125 ? 8.266 5.707 12.414 1 98.81 125 ASP B N 1
ATOM 2743 C CA . ASP B 1 125 ? 8.867 6.645 13.359 1 98.81 125 ASP B CA 1
ATOM 2744 C C . ASP B 1 125 ? 8.086 7.957 13.398 1 98.81 125 ASP B C 1
ATOM 2746 O O . ASP B 1 125 ? 7.934 8.562 14.461 1 98.81 125 ASP B O 1
ATOM 2750 N N . LYS B 1 126 ? 7.66 8.375 12.242 1 98.75 126 LYS B N 1
ATOM 2751 C CA . LYS B 1 126 ? 6.945 9.641 12.094 1 98.75 126 LYS B CA 1
ATOM 2752 C C . LYS B 1 126 ? 5.738 9.484 11.172 1 98.75 126 LYS B C 1
ATOM 2754 O O . LYS B 1 126 ? 5.82 8.82 10.141 1 98.75 126 LYS B O 1
ATOM 2759 N N . VAL B 1 127 ? 4.648 10.062 11.625 1 98.88 127 VAL B N 1
ATOM 2760 C CA . VAL B 1 127 ? 3.469 10.195 10.773 1 98.88 127 VAL B CA 1
ATOM 2761 C C . VAL B 1 127 ? 3.115 11.672 10.609 1 98.88 127 VAL B C 1
ATOM 2763 O O . VAL B 1 127 ? 3.189 12.445 11.57 1 98.88 127 VAL B O 1
ATOM 2766 N N . PHE B 1 128 ? 2.742 12.047 9.344 1 98.75 128 PHE B N 1
ATOM 2767 C CA . PHE B 1 128 ? 2.279 13.422 9.195 1 98.75 128 PHE B CA 1
ATOM 2768 C C . PHE B 1 128 ? 1.137 13.508 8.188 1 98.75 128 PHE B C 1
ATOM 2770 O O . PHE B 1 128 ? 0.953 12.594 7.375 1 98.75 128 PHE B O 1
ATOM 2777 N N . HIS B 1 129 ? 0.369 14.484 8.367 1 96.44 129 HIS B N 1
ATOM 2778 C CA . HIS B 1 129 ? -0.651 14.852 7.395 1 96.44 129 HIS B CA 1
ATOM 2779 C C . HIS B 1 129 ? -0.91 16.359 7.414 1 96.44 129 HIS B C 1
ATOM 2781 O O . HIS B 1 129 ? -0.729 17 8.445 1 96.44 129 HIS B O 1
ATOM 2787 N N . CYS B 1 130 ? -1.265 16.828 6.23 1 93.25 130 CYS B N 1
ATOM 2788 C CA . CYS B 1 130 ? -1.559 18.234 6.02 1 93.25 130 CYS B CA 1
ATOM 2789 C C . CYS B 1 130 ? -2.969 18.438 5.473 1 93.25 130 CYS B C 1
ATOM 2791 O O . CYS B 1 130 ? -3.303 17.906 4.41 1 93.25 130 CYS B O 1
ATOM 2793 N N . ASN B 1 131 ? -3.869 19.234 6.312 1 86.31 131 ASN B N 1
ATOM 2794 C CA . ASN B 1 131 ? -5.234 19.5 5.867 1 86.31 131 ASN B CA 1
ATOM 2795 C C . ASN B 1 131 ? -5.938 18.219 5.434 1 86.31 131 ASN B C 1
ATOM 2797 O O . ASN B 1 131 ? -6.5 18.156 4.34 1 86.31 131 ASN B O 1
ATOM 2801 N N . CYS B 1 132 ? -6.051 17.312 6.41 1 87.5 132 CYS B N 1
ATOM 2802 C CA . CYS B 1 132 ? -6.48 15.984 5.98 1 87.5 132 CYS B CA 1
ATOM 2803 C C . CYS B 1 132 ? -7.551 15.43 6.914 1 87.5 132 CYS B C 1
ATOM 2805 O O . CYS B 1 132 ? -8.539 14.859 6.457 1 87.5 132 CYS B O 1
ATOM 2807 N N . TYR B 1 133 ? -7.516 15.594 8.227 1 89 133 TYR B N 1
ATOM 2808 C CA . TYR B 1 133 ? -8.281 14.812 9.188 1 89 133 TYR B CA 1
ATOM 2809 C C . TYR B 1 133 ? -9.773 15.125 9.078 1 89 133 TYR B C 1
ATOM 2811 O O . TYR B 1 133 ? -10.609 14.336 9.516 1 89 133 TYR B O 1
ATOM 2819 N N . TYR B 1 134 ? -10.133 16.281 8.586 1 86.06 134 TYR B N 1
ATOM 2820 C CA . TYR B 1 134 ? -11.539 16.656 8.484 1 86.06 134 TYR B CA 1
ATOM 2821 C C . TYR B 1 134 ? -12.242 15.859 7.391 1 86.06 134 TYR B C 1
ATOM 2823 O O . TYR B 1 134 ? -13.461 15.953 7.223 1 86.06 134 TYR B O 1
ATOM 2831 N N . PHE B 1 135 ? -11.531 14.992 6.703 1 85.5 135 PHE B N 1
ATOM 2832 C CA . PHE B 1 135 ? -12.102 14.133 5.672 1 85.5 135 PHE B CA 1
ATOM 2833 C C . PHE B 1 135 ? -12.211 12.695 6.168 1 85.5 135 PHE B C 1
ATOM 2835 O O . PHE B 1 135 ? -12.734 11.836 5.465 1 85.5 135 PHE B O 1
ATOM 2842 N N . TRP B 1 136 ? -11.695 12.477 7.367 1 89 136 TRP B N 1
ATOM 2843 C CA . TRP B 1 136 ? -11.734 11.117 7.895 1 89 136 TRP B CA 1
ATOM 2844 C C . TRP B 1 136 ? -13.125 10.766 8.398 1 89 136 TRP B C 1
ATOM 2846 O O . TRP B 1 136 ? -13.68 11.469 9.258 1 89 136 TRP B O 1
ATOM 2856 N N . ASP B 1 137 ? -13.695 9.695 7.957 1 83.62 137 ASP B N 1
ATOM 2857 C CA . ASP B 1 137 ? -15.047 9.297 8.352 1 83.62 137 ASP B CA 1
ATOM 2858 C C . ASP B 1 137 ? -15.07 8.82 9.805 1 83.62 137 ASP B C 1
ATOM 2860 O O . ASP B 1 137 ? -15.938 9.234 10.586 1 83.62 137 ASP B O 1
ATOM 2864 N N . ASP B 1 138 ? -14.227 7.938 10.125 1 89.62 138 ASP B N 1
ATOM 2865 C CA . ASP B 1 138 ? -14.07 7.414 11.477 1 89.62 138 ASP B CA 1
ATOM 2866 C C . ASP B 1 138 ? -12.727 7.816 12.07 1 89.62 138 ASP B C 1
ATOM 2868 O O . ASP B 1 138 ? -11.773 7.031 12.047 1 89.62 138 ASP B O 1
ATOM 2872 N N . ARG B 1 139 ? -12.75 9.008 12.664 1 93.31 139 ARG B N 1
ATOM 2873 C CA . ARG B 1 139 ? -11.5 9.578 13.148 1 93.31 139 ARG B CA 1
ATOM 2874 C C . ARG B 1 139 ? -10.898 8.711 14.25 1 93.31 139 ARG B C 1
ATOM 2876 O O . ARG B 1 139 ? -9.68 8.547 14.312 1 93.31 139 ARG B O 1
ATOM 2883 N N . GLN B 1 140 ? -11.758 8.156 15.094 1 94.75 140 GLN B N 1
ATOM 2884 C CA . GLN B 1 140 ? -11.258 7.316 16.188 1 94.75 140 GLN B CA 1
ATOM 2885 C C . GLN B 1 140 ? -10.531 6.086 15.641 1 94.75 140 GLN B C 1
ATOM 2887 O O . GLN B 1 140 ? -9.469 5.719 16.141 1 94.75 140 GLN B O 1
ATOM 2892 N N . LYS B 1 141 ? -11.102 5.48 14.633 1 95.44 141 LYS B N 1
ATOM 2893 C CA . LYS B 1 141 ? -10.477 4.316 14.008 1 95.44 141 LYS B CA 1
ATOM 2894 C C . LYS B 1 141 ? -9.133 4.684 13.391 1 95.44 141 LYS B C 1
ATOM 2896 O O . LYS B 1 141 ? -8.156 3.943 13.531 1 95.44 141 LYS B O 1
ATOM 2901 N N . VAL B 1 142 ? -9.102 5.812 12.727 1 96.88 142 VAL B N 1
ATOM 2902 C CA . VAL B 1 142 ? -7.875 6.277 12.086 1 96.88 142 VAL B CA 1
ATOM 2903 C C . VAL B 1 142 ? -6.805 6.523 13.148 1 96.88 142 VAL B C 1
ATOM 2905 O O . VAL B 1 142 ? -5.672 6.055 13.016 1 96.88 142 VAL B O 1
ATOM 2908 N N . LEU B 1 143 ? -7.152 7.188 14.242 1 97.5 143 LEU B N 1
ATOM 2909 C CA . LEU B 1 143 ? -6.195 7.508 15.297 1 97.5 143 LEU B CA 1
ATOM 2910 C C . LEU B 1 143 ? -5.703 6.242 15.992 1 97.5 143 LEU B C 1
ATOM 2912 O O . LEU B 1 143 ? -4.527 6.145 16.359 1 97.5 143 LEU B O 1
ATOM 2916 N N . ASN B 1 144 ? -6.598 5.293 16.141 1 96.94 144 ASN B N 1
ATOM 2917 C CA . ASN B 1 144 ? -6.191 3.998 16.672 1 96.94 144 ASN B CA 1
ATOM 2918 C C . ASN B 1 144 ? -5.156 3.316 15.789 1 96.94 144 ASN B C 1
ATOM 2920 O O . ASN B 1 144 ? -4.172 2.764 16.281 1 96.94 144 ASN B O 1
ATOM 2924 N N . ASN B 1 145 ? -5.406 3.373 14.547 1 97.12 145 ASN B N 1
ATOM 2925 C CA . ASN B 1 145 ? -4.484 2.77 13.586 1 97.12 145 ASN B CA 1
ATOM 2926 C C . ASN B 1 145 ? -3.141 3.49 13.57 1 97.12 145 ASN B C 1
ATOM 2928 O O . ASN B 1 145 ? -2.088 2.85 13.5 1 97.12 145 ASN B O 1
ATOM 2932 N N . ILE B 1 146 ? -3.18 4.801 13.633 1 98.19 146 ILE B N 1
ATOM 2933 C CA . ILE B 1 146 ? -1.945 5.578 13.664 1 98.19 146 ILE B CA 1
ATOM 2934 C C . ILE B 1 146 ? -1.144 5.219 14.914 1 98.19 146 ILE B C 1
ATOM 2936 O O . ILE B 1 146 ? 0.069 5 14.844 1 98.19 146 ILE B O 1
ATOM 2940 N N . HIS B 1 147 ? -1.852 5.156 16 1 98.12 147 HIS B N 1
ATOM 2941 C CA . HIS B 1 147 ? -1.188 4.777 17.25 1 98.12 147 HIS B CA 1
ATOM 2942 C C . HIS B 1 147 ? -0.542 3.4 17.125 1 98.12 147 HIS B C 1
ATOM 2944 O O . HIS B 1 147 ? 0.595 3.203 17.562 1 98.12 147 HIS B O 1
ATOM 2950 N N . ARG B 1 148 ? -1.235 2.457 16.578 1 96.75 148 ARG B N 1
ATOM 2951 C CA . ARG B 1 148 ? -0.762 1.085 16.422 1 96.75 148 ARG B CA 1
ATOM 2952 C C . ARG B 1 148 ? 0.524 1.039 15.602 1 96.75 148 ARG B C 1
ATOM 2954 O O . ARG B 1 148 ? 1.467 0.328 15.961 1 96.75 148 ARG B O 1
ATOM 2961 N N . ILE B 1 149 ? 0.611 1.776 14.57 1 98 149 ILE B N 1
ATOM 2962 C CA . ILE B 1 149 ? 1.725 1.627 13.633 1 98 149 ILE B CA 1
ATOM 2963 C C . ILE B 1 149 ? 2.92 2.441 14.125 1 98 149 ILE B C 1
ATOM 2965 O O . ILE B 1 149 ? 4.062 2.16 13.758 1 98 149 ILE B O 1
ATOM 2969 N N . LEU B 1 150 ? 2.691 3.49 14.883 1 98.5 150 LEU B N 1
ATOM 2970 C CA . LEU B 1 150 ? 3.787 4.305 15.391 1 98.5 150 LEU B CA 1
ATOM 2971 C C . LEU B 1 150 ? 4.625 3.518 16.391 1 98.5 150 LEU B C 1
ATOM 2973 O O . LEU B 1 150 ? 4.082 2.803 17.234 1 98.5 150 LEU B O 1
ATOM 2977 N N . ARG B 1 151 ? 5.918 3.676 16.297 1 98.25 151 ARG B N 1
ATOM 2978 C CA . ARG B 1 151 ? 6.805 3.158 17.344 1 98.25 151 ARG B CA 1
ATOM 2979 C C . ARG B 1 151 ? 6.586 3.887 18.656 1 98.25 151 ARG B C 1
ATOM 2981 O O . ARG B 1 151 ? 6.215 5.062 18.672 1 98.25 151 ARG B O 1
ATOM 2988 N N . PRO B 1 152 ? 6.875 3.133 19.766 1 97.94 152 PRO B N 1
ATOM 2989 C CA . PRO B 1 152 ? 6.906 3.893 21.016 1 97.94 152 PRO B CA 1
ATOM 2990 C C . PRO B 1 152 ? 7.824 5.109 20.938 1 97.94 152 PRO B C 1
ATOM 2992 O O . PRO B 1 152 ? 8.977 4.996 20.5 1 97.94 152 PRO B O 1
ATOM 2995 N N . GLY B 1 153 ? 7.32 6.266 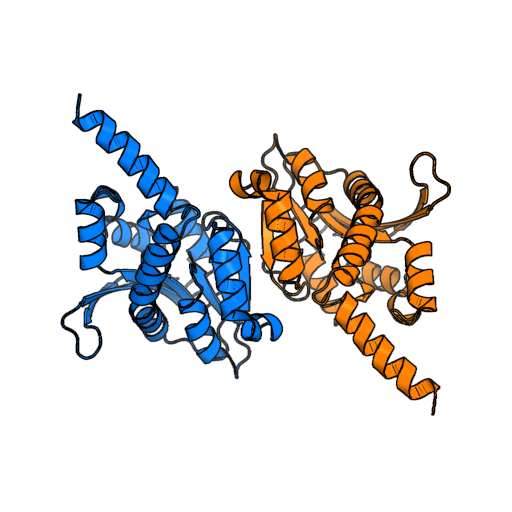21.297 1 97.88 153 GLY B N 1
ATOM 2996 C CA . GLY B 1 153 ? 8.078 7.504 21.203 1 97.88 153 GLY B CA 1
ATOM 2997 C C . GLY B 1 153 ? 7.938 8.188 19.859 1 97.88 153 GLY B C 1
ATOM 2998 O O . GLY B 1 153 ? 8.469 9.273 19.641 1 97.88 153 GLY B O 1
ATOM 2999 N N . GLY B 1 154 ? 7.191 7.508 18.953 1 98.56 154 GLY B N 1
ATOM 3000 C CA . GLY B 1 154 ? 6.996 8.07 17.625 1 98.56 154 GLY B CA 1
ATOM 3001 C C . GLY B 1 154 ? 6.18 9.344 17.625 1 98.56 154 GLY B C 1
ATOM 3002 O O . GLY B 1 154 ? 5.461 9.625 18.594 1 98.56 154 GLY B O 1
ATOM 3003 N N . LEU B 1 155 ? 6.262 10.141 16.547 1 98.56 155 LEU B N 1
ATOM 3004 C CA . LEU B 1 155 ? 5.699 11.484 16.453 1 98.56 155 LEU B CA 1
ATOM 3005 C C . LEU B 1 155 ? 4.676 11.578 15.328 1 98.56 155 LEU B C 1
ATOM 3007 O O . LEU B 1 155 ? 4.906 11.07 14.227 1 98.56 155 LEU B O 1
ATOM 3011 N N . MET B 1 156 ? 3.59 12.164 15.672 1 98.5 156 MET B N 1
ATOM 3012 C CA . MET B 1 156 ? 2.625 12.57 14.656 1 98.5 156 MET B CA 1
ATOM 3013 C C . MET B 1 156 ? 2.564 14.086 14.539 1 98.5 156 MET B C 1
ATOM 3015 O O . MET B 1 156 ? 2.465 14.789 15.539 1 98.5 156 MET B O 1
ATOM 3019 N N . ILE B 1 157 ? 2.611 14.594 13.297 1 98.56 157 ILE B N 1
ATOM 3020 C CA . ILE B 1 157 ? 2.525 16.016 13 1 98.56 157 ILE B CA 1
ATOM 3021 C C . ILE B 1 157 ? 1.297 16.297 12.141 1 98.56 157 ILE B C 1
ATOM 3023 O O . ILE B 1 157 ? 1.109 15.664 11.094 1 98.56 157 ILE B O 1
ATOM 3027 N N . THR B 1 158 ? 0.48 17.188 12.602 1 96.5 158 THR B N 1
ATOM 3028 C CA . THR B 1 158 ? -0.639 17.719 11.844 1 96.5 158 THR B CA 1
ATOM 3029 C C . THR B 1 158 ? -0.43 19.203 11.555 1 96.5 158 THR B C 1
ATOM 3031 O O . THR B 1 158 ? -0.138 19.984 12.461 1 96.5 158 THR B O 1
ATOM 3034 N N . VAL B 1 159 ? -0.587 19.531 10.305 1 95.56 159 VAL B N 1
ATOM 3035 C CA . VAL B 1 159 ? -0.48 20.938 9.945 1 95.56 159 VAL B CA 1
ATOM 3036 C C . VAL B 1 159 ? -1.771 21.406 9.281 1 95.56 159 VAL B C 1
ATOM 3038 O O . VAL B 1 159 ? -2.348 20.688 8.461 1 95.56 159 VAL B O 1
ATOM 3041 N N . LEU B 1 160 ? -2.139 22.594 9.727 1 90.69 160 LEU B N 1
ATOM 3042 C CA . LEU B 1 160 ? -3.361 23.203 9.219 1 90.69 160 LEU B CA 1
ATOM 3043 C C . LEU B 1 160 ? -3.102 24.641 8.766 1 90.69 160 LEU B C 1
ATOM 3045 O O . LEU B 1 160 ? -2.297 25.359 9.367 1 90.69 160 LEU B O 1
ATOM 3049 N N . ASN B 1 161 ? -3.814 24.906 7.762 1 88.81 161 ASN B N 1
ATOM 3050 C CA . ASN B 1 161 ? -3.904 26.297 7.336 1 88.81 161 ASN B CA 1
ATOM 3051 C C . ASN B 1 161 ? -5.285 26.891 7.609 1 88.81 161 ASN B C 1
ATOM 3053 O O . ASN B 1 161 ? -6.211 26.703 6.82 1 88.81 161 ASN B O 1
ATOM 3057 N N . ARG B 1 162 ? -5.344 27.672 8.602 1 84.44 162 ARG B N 1
ATOM 3058 C CA . ARG B 1 162 ? -6.633 28.188 9.07 1 84.44 162 ARG B CA 1
ATOM 3059 C C . ARG B 1 162 ? -7.277 29.078 8.023 1 84.44 162 ARG B C 1
ATOM 3061 O O . ARG B 1 162 ? -8.492 29.047 7.828 1 84.44 162 ARG B O 1
ATOM 3068 N N . THR B 1 163 ? -6.492 29.938 7.457 1 83.94 163 THR B N 1
ATOM 3069 C CA . THR B 1 163 ? -7.031 30.828 6.438 1 83.94 163 THR B CA 1
ATOM 3070 C C . THR B 1 163 ? -7.66 30.031 5.297 1 83.94 163 THR B C 1
ATOM 3072 O O . THR B 1 163 ? -8.758 30.359 4.84 1 83.94 163 THR B O 1
ATOM 3075 N N . PHE B 1 164 ? -6.949 29.078 4.973 1 82.31 164 PHE B N 1
ATOM 3076 C CA . PHE B 1 164 ? -7.461 28.219 3.924 1 82.31 164 PHE B CA 1
ATOM 3077 C C . PHE B 1 164 ? -8.75 27.516 4.371 1 82.31 164 PHE B C 1
ATOM 3079 O O . PHE B 1 164 ? -9.719 27.469 3.619 1 82.31 164 PHE B O 1
ATOM 3086 N N . LEU B 1 165 ? -8.805 27.016 5.559 1 85.62 165 LEU B N 1
ATOM 3087 C CA . LEU B 1 165 ? -9.953 26.281 6.062 1 85.62 165 LEU B CA 1
ATOM 3088 C C . LEU B 1 165 ? -11.172 27.188 6.195 1 85.62 165 LEU B C 1
ATOM 3090 O O . LEU B 1 165 ? -12.289 26.797 5.879 1 85.62 165 LEU B O 1
ATOM 3094 N N . GLN B 1 166 ? -10.906 28.359 6.523 1 86.12 166 GLN B N 1
ATOM 3095 C CA . GLN B 1 166 ? -11.992 29.328 6.641 1 86.12 166 GLN B CA 1
ATOM 3096 C C . GLN B 1 166 ? -12.578 29.656 5.273 1 86.12 166 GLN B C 1
ATOM 3098 O O . GLN B 1 166 ? -13.789 29.844 5.133 1 86.12 166 GLN B O 1
ATOM 3103 N N . LYS B 1 167 ? -11.688 29.812 4.375 1 83.31 167 LYS B N 1
ATOM 3104 C CA . LYS B 1 167 ? -12.156 30.047 3.01 1 83.31 167 LYS B CA 1
ATOM 3105 C C . LYS B 1 167 ? -13.023 28.891 2.523 1 83.31 167 LYS B C 1
ATOM 3107 O O . LYS B 1 167 ? -14.031 29.094 1.849 1 83.31 167 LYS B O 1
ATOM 3112 N N . MET B 1 168 ? -12.664 27.688 2.873 1 81.94 168 MET B N 1
ATOM 3113 C CA . MET B 1 168 ? -13.414 26.5 2.455 1 81.94 168 MET B CA 1
ATOM 3114 C C . MET B 1 168 ? -14.766 26.438 3.152 1 81.94 168 MET B C 1
ATOM 3116 O O . MET B 1 168 ? -15.75 26 2.561 1 81.94 168 MET B O 1
ATOM 3120 N N . ILE B 1 169 ? -14.828 26.844 4.375 1 83.38 169 ILE B N 1
ATOM 3121 C CA . ILE B 1 169 ? -16.094 26.938 5.102 1 83.38 169 ILE B CA 1
ATOM 3122 C C . ILE B 1 169 ? -17 27.969 4.445 1 83.38 169 ILE B C 1
ATOM 3124 O O . ILE B 1 169 ? -18.188 27.719 4.227 1 83.38 169 ILE B O 1
ATOM 3128 N N . GLY B 1 170 ? -16.391 29.094 4.16 1 85.5 170 GLY B N 1
ATOM 3129 C CA . GLY B 1 170 ? -17.156 30.156 3.516 1 85.5 170 GLY B CA 1
ATOM 3130 C C . GLY B 1 170 ? -17.75 29.734 2.188 1 85.5 170 GLY B C 1
ATOM 3131 O O . GLY B 1 170 ? -18.859 30.172 1.832 1 85.5 170 GLY B O 1
ATOM 3132 N N . LYS B 1 171 ? -17.109 28.844 1.562 1 82.44 171 LYS B N 1
ATOM 3133 C CA . LYS B 1 171 ? -17.578 28.375 0.257 1 82.44 171 LYS B CA 1
ATOM 3134 C C . LYS B 1 171 ? -18.5 27.172 0.4 1 82.44 171 LYS B C 1
ATOM 3136 O O . LYS B 1 171 ? -19.031 26.672 -0.591 1 82.44 171 LYS B O 1
ATOM 3141 N N . GLY B 1 172 ? -18.625 26.641 1.579 1 79.69 172 GLY B N 1
ATOM 3142 C CA . GLY B 1 172 ? -19.547 25.547 1.838 1 79.69 172 GLY B CA 1
ATOM 3143 C C . GLY B 1 172 ? -18.922 24.172 1.633 1 79.69 172 GLY B C 1
ATOM 3144 O O . GLY B 1 172 ? -19.641 23.172 1.614 1 79.69 172 GLY B O 1
ATOM 3145 N N . PHE B 1 173 ? -17.625 24.172 1.511 1 77.75 173 PHE B N 1
ATOM 3146 C CA . PHE B 1 173 ? -16.953 22.906 1.244 1 77.75 173 PHE B CA 1
ATOM 3147 C C . PHE B 1 173 ? -16.688 22.156 2.541 1 77.75 173 PHE B C 1
ATOM 3149 O O . PHE B 1 173 ? -16.547 20.938 2.539 1 77.75 173 PHE B O 1
ATOM 3156 N N . LEU B 1 174 ? -16.562 22.891 3.559 1 81.75 174 LEU B N 1
ATOM 3157 C CA . LEU B 1 174 ? -16.328 22.328 4.887 1 81.75 174 LEU B CA 1
ATOM 3158 C C . LEU B 1 174 ? -17.25 22.984 5.914 1 81.75 174 LEU B C 1
ATOM 3160 O O . LEU B 1 174 ? -17.828 24.047 5.66 1 81.75 174 LEU B O 1
ATOM 3164 N N . THR B 1 175 ? -17.453 22.266 6.984 1 86.44 175 THR B N 1
ATOM 3165 C CA . THR B 1 175 ? -18.203 22.844 8.094 1 86.44 175 THR B CA 1
ATOM 3166 C C . THR B 1 175 ? -17.281 23.125 9.281 1 86.44 175 THR B C 1
ATOM 3168 O O . THR B 1 175 ? -16.203 22.547 9.391 1 86.44 175 THR B O 1
ATOM 3171 N N . GLU B 1 176 ? -17.719 23.953 10.109 1 86.75 176 GLU B N 1
ATOM 3172 C CA . GLU B 1 176 ? -16.969 24.281 11.32 1 86.75 176 GLU B CA 1
ATOM 3173 C C . GLU B 1 176 ? -16.75 23.031 12.18 1 86.75 176 GLU B C 1
ATOM 3175 O O . GLU B 1 176 ? -15.711 22.875 12.812 1 86.75 176 GLU B O 1
ATOM 3180 N N . ASP B 1 177 ? -17.75 22.188 12.164 1 85 177 ASP B N 1
ATOM 3181 C CA . ASP B 1 177 ? -17.688 20.969 12.977 1 85 177 ASP B CA 1
ATOM 3182 C C . ASP B 1 177 ? -16.594 20.031 12.469 1 85 177 ASP B C 1
ATOM 3184 O O . ASP B 1 177 ?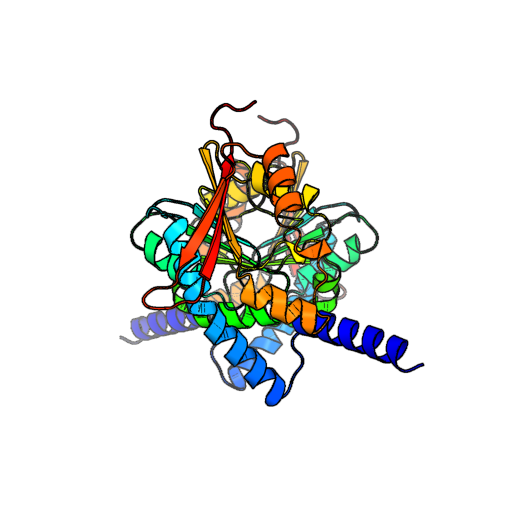 -15.93 19.359 13.266 1 85 177 ASP B O 1
ATOM 3188 N N . GLN B 1 178 ? -16.422 19.984 11.219 1 84.31 178 GLN B N 1
ATOM 3189 C CA . GLN B 1 178 ? -15.43 19.109 10.609 1 84.31 178 GLN B CA 1
ATOM 3190 C C . GLN B 1 178 ? -14.016 19.547 10.969 1 84.31 178 GLN B C 1
ATOM 3192 O O . GLN B 1 178 ? -13.133 18.703 11.188 1 84.31 178 GLN B O 1
ATOM 3197 N N . ILE B 1 179 ? -13.852 20.828 11.102 1 85.19 179 ILE B N 1
ATOM 3198 C CA . ILE B 1 179 ? -12.492 21.328 11.273 1 85.19 179 ILE B CA 1
ATOM 3199 C C . ILE B 1 179 ? -12.227 21.609 12.75 1 85.19 179 ILE B C 1
ATOM 3201 O O . ILE B 1 179 ? -11.195 22.203 13.102 1 85.19 179 ILE B O 1
ATOM 3205 N N . ASP B 1 180 ? -13.094 21.266 13.664 1 87.31 180 ASP B N 1
ATOM 3206 C CA . ASP B 1 180 ? -12.977 21.562 15.086 1 87.31 180 ASP B CA 1
ATOM 3207 C C . ASP B 1 180 ? -11.648 21.047 15.641 1 87.31 180 ASP B C 1
ATOM 3209 O O . ASP B 1 180 ? -11.547 19.891 16.062 1 87.31 180 ASP B O 1
ATOM 3213 N N . HIS B 1 181 ? -10.703 21.953 15.68 1 86.69 181 HIS B N 1
ATOM 3214 C CA . HIS B 1 181 ? -9.352 21.578 16.078 1 86.69 181 HIS B CA 1
ATOM 3215 C C . HIS B 1 181 ? -9.289 21.219 17.562 1 86.69 181 HIS B C 1
ATOM 3217 O O . HIS B 1 181 ? -8.484 20.375 17.969 1 86.69 181 HIS B O 1
ATOM 3223 N N . GLU B 1 182 ? -10.125 21.875 18.359 1 89.44 182 GLU B N 1
ATOM 3224 C CA . GLU B 1 182 ? -10.141 21.531 19.766 1 89.44 182 GLU B CA 1
ATOM 3225 C C . GLU B 1 182 ? -10.609 20.094 20 1 89.44 182 GLU B C 1
ATOM 3227 O O . GLU B 1 182 ? -10.023 19.375 20.812 1 89.44 182 GLU B O 1
ATOM 3232 N N . ARG B 1 183 ? -11.633 19.828 19.25 1 92.12 183 ARG B N 1
ATOM 3233 C CA . ARG B 1 183 ? -12.109 18.438 19.344 1 92.12 183 ARG B CA 1
ATOM 3234 C C . ARG B 1 183 ? -11.047 17.469 18.859 1 92.12 183 ARG B C 1
ATOM 3236 O O . ARG B 1 183 ? -10.844 16.406 19.484 1 92.12 183 ARG B O 1
ATOM 3243 N N . TYR B 1 184 ? -10.438 17.828 17.812 1 94.25 184 TYR B N 1
ATOM 3244 C CA . TYR B 1 184 ? -9.383 16.969 17.281 1 94.25 184 TYR B CA 1
ATOM 3245 C C . TYR B 1 184 ? -8.258 16.781 18.297 1 94.25 184 TYR B C 1
ATOM 3247 O O . TYR B 1 184 ? -7.801 15.664 18.516 1 94.25 184 TYR B O 1
ATOM 3255 N N . ILE B 1 185 ? -7.809 17.812 18.984 1 94.81 185 ILE B N 1
ATOM 3256 C CA . ILE B 1 185 ? -6.742 17.766 19.969 1 94.81 185 ILE B CA 1
ATOM 3257 C C . ILE B 1 185 ? -7.164 16.891 21.156 1 94.81 185 ILE B C 1
ATOM 3259 O O . ILE B 1 185 ? -6.367 16.109 21.656 1 94.81 185 ILE B O 1
ATOM 3263 N N . ASN B 1 186 ? -8.375 17.047 21.516 1 94.94 186 ASN B N 1
ATOM 3264 C CA . ASN B 1 186 ? -8.891 16.234 22.609 1 94.94 186 ASN B CA 1
ATOM 3265 C C . ASN B 1 186 ? -8.875 14.742 22.25 1 94.94 186 ASN B C 1
ATOM 3267 O O . ASN B 1 186 ? -8.516 13.906 23.062 1 94.94 186 ASN B O 1
ATOM 3271 N N . GLU B 1 187 ? -9.32 14.5 21.062 1 95.56 187 GLU B N 1
ATOM 3272 C CA . GLU B 1 187 ? -9.305 13.117 20.594 1 95.56 187 GLU B CA 1
ATOM 3273 C C . GLU B 1 187 ? -7.879 12.57 20.547 1 95.56 187 GLU B C 1
ATOM 3275 O O . GLU B 1 187 ? -7.645 11.414 20.906 1 95.56 187 GLU B O 1
ATOM 3280 N N . LEU B 1 188 ? -6.953 13.383 20.094 1 96.88 188 LEU B N 1
ATOM 3281 C CA . LEU B 1 188 ? -5.551 12.977 20.109 1 96.88 188 LEU B CA 1
ATOM 3282 C C . LEU B 1 188 ? -5.102 12.617 21.531 1 96.88 188 LEU B C 1
ATOM 3284 O O . LEU B 1 188 ? -4.359 11.656 21.719 1 96.88 188 LEU B O 1
ATOM 3288 N N . GLY B 1 189 ? -5.535 13.367 22.453 1 96.06 189 GLY B N 1
ATOM 3289 C CA . GLY B 1 189 ? -5.148 13.164 23.844 1 96.06 189 GLY B CA 1
ATOM 3290 C C . GLY B 1 189 ? -5.578 11.812 24.391 1 96.06 189 GLY B C 1
ATOM 3291 O O . GLY B 1 189 ? -5.016 11.32 25.375 1 96.06 189 GLY B O 1
ATOM 3292 N N . ASN B 1 190 ? -6.559 11.188 23.75 1 95.81 190 ASN B N 1
ATOM 3293 C CA . ASN B 1 190 ? -7.023 9.867 24.156 1 95.81 190 ASN B CA 1
ATOM 3294 C C . ASN B 1 190 ? -6.09 8.766 23.672 1 95.81 190 ASN B C 1
ATOM 3296 O O . ASN B 1 190 ? -6.148 7.637 24.156 1 95.81 190 ASN B O 1
ATOM 3300 N N . HIS B 1 191 ? -5.223 9.094 22.703 1 95.94 191 HIS B N 1
ATOM 3301 C CA . HIS B 1 191 ? -4.406 8.07 22.062 1 95.94 191 HIS B CA 1
ATOM 3302 C C . HIS B 1 191 ? -2.918 8.375 22.203 1 95.94 191 HIS B C 1
ATOM 3304 O O . HIS B 1 191 ? -2.078 7.484 22.094 1 95.94 191 HIS B O 1
ATOM 3310 N N . PHE B 1 192 ? -2.65 9.641 22.469 1 97.88 192 PHE B N 1
ATOM 3311 C CA . PHE B 1 192 ? -1.267 10.102 22.438 1 97.88 192 PHE B CA 1
ATOM 3312 C C . PHE B 1 192 ? -0.94 10.938 23.656 1 97.88 192 PHE B C 1
ATOM 3314 O O . PHE B 1 192 ? -1.839 11.328 24.406 1 97.88 192 PHE B O 1
ATOM 3321 N N . CYS B 1 193 ? 0.338 11.156 23.875 1 97.31 193 CYS B N 1
ATOM 3322 C CA . CYS B 1 193 ? 0.796 12.016 24.953 1 97.31 193 CYS B CA 1
ATOM 3323 C C . CYS B 1 193 ? 1.539 13.227 24.406 1 97.31 193 CYS B C 1
ATOM 3325 O O . CYS B 1 193 ? 1.835 13.297 23.219 1 97.31 193 CYS B O 1
ATOM 3327 N N . ASP B 1 194 ? 1.697 14.328 25.219 1 96.88 194 ASP B N 1
ATOM 3328 C CA . ASP B 1 194 ? 2.412 15.555 24.875 1 96.88 194 ASP B CA 1
ATOM 3329 C C . ASP B 1 194 ? 1.819 16.219 23.641 1 96.88 194 ASP B C 1
ATOM 3331 O O . ASP B 1 194 ? 2.547 16.547 22.703 1 96.88 194 ASP B O 1
ATOM 3335 N N . VAL B 1 195 ? 0.528 16.234 23.688 1 97.56 195 VAL B N 1
ATOM 3336 C CA . VAL B 1 195 ? -0.175 16.859 22.578 1 97.56 195 VAL B CA 1
ATOM 3337 C C . VAL B 1 195 ? -0.114 18.375 22.734 1 97.56 195 VAL B C 1
ATOM 3339 O O . VAL B 1 195 ? -0.486 18.922 23.766 1 97.56 195 VAL B O 1
ATOM 3342 N N . ASP B 1 196 ? 0.337 19.094 21.688 1 95.25 196 ASP B N 1
ATOM 3343 C CA . ASP B 1 196 ? 0.411 20.547 21.75 1 95.25 196 ASP B CA 1
ATOM 3344 C C . ASP B 1 196 ? 0.137 21.172 20.391 1 95.25 196 ASP B C 1
ATOM 3346 O O . ASP B 1 196 ? 0.272 20.516 19.359 1 95.25 196 ASP B O 1
ATOM 3350 N N . ILE B 1 197 ? -0.292 22.359 20.422 1 95.12 197 ILE B N 1
ATOM 3351 C CA . ILE B 1 197 ? -0.578 23.141 19.219 1 95.12 197 ILE B CA 1
ATOM 3352 C C . ILE B 1 197 ? 0.209 24.438 19.25 1 95.12 197 ILE B C 1
ATOM 3354 O O . ILE B 1 197 ? 0.33 25.078 20.297 1 95.12 197 ILE B O 1
ATOM 3358 N N . SER B 1 198 ? 0.798 24.812 18.141 1 95.81 198 SER B N 1
ATOM 3359 C CA . SER B 1 198 ? 1.562 26.047 18.016 1 95.81 198 SER B CA 1
ATOM 3360 C C . SER B 1 198 ? 1.293 26.734 16.672 1 95.81 198 SER B C 1
ATOM 3362 O O . SER B 1 198 ? 1.026 26.078 15.68 1 95.81 198 SER B O 1
ATOM 3364 N N . ASP B 1 199 ? 1.36 28 16.719 1 94.38 199 ASP B N 1
ATOM 3365 C CA . ASP B 1 199 ? 1.223 28.812 15.516 1 94.38 199 ASP B CA 1
ATOM 3366 C C . ASP B 1 199 ? 2.588 29.188 14.945 1 94.38 199 ASP B C 1
ATOM 3368 O O . ASP B 1 199 ? 3.514 29.5 15.695 1 94.38 199 ASP B O 1
ATOM 3372 N N . PHE B 1 200 ? 2.639 29.094 13.648 1 94.62 200 PHE B N 1
ATOM 3373 C CA . PHE B 1 200 ? 3.861 29.484 12.953 1 94.62 200 PHE B CA 1
ATOM 3374 C C . PHE B 1 200 ? 3.543 30.359 11.75 1 94.62 200 PHE B C 1
ATOM 3376 O O . PHE B 1 200 ? 2.416 30.359 11.25 1 94.62 200 PHE B O 1
ATOM 3383 N N . ASN B 1 201 ? 4.516 31.156 11.336 1 90.56 201 ASN B N 1
ATOM 3384 C CA . ASN B 1 201 ? 4.445 31.922 10.102 1 90.56 201 ASN B CA 1
ATOM 3385 C C . ASN B 1 201 ? 5.285 31.297 8.992 1 90.56 201 ASN B C 1
ATOM 3387 O O . ASN B 1 201 ? 6.328 30.703 9.266 1 90.56 201 ASN B O 1
ATOM 3391 N N . PHE B 1 202 ? 4.75 31.391 7.758 1 86.5 202 PHE B N 1
ATOM 3392 C CA . PHE B 1 202 ? 5.613 31.062 6.633 1 86.5 202 PHE B CA 1
ATOM 3393 C C . PHE B 1 202 ? 6.781 32.031 6.535 1 86.5 202 PHE B C 1
ATOM 3395 O O . PHE B 1 202 ? 6.664 33.188 6.945 1 86.5 202 PHE B O 1
ATOM 3402 N N . ARG B 1 203 ? 7.809 31.484 5.98 1 78.25 203 ARG B N 1
ATOM 3403 C CA . ARG B 1 203 ? 8.969 32.375 5.844 1 78.25 203 ARG B CA 1
ATOM 3404 C C . ARG B 1 203 ? 8.617 33.594 5.02 1 78.25 203 ARG B C 1
ATOM 3406 O O . ARG B 1 203 ? 8.078 33.469 3.92 1 78.25 203 ARG B O 1
ATOM 3413 N N . ASN B 1 204 ? 8.859 34.781 5.543 1 74.38 204 ASN B N 1
ATOM 3414 C CA . ASN B 1 204 ? 8.695 36.094 4.906 1 74.38 204 ASN B CA 1
ATOM 3415 C C . ASN B 1 204 ? 7.246 36.312 4.496 1 74.38 204 ASN B C 1
ATOM 3417 O O . ASN B 1 204 ? 6.98 36.875 3.424 1 74.38 204 ASN B O 1
ATOM 3421 N N . SER B 1 205 ? 6.414 35.625 5.191 1 76 205 SER B N 1
ATOM 3422 C CA . SER B 1 205 ? 5 35.812 4.875 1 76 205 SER B CA 1
ATOM 3423 C C . SER B 1 205 ? 4.176 36.062 6.137 1 76 205 SER B C 1
ATOM 3425 O O . SER B 1 205 ? 4.574 35.656 7.23 1 76 205 SER B O 1
ATOM 3427 N N . GLU B 1 206 ? 3.178 36.781 5.98 1 75.44 206 GLU B N 1
ATOM 3428 C CA . GLU B 1 206 ? 2.221 36.969 7.066 1 75.44 206 GLU B CA 1
ATOM 3429 C C . GLU B 1 206 ? 1.255 35.812 7.172 1 75.44 206 GLU B C 1
ATOM 3431 O O . GLU B 1 206 ? 0.482 35.719 8.125 1 75.44 206 GLU B O 1
ATOM 3436 N N . LYS B 1 207 ? 1.391 34.969 6.281 1 84.31 207 LYS B N 1
ATOM 3437 C CA . LYS B 1 207 ? 0.518 33.781 6.32 1 84.31 207 LYS B CA 1
ATOM 3438 C C . LYS B 1 207 ? 0.95 32.812 7.418 1 84.31 207 LYS B C 1
ATOM 3440 O O . LYS B 1 207 ? 2.146 32.625 7.641 1 84.31 207 LYS B O 1
ATOM 3445 N N . LYS B 1 208 ? -0.072 32.375 8.125 1 89.75 208 LYS B N 1
ATOM 3446 C CA . LYS B 1 208 ? 0.2 31.531 9.281 1 89.75 208 LYS B CA 1
ATOM 3447 C C . LYS B 1 208 ? -0.321 30.109 9.055 1 89.75 208 LYS B C 1
ATOM 3449 O O . LYS B 1 208 ? -1.171 29.891 8.188 1 89.75 208 LYS B O 1
ATOM 3454 N N . TYR B 1 209 ? 0.312 29.234 9.734 1 92.69 209 TYR B N 1
ATOM 3455 C CA . TYR B 1 209 ? -0.185 27.859 9.82 1 92.69 209 TYR B CA 1
ATOM 3456 C C . TYR B 1 209 ? -0.025 27.312 11.234 1 92.69 209 TYR B C 1
ATOM 3458 O O . TYR B 1 209 ? 0.689 27.891 12.055 1 92.69 209 TYR B O 1
ATOM 3466 N N . GLN B 1 210 ? -0.769 26.328 11.492 1 94.62 210 GLN B N 1
ATOM 3467 C CA . GLN B 1 210 ? -0.75 25.703 12.82 1 94.62 210 GLN B CA 1
ATOM 3468 C C . GLN B 1 210 ? -0.169 24.297 12.758 1 94.62 210 GLN B C 1
ATOM 3470 O O . GLN B 1 210 ? -0.402 23.562 11.797 1 94.62 210 GLN B O 1
ATOM 3475 N N . VAL B 1 211 ? 0.61 24.016 13.828 1 96.81 211 VAL B N 1
ATOM 3476 C CA . VAL B 1 211 ? 1.208 22.688 13.945 1 96.81 211 VAL B CA 1
ATOM 3477 C C . VAL B 1 211 ? 0.706 22 15.219 1 96.81 211 VAL B C 1
ATOM 3479 O O . VAL B 1 211 ? 0.775 22.578 16.312 1 96.81 211 VAL B O 1
ATOM 3482 N N . ILE B 1 212 ? 0.142 20.859 15.07 1 97.19 212 ILE B N 1
ATOM 3483 C CA . ILE B 1 212 ? -0.206 20 16.203 1 97.19 212 ILE B CA 1
ATOM 3484 C C . ILE B 1 212 ? 0.778 18.844 16.297 1 97.19 212 ILE B C 1
ATOM 3486 O O . ILE B 1 212 ? 0.989 18.125 15.32 1 97.19 212 ILE B O 1
ATOM 3490 N N . ARG B 1 213 ? 1.393 18.672 17.469 1 97.94 213 ARG B N 1
ATOM 3491 C CA . ARG B 1 213 ? 2.293 17.562 17.75 1 97.94 213 ARG B CA 1
ATOM 3492 C C . ARG B 1 213 ? 1.657 16.578 18.719 1 97.94 213 ARG B C 1
ATOM 3494 O O . ARG B 1 213 ? 0.967 16.984 19.672 1 97.94 213 ARG B O 1
ATOM 3501 N N . ALA B 1 214 ? 1.846 15.312 18.469 1 98.31 214 ALA B N 1
ATOM 3502 C CA . ALA B 1 214 ? 1.381 14.25 19.359 1 98.31 214 ALA B CA 1
ATOM 3503 C C . ALA B 1 214 ? 2.352 13.07 19.359 1 98.31 214 ALA B C 1
ATOM 3505 O O . ALA B 1 214 ? 2.807 12.633 18.297 1 98.31 214 ALA B O 1
ATOM 3506 N N . PHE B 1 215 ? 2.678 12.492 20.578 1 98.31 215 PHE B N 1
ATOM 3507 C CA . PHE B 1 215 ? 3.643 11.406 20.672 1 98.31 215 PHE B CA 1
ATOM 3508 C C . PHE B 1 215 ? 2.965 10.125 21.156 1 98.31 215 PHE B C 1
ATOM 3510 O O . PHE B 1 215 ? 2.057 10.172 21.984 1 98.31 215 PHE B O 1
ATOM 3517 N N . LYS B 1 216 ? 3.346 9.062 20.516 1 98 216 LYS B N 1
ATOM 3518 C CA . LYS B 1 216 ? 3.041 7.797 21.188 1 98 216 LYS B CA 1
ATOM 3519 C C . LYS B 1 216 ? 3.912 7.605 22.422 1 98 216 LYS B C 1
ATOM 3521 O O . LYS B 1 216 ? 5.125 7.816 22.375 1 98 216 LYS B O 1
ATOM 3526 N N . SER B 1 217 ? 3.338 7.176 23.469 1 94.81 217 SER B N 1
ATOM 3527 C CA . SER B 1 217 ? 4.07 7 24.719 1 94.81 217 SER B CA 1
ATOM 3528 C C . SER B 1 217 ? 5.188 5.973 24.578 1 94.81 217 SER B C 1
ATOM 3530 O O . SER B 1 217 ? 5.031 4.98 23.859 1 94.81 217 SER B O 1
ATOM 3532 N N . LYS B 1 218 ? 6.297 6.219 25.234 1 89.69 218 LYS B N 1
ATOM 3533 C CA . LYS B 1 218 ? 7.422 5.289 25.219 1 89.69 218 LYS B CA 1
ATOM 3534 C C . LYS B 1 218 ? 7.121 4.051 26.062 1 89.69 218 LYS B C 1
ATOM 3536 O O . LYS B 1 218 ? 7.727 2.994 25.859 1 89.69 218 LYS B O 1
ATOM 3541 N N . ILE B 1 219 ? 6.395 4.258 27.094 1 71.81 219 ILE B N 1
ATOM 3542 C CA . ILE B 1 219 ? 6.105 3.174 28.031 1 71.81 219 ILE B CA 1
ATOM 3543 C C . ILE B 1 219 ? 4.887 2.389 27.547 1 71.81 219 ILE B C 1
ATOM 3545 O O . ILE B 1 219 ? 3.875 2.977 27.172 1 71.81 219 ILE B O 1
ATOM 3549 N N . SER B 1 220 ? 4.98 1.283 26.875 1 52.66 220 SER B N 1
ATOM 3550 C CA . SER B 1 220 ? 3.82 0.484 26.5 1 52.66 220 SER B CA 1
ATOM 3551 C C . SER B 1 220 ? 2.816 0.395 27.656 1 52.66 220 SER B C 1
ATOM 3553 O O . SER B 1 220 ? 3.17 0 28.766 1 52.66 220 SER B O 1
ATOM 3555 N N . ILE B 1 221 ? 1.798 1.268 27.641 1 39.66 221 ILE B N 1
ATOM 3556 C CA . ILE B 1 221 ? 0.825 0.982 28.688 1 39.66 221 ILE B CA 1
ATOM 3557 C C . ILE B 1 221 ? 0.235 -0.411 28.484 1 39.66 221 ILE B C 1
ATOM 3559 O O . ILE B 1 221 ? -0.085 -0.794 27.359 1 39.66 221 ILE B O 1
#

Secondary structure (DSSP, 8-state):
-HHHHHHHHHHHHHHHHHS--SSHHHHHHHHHHHHHHHHHHHHHHHHHT--TT-EEEEES-TTSHHHHHHHHHHTTSS-EEEEEES-HHHHHHHHHHTHHHHHTTSEEEEES-TTS--PPTT-EEEEEEES-GGG-SSHHHHHHHHHHHEEEEEEEEEEE-HHHHHHHHHTTSS-TTTT-HHHHHHHHHTT-EEEEEEEEEPTTSS-EEEEEEEE--SS--/-HHHHHHHHHHHHHHHHHS--SSHHHHHHHHHHHHHHHHHHHHHHHHHT--TT-EEEEES-TTSHHHHHHHHHHTTSS-EEEEEES-HHHHHHHHHHTHHHHHTTSEEEEES-TTS--PPTT-EEEEEEES-GGG-S-HHHHHHHHHHHEEEEEEEEEEE-HHHHHHHHHTTSS-TTTT-HHHHHHHHHTT-EEEEEEEEEPTT-S-EEEEEEEE--SS--

Organism: Holothuria leucospilota (NCBI:txid206669)

pLDDT: mean 85.75, std 18.71, range [32.62, 98.88]

Solvent-accessible surface area (backbone atoms only — not comparable to full-atom values): 23018 Å² total; per-residue (Å²): 123,72,69,62,55,51,52,54,49,29,50,48,44,41,48,25,78,71,47,75,61,89,52,71,65,44,47,48,54,48,49,52,53,48,61,64,40,46,64,55,29,50,51,48,45,59,74,60,64,70,51,30,64,39,30,34,36,31,48,55,37,50,62,28,58,41,55,52,58,46,37,64,50,15,65,89,38,80,16,35,31,38,33,32,27,70,40,69,68,31,50,54,44,20,50,66,73,37,45,66,44,40,75,69,65,33,33,36,43,30,45,34,54,74,70,62,67,53,52,32,67,48,61,26,43,34,37,34,34,58,77,46,72,62,71,48,87,52,53,68,53,28,50,51,50,52,51,47,21,31,20,68,57,12,42,37,39,40,33,40,46,58,68,58,52,50,53,35,35,75,68,49,56,42,53,72,77,53,59,38,57,68,59,48,51,54,55,44,54,77,69,30,38,81,66,47,76,46,81,44,63,44,86,98,41,90,52,55,34,37,42,36,40,33,23,36,53,66,65,81,123,122,71,68,62,55,52,52,53,49,28,50,48,44,40,48,25,77,70,48,76,59,90,53,72,65,44,48,49,54,47,50,52,52,48,61,64,41,46,64,56,28,50,52,47,45,60,74,60,65,69,51,30,64,38,29,35,35,33,46,56,37,51,63,28,58,43,58,52,58,46,37,65,50,16,65,89,41,80,16,36,34,37,33,31,28,71,41,69,68,33,50,54,46,20,50,66,73,38,46,67,43,40,75,69,66,34,32,36,42,32,45,32,54,72,71,62,67,52,51,31,69,48,62,26,42,35,38,35,35,58,77,46,72,61,71,48,88,53,54,67,53,27,51,51,49,51,52,48,22,30,19,67,58,13,41,36,41,39,33,39,45,59,68,58,52,50,54,35,34,74,68,51,57,43,53,71,78,52,62,39,58,68,60,49,52,54,55,44,54,75,68,28,40,80,65,46,76,46,81,44,63,45,87,98,42,89,50,54,35,36,42,36,39,34,24,35,54,68,65,83,123

InterPro domains:
  IPR013216 Methyltransferase type 11 [PF08241] (57-157)
  IPR029063 S-adenosyl-L-methionine-dependent methyltransferase superfamily [G3DSA:3.40.50.150] (24-217)
  IPR029063 S-adenosyl-L-methionine-dependent methyltransferase superfamily [SSF53335] (46-204)
  IPR050447 Erg6/SMT methyltransferase [PTHR44068] (38-157)

Foldseek 3Di:
DVVVVLLVVLVVVLVCVVVQDDDPVSVVVLVVVVVVCLLQLLVQLVVQVDAQQFEEEEEACFLPNNVVNNLVRNVPHNYAYEYEHQYPVSVVNNCVVCVPCVVVVRYDYYHDALLDDPAAFQRGQEYEYEPPQLPHPCNLSNLVVVLRRHHAFHKYKYKYFPVVVVVCVVSVSGPCVSVVVVV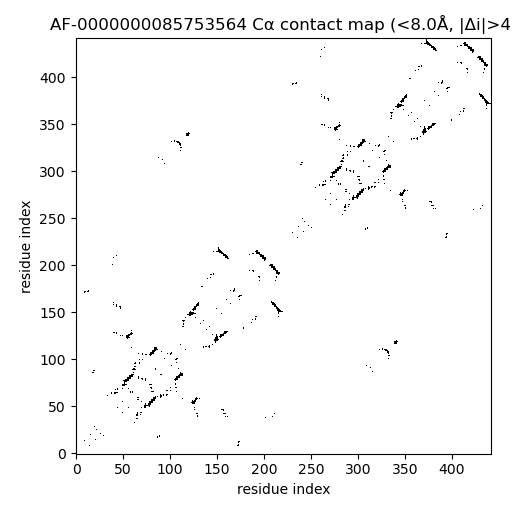VQVSLVVRFPPWDKDKDDRVVDPGIMMMIMTGHHNDPD/DVVVVLLVVLVVVLVCVVVQDDDPVSVVVLVVVVVVCLLQLLVQLVVQVDAQAFEEEEEACFLPNNVVNNLVRNVPHNYAYEYEHQYPVSVVNNCVVCVPCVVVVRYDYYHDALLDDPAAFQRGQEYEYEPPQLPHPCNLSNLVVVLRRHHAFHKYKYKYFPVVVVVCVVSVSGPCVSVVVVVVQVSLVVRFPPWDKDKDDRVVDPGIMMMIMTGHHNPPD

Nearest PDB structures (foldseek):
  8zc7-assembly1_A  TM=7.517E-01  e=4.054E-14  Streptomyces caespitosus
  3dlc-assembly1_A  TM=6.668E-01  e=4.926E-14  Methanococcus maripaludis
  3bus-assembly1_A  TM=7.245E-01  e=3.934E-13  Lentzea aerocolonigenes
  4pne-assembly3_B  TM=6.576E-01  e=2.843E-13  Saccharopolyspora spinosa
  4pne-assembly3_A  TM=6.360E-01  e=3.687E-13  Saccharopolyspora spinosa

Sequence (442 aa):
MSSTIMSSYARSIGDHLRKPGGGIYGWMVKRFFKKQSRPLEKATVMHCKIQPNESVLELGFGSGFGIQYAAQLVKNGSGKVYGIDFSPVMMTEAMELLKEEISSNKVQLTLGDVSDLPYRDDSIDKVFHCNCYYFWDDRQKVLNNIHRILRPGGLMITVLNRTFLQKMIGKGFLTEDQIDHERYINELGNHFCDVDISDFNFRNSEKKYQVIRAFKSKISIMSSTIMSSYARSIGDHLRKPGGGIYGWMVKRFFKKQSRPLEKATVMHCKIQPNESVLELGFGSGFGIQYAAQLVKNGSGKVYGIDFSPVMMTEAMELLKEEISSNKVQLTLGDVSDLPYRDDSIDKVFHCNCYYFWDDRQKVLNNIHRILRPGGLMITVLNRTFLQKMIGKGFLTEDQIDHERYINELGNHFCDVDISDFNFRNSEKKYQVIRAFKSKISI